Protein AF-0000000084446750 (afdb_homodimer)

InterPro domains:
  IPR000847 LysR, HTH, N-terminal domain [PF00126] (18-75)
  IPR000847 LysR, HTH, N-terminal domain [PR00039] (32-43)
  IPR000847 LysR, HTH, N-terminal domain [PR00039] (43-53)
  IPR000847 LysR, HTH, N-terminal domain [PR00039] (53-64)
  IPR000847 LysR, HTH, N-terminal domain [PS50931] (15-72)
  IPR005119 LysR, substrate-binding [PF03466] (101-311)
  IPR036388 Winged helix-like DNA-binding domain superfamily [G3DSA:1.10.10.10] (15-104)
  IPR036390 Winged helix DNA-binding domain superfamily [SSF46785] (16-99)
  IPR037410 HTH-type transcriptional regulator BudR, PBP2 domain [cd08451] (106-308)

Secondary structure (DSSP, 8-state):
---------SS-S---HHHHHHHHHHHHHS-HHHHHHHHTS-HHHHHHHHHHHHHHHTS--EEEETTEEEE-HHHHHHHHHHHHHHHHHHHHHHHHHHHHHT--SEEEEEE-HHHHTSTHHHHHHHHHHHH-TTSEEEEEE--HHHHHHHHHTTS-SEEEE---S---TTEEEEEEE--BEEEEEETTSTTSTTTTT-SSPBPGGGGTTSEE--B-GGG-HHHHHHHHHHHHHTT---EE-SPBSSHHHHHHHHHTTS-BEEEEGGGGGG--TTEEEEEBPP-TTSB--EEEEEESSPPPHHHHHHHHHHHHHHHHHS-SS-------/---------SS-S---HHHHHHHHHHHHHS-HHHHHHHHTS-HHHHHHHHHHHHHHHTS--EEEETTEEEE-HHHHHHHHHHHHHHHHHHHHHHHHHHHHH---SEEEEEE-HHHHTSTHHHHHHHHHHHH-TTSEEEEEE--HHHHHHHHHTTS-SEEEE---S---TTEEEEEEE--BEEEEEETTSTTSTTTTT-SSPBPGGGGTTSEE--B-GGG-HHHHHHHHHHHHHTT---EE-SPBSSHHHHHHHHHTTS-BEEEEGGGGGS--TTEEEEEBPP-TTSB--EEEEEESSPPPHHHHHHHHHHHHHHHHHS-SS-------

pLDDT: mean 83.45, std 16.72, range [21.42, 97.31]

Nearest PDB structures (foldseek):
  3fxq-assembly1_A  TM=6.029E-01  e=1.136E-19  Comamonas testosteroni
  9f14-assembly1_A  TM=5.711E-01  e=1.546E-19  Klebsiella aerogenes
  7dwo-assembly1_A  TM=5.462E-01  e=1.510E-18  Aliivibrio fischeri ES114
  2esn-assembly1_A  TM=5.586E-01  e=1.474E-17  Pseudomonas aeruginosa
  2esn-assembly1_C  TM=5.668E-01  e=5.375E-17  Pseudomonas aeruginosa

Foldseek 3Di:
DPDPPPPPDPPAQDDDLVLLQLLLLQAVVQALCVSCVVVVHHSVVSVVSPVVVCVSVVHRQWDDDPPGTHGDPVNVVVNVVSVVVVVVVVVLVVLVVVVVVPPPQEAEEEEEPQVVLQPLVVVLVVVLCVVRVRHHYHYYYFFQVVVLVCQVSVVHAKYWHQDPPDPDPQKDKAFLDKFFKWKKAFCPDQCFCVHDPHQDAAEPLVCQPWEEEEADCVRHVQQVVLNQVSQVVSPHGHHYDDYDPGPLVSNVCRLVVVTMYMGTPSCVVVVDHRIGIGHHDDDPSRMGTIIMMGGDDDHDPSVVSSVVSSVVSSVVVDDPPPPPPPVD/DPDPPPPPDPPAQDDDLVLLQLLLLQAVVQALCVSCVVVVHHSVVSVVSPVVVCVSVVHRQWDDDPPGTHGDPVNVVVNVVSVVVVVVVVVLVVLVVVVVVPPPQEAEEEEEPQVVLQPLVVVLVVVLCVVRVRHHYHYYYFFQVVVLVCQVSVVHAKYWHFDPPDPDPQKDKAFLDKFFKWKKAFCPDQCFCVHDPHQDAAEPVVCQPWEEEEADCVRHVLQVVLNQVSQVVSPHGHHYDDYDPGPLVSNVCRLVVVTMYMGTPSCVVVVDHRIGIGHHDDDPSRMGTIIMMGGDDDHDPSVVSSVVSSVVSSVVVDDPPDPPPPVD

Structure (mmCIF, N/CA/C/O backbone):
data_AF-0000000084446750-model_v1
#
loop_
_entity.id
_entity.type
_entity.pdbx_description
1 polymer 'LysR family transcriptional regulator'
#
loop_
_atom_site.group_PDB
_atom_site.id
_atom_site.type_symbol
_atom_site.label_atom_id
_atom_site.label_alt_id
_atom_site.label_comp_id
_atom_site.label_asym_id
_atom_site.label_entity_id
_atom_site.label_seq_id
_atom_site.pdbx_PDB_ins_code
_atom_site.Cartn_x
_atom_site.Cartn_y
_atom_site.Cartn_z
_atom_site.occupancy
_atom_site.B_iso_or_equiv
_atom_site.auth_seq_id
_atom_site.auth_comp_id
_atom_site.auth_asym_id
_atom_site.auth_atom_id
_atom_site.pdbx_PDB_model_num
ATOM 1 N N . MET A 1 1 ? -1.54 40.5 23.016 1 23.62 1 MET A N 1
ATOM 2 C CA . MET A 1 1 ? -1.302 39.531 21.969 1 23.62 1 MET A CA 1
ATOM 3 C C . MET A 1 1 ? -0.834 38.188 22.547 1 23.62 1 MET A C 1
ATOM 5 O O . MET A 1 1 ? 0.316 38.062 22.984 1 23.62 1 MET A O 1
ATOM 9 N N . GLU A 1 2 ? -1.688 37.5 23.312 1 30.83 2 GLU A N 1
ATOM 10 C CA . GLU A 1 2 ? -1.385 36.406 24.203 1 30.83 2 GLU A CA 1
ATOM 11 C C . GLU A 1 2 ? -0.698 35.25 23.438 1 30.83 2 GLU A C 1
ATOM 13 O O . GLU A 1 2 ? -1.103 34.906 22.328 1 30.83 2 GLU A O 1
ATOM 18 N N . GLN A 1 3 ? 0.578 35.156 23.562 1 34.41 3 GLN A N 1
ATOM 19 C CA . GLN A 1 3 ? 1.421 34.062 23.047 1 34.41 3 GLN A CA 1
ATOM 20 C C . GLN A 1 3 ? 0.713 32.719 23.141 1 34.41 3 GLN A C 1
ATOM 22 O O . GLN A 1 3 ? 0.139 32.375 24.188 1 34.41 3 GLN A O 1
ATOM 27 N N . PRO A 1 4 ? 0.228 32.219 22 1 38.25 4 PRO A N 1
ATOM 28 C CA . PRO A 1 4 ? -0.418 30.922 22.172 1 38.25 4 PRO A CA 1
ATOM 29 C C . PRO A 1 4 ? 0.34 30.016 23.125 1 38.25 4 PRO A C 1
ATOM 31 O O . PRO A 1 4 ? 1.557 29.844 23 1 38.25 4 PRO A O 1
ATOM 34 N N . GLN A 1 5 ? 0.041 30.031 24.344 1 34.84 5 GLN A N 1
ATOM 35 C CA . GLN A 1 5 ? 0.552 29.094 25.344 1 34.84 5 GLN A CA 1
ATOM 36 C C . GLN A 1 5 ? 0.699 27.688 24.766 1 34.84 5 GLN A C 1
ATOM 38 O O . GLN A 1 5 ? -0.06 27.297 23.875 1 34.84 5 GLN A O 1
ATOM 43 N N . ASP A 1 6 ? 1.915 27.172 24.859 1 38.38 6 ASP A N 1
ATOM 44 C CA . ASP A 1 6 ? 2.307 25.797 24.594 1 38.38 6 ASP A CA 1
ATOM 45 C C . ASP A 1 6 ? 1.215 24.812 25.031 1 38.38 6 ASP A C 1
ATOM 47 O O . ASP A 1 6 ? 1.029 24.578 26.234 1 38.38 6 ASP A O 1
ATOM 51 N N . ILE A 1 7 ? 0.072 24.922 24.594 1 37.69 7 ILE A N 1
ATOM 52 C CA . ILE A 1 7 ? -0.932 23.953 25 1 37.69 7 ILE A CA 1
ATOM 53 C C . ILE A 1 7 ? -0.379 22.531 24.812 1 37.69 7 ILE A C 1
ATOM 55 O O . ILE A 1 7 ? -0.28 22.047 23.672 1 37.69 7 ILE A O 1
ATOM 59 N N . SER A 1 8 ? 0.617 22.156 25.625 1 38.97 8 SER A N 1
ATOM 60 C CA . SER A 1 8 ? 1.161 20.812 25.75 1 38.97 8 SER A CA 1
ATOM 61 C C . SER A 1 8 ? 0.049 19.766 25.828 1 38.97 8 SER A C 1
ATOM 63 O O . SER A 1 8 ? -0.15 19.156 26.875 1 38.97 8 SER A O 1
ATOM 65 N N . SER A 1 9 ? -1.145 19.953 25.375 1 39.84 9 SER A N 1
ATOM 66 C CA . SER A 1 9 ? -1.973 18.766 25.547 1 39.84 9 SER A CA 1
ATOM 67 C C . SER A 1 9 ? -1.353 17.562 24.844 1 39.84 9 SER A C 1
ATOM 69 O O . SER A 1 9 ? -0.354 17.688 24.141 1 39.84 9 SER A O 1
ATOM 71 N N . GLY A 1 10 ? -1.984 16.375 24.875 1 43 10 GLY A N 1
ATOM 72 C CA . GLY A 1 10 ? -1.644 15.031 24.422 1 43 10 GLY A CA 1
ATOM 73 C C . GLY A 1 10 ? -0.973 15 23.062 1 43 10 GLY A C 1
ATOM 74 O O . GLY A 1 10 ? -0.647 13.93 22.562 1 43 10 GLY A O 1
ATOM 75 N N . TYR A 1 11 ? -1.229 16.016 22.391 1 47.44 11 TYR A N 1
ATOM 76 C CA . TYR A 1 11 ? -0.556 15.914 21.094 1 47.44 11 TYR A CA 1
ATOM 77 C C . TYR A 1 11 ? 0.824 16.562 21.156 1 47.44 11 TYR A C 1
ATOM 79 O O . TYR A 1 11 ? 1.043 17.516 21.891 1 47.44 11 TYR A O 1
ATOM 87 N N . GLY A 1 12 ? 1.928 15.875 21.047 1 55.09 12 GLY A N 1
ATOM 88 C CA . GLY A 1 12 ? 3.35 16.156 20.922 1 55.09 12 GLY A CA 1
ATOM 89 C C . GLY A 1 12 ? 3.641 17.562 20.453 1 55.09 12 GLY A C 1
ATOM 90 O O . GLY A 1 12 ? 2.791 18.453 20.562 1 55.09 12 GLY A O 1
ATOM 91 N N . THR A 1 13 ? 4.828 17.906 19.984 1 59.47 13 THR A N 1
ATOM 92 C CA . THR A 1 13 ? 5.34 19.188 19.5 1 59.47 13 THR A CA 1
ATOM 93 C C . THR A 1 13 ? 4.414 19.766 18.438 1 59.47 13 THR A C 1
ATOM 95 O O . THR A 1 13 ? 4.066 19.094 17.469 1 59.47 13 THR A O 1
ATOM 98 N N . VAL A 1 14 ? 3.791 20.953 18.781 1 72.56 14 VAL A N 1
ATOM 99 C CA . VAL A 1 14 ? 2.785 21.625 17.953 1 72.56 14 VAL A CA 1
ATOM 100 C C . VAL A 1 14 ? 3.469 22.5 16.906 1 72.56 14 VAL A C 1
ATOM 102 O O . VAL A 1 14 ? 4.137 23.469 17.234 1 72.56 14 VAL A O 1
ATOM 105 N N . ILE A 1 15 ? 3.588 22.031 15.727 1 84.31 15 ILE A N 1
ATOM 106 C CA . ILE A 1 15 ? 4.141 22.828 14.633 1 84.31 15 ILE A CA 1
ATOM 107 C C . ILE A 1 15 ? 3.012 23.344 13.75 1 84.31 15 ILE A C 1
ATOM 109 O O . ILE A 1 15 ? 2.174 22.562 13.281 1 84.31 15 ILE A O 1
ATOM 113 N N . GLU A 1 16 ? 2.908 24.641 13.594 1 88.19 16 GLU A N 1
ATOM 114 C CA . GLU A 1 16 ? 1.909 25.266 12.727 1 88.19 16 GLU A CA 1
ATOM 115 C C . GLU A 1 16 ? 2.225 25.016 11.258 1 88.19 16 GLU A C 1
ATOM 117 O O . GLU A 1 16 ? 3.389 25.047 10.852 1 88.19 16 GLU A O 1
ATOM 122 N N . THR A 1 17 ? 1.186 24.953 10.445 1 88.69 17 THR A N 1
ATOM 123 C CA . THR A 1 17 ? 1.337 24.656 9.023 1 88.69 17 THR A CA 1
ATOM 124 C C . THR A 1 17 ? 2.094 25.781 8.32 1 88.69 17 THR A C 1
ATOM 126 O O . THR A 1 17 ? 2.84 25.547 7.371 1 88.69 17 THR A O 1
ATOM 129 N N . ARG A 1 18 ? 1.966 27.062 8.797 1 88.5 18 ARG A N 1
ATOM 130 C CA . ARG A 1 18 ? 2.666 28.188 8.195 1 88.5 18 ARG A CA 1
ATOM 131 C C . ARG A 1 18 ? 4.18 28 8.273 1 88.5 18 ARG A C 1
ATOM 133 O O . ARG A 1 18 ? 4.906 28.406 7.359 1 88.5 18 ARG A O 1
ATOM 140 N N . LEU A 1 19 ? 4.559 27.438 9.383 1 91.94 19 LEU A N 1
ATOM 141 C CA . LEU A 1 19 ? 5.988 27.203 9.539 1 91.94 19 LEU A CA 1
ATOM 142 C C . LEU A 1 19 ? 6.484 26.188 8.508 1 91.94 19 LEU A C 1
ATOM 144 O O . LEU A 1 19 ? 7.598 26.312 8 1 91.94 19 LEU A O 1
ATOM 148 N N . LEU A 1 20 ? 5.641 25.172 8.203 1 92.38 20 LEU A N 1
ATOM 149 C CA . LEU A 1 20 ? 5.988 24.219 7.168 1 92.38 20 LEU A CA 1
ATOM 150 C C . LEU A 1 20 ? 6.117 24.891 5.809 1 92.38 20 LEU A C 1
ATOM 152 O O . LEU A 1 20 ? 7.055 24.625 5.059 1 92.38 20 LEU A O 1
ATOM 156 N N . ARG A 1 21 ? 5.262 25.781 5.535 1 91.81 21 ARG A N 1
ATOM 157 C CA . ARG A 1 21 ? 5.277 26.5 4.262 1 91.81 21 ARG A CA 1
ATOM 158 C C . ARG A 1 21 ? 6.508 27.391 4.148 1 91.81 21 ARG A C 1
ATOM 160 O O . ARG A 1 21 ? 7.141 27.453 3.094 1 91.81 21 ARG A O 1
ATOM 167 N N . TYR A 1 22 ? 6.773 28.062 5.234 1 93.25 22 TYR A N 1
ATOM 168 C CA . TYR A 1 22 ? 7.953 28.922 5.27 1 93.25 22 TYR A CA 1
ATOM 169 C C . TYR A 1 22 ? 9.219 28.109 5.039 1 93.25 22 TYR A C 1
ATOM 171 O O . TYR A 1 22 ? 10.07 28.484 4.227 1 93.25 22 TYR A O 1
ATOM 179 N N . PHE A 1 23 ? 9.289 27 5.715 1 94.69 23 PHE A N 1
ATOM 180 C CA . PHE A 1 23 ? 10.445 26.109 5.613 1 94.69 23 PHE A CA 1
ATOM 181 C C . PHE A 1 23 ? 10.609 25.609 4.188 1 94.69 23 PHE A C 1
ATOM 183 O O . PHE A 1 23 ? 11.703 25.656 3.623 1 94.69 23 PHE A O 1
ATOM 190 N N . VAL A 1 24 ? 9.5 25.156 3.59 1 92.88 24 VAL A N 1
ATOM 191 C CA . VAL A 1 24 ? 9.531 24.609 2.238 1 92.88 24 VAL A CA 1
ATOM 192 C C . VAL A 1 24 ? 9.977 25.688 1.251 1 92.88 24 VAL A C 1
ATOM 194 O O . VAL A 1 24 ? 10.781 25.422 0.354 1 92.88 24 VAL A O 1
ATOM 197 N N . ALA A 1 25 ? 9.531 26.906 1.375 1 92.25 25 ALA A N 1
ATOM 198 C CA . ALA A 1 25 ? 9.898 28 0.493 1 92.25 25 ALA A CA 1
ATOM 199 C C . ALA A 1 25 ? 11.398 28.297 0.572 1 92.25 25 ALA A C 1
ATOM 201 O O . ALA A 1 25 ? 12.062 28.438 -0.456 1 92.25 25 ALA A O 1
ATOM 202 N N . VAL A 1 26 ? 11.898 28.312 1.761 1 93.44 26 VAL A N 1
ATOM 203 C CA . VAL A 1 26 ? 13.32 28.594 1.941 1 93.44 26 VAL A CA 1
ATOM 204 C C . VAL A 1 26 ? 14.148 27.453 1.354 1 93.44 26 VAL A C 1
ATOM 206 O O . VAL A 1 26 ? 15.18 27.688 0.718 1 93.44 26 VAL A O 1
ATOM 209 N N . ALA A 1 27 ? 13.742 26.266 1.63 1 92.38 27 ALA A N 1
ATOM 210 C CA . ALA A 1 27 ? 14.445 25.109 1.113 1 92.38 27 ALA A CA 1
ATOM 211 C C . ALA A 1 27 ? 14.484 25.109 -0.412 1 92.38 27 ALA A C 1
ATOM 213 O O . ALA A 1 27 ? 15.492 24.75 -1.02 1 92.38 27 ALA A O 1
ATOM 214 N N . GLU A 1 28 ? 13.367 25.484 -1.047 1 89.06 28 GLU A N 1
ATOM 215 C CA . GLU A 1 28 ? 13.227 25.469 -2.5 1 89.06 28 GLU A CA 1
ATOM 216 C C . GLU A 1 28 ? 14.062 26.578 -3.143 1 89.06 28 GLU A C 1
ATOM 218 O O . GLU A 1 28 ? 14.719 26.359 -4.164 1 89.06 28 GLU A O 1
ATOM 223 N N . PHE A 1 29 ? 14.117 27.734 -2.527 1 89.94 29 PHE A N 1
ATOM 224 C CA . PHE A 1 29 ? 14.789 28.891 -3.129 1 89.94 29 PHE A CA 1
ATOM 225 C C . PHE A 1 29 ? 16.25 28.953 -2.684 1 89.94 29 PHE A C 1
ATOM 227 O O . PHE A 1 29 ? 17.062 29.594 -3.34 1 89.94 29 PHE A O 1
ATOM 234 N N . GLY A 1 30 ? 16.531 28.359 -1.564 1 90.88 30 GLY A N 1
ATOM 235 C CA . GLY A 1 30 ? 17.891 28.328 -1.045 1 90.88 30 GLY A CA 1
ATOM 236 C C . GLY A 1 30 ? 18.344 29.672 -0.508 1 90.88 30 GLY A C 1
ATOM 237 O O . GLY A 1 30 ? 19.531 29.859 -0.225 1 90.88 30 GLY A O 1
ATOM 238 N N . HIS A 1 31 ? 17.453 30.656 -0.563 1 91 31 HIS A N 1
ATOM 239 C CA . HIS A 1 31 ? 17.719 32 -0.091 1 91 31 HIS A CA 1
ATOM 240 C C . HIS A 1 31 ? 16.531 32.562 0.693 1 91 31 HIS A C 1
ATOM 242 O O . HIS A 1 31 ? 15.398 32.5 0.235 1 91 31 HIS A O 1
ATOM 248 N N . LEU A 1 32 ? 16.922 33.188 1.887 1 92.5 32 LEU A N 1
ATOM 249 C CA . LEU A 1 32 ? 15.875 33.719 2.75 1 92.5 32 LEU A CA 1
ATOM 250 C C . LEU A 1 32 ? 15.164 34.875 2.088 1 92.5 32 LEU A C 1
ATOM 252 O O . LEU A 1 32 ? 13.938 34.969 2.143 1 92.5 32 LEU A O 1
ATOM 256 N N . THR A 1 33 ? 15.93 35.719 1.424 1 90.88 33 THR A N 1
ATOM 257 C CA . THR A 1 33 ? 15.367 36.938 0.823 1 90.88 33 THR A CA 1
ATOM 258 C C . THR A 1 33 ? 14.43 36.562 -0.325 1 90.88 33 THR A C 1
ATOM 260 O O . THR A 1 33 ? 13.328 37.125 -0.429 1 90.88 33 THR A O 1
ATOM 263 N N . ARG A 1 34 ? 14.852 35.75 -1.173 1 91.62 34 ARG A N 1
ATOM 264 C CA . ARG A 1 34 ? 14.031 35.312 -2.307 1 91.62 34 ARG A CA 1
ATOM 265 C C . ARG A 1 34 ? 12.773 34.594 -1.84 1 91.62 34 ARG A C 1
ATOM 267 O O . ARG A 1 34 ? 11.695 34.781 -2.406 1 91.62 34 ARG A O 1
ATOM 274 N N . ALA A 1 35 ? 12.992 33.75 -0.882 1 92.75 35 ALA A N 1
ATOM 275 C CA . ALA A 1 35 ? 11.844 33.031 -0.324 1 92.75 35 ALA A CA 1
ATOM 276 C C . ALA A 1 35 ? 10.828 34 0.268 1 92.75 35 ALA A C 1
ATOM 278 O O . ALA A 1 35 ? 9.617 33.875 0.065 1 92.75 35 ALA A O 1
ATOM 279 N N . ALA A 1 36 ? 11.25 35 0.962 1 93 36 ALA A N 1
ATOM 280 C CA . ALA A 1 36 ? 10.383 36 1.565 1 93 36 ALA A CA 1
ATOM 281 C C . ALA A 1 36 ? 9.586 36.75 0.499 1 93 36 ALA A C 1
ATOM 283 O O . ALA A 1 36 ? 8.391 37 0.667 1 93 36 ALA A O 1
ATOM 284 N N . GLU A 1 37 ? 10.258 37.062 -0.56 1 90.62 37 GLU A N 1
ATOM 285 C CA . GLU A 1 37 ? 9.602 37.75 -1.673 1 90.62 37 GLU A CA 1
ATOM 286 C C . GLU A 1 37 ? 8.477 36.906 -2.25 1 90.62 37 GLU A C 1
ATOM 288 O O . GLU A 1 37 ? 7.379 37.406 -2.5 1 90.62 37 GLU A O 1
ATOM 293 N N . ARG A 1 38 ? 8.773 35.719 -2.371 1 87.62 38 ARG A N 1
ATOM 294 C CA . ARG A 1 38 ? 7.785 34.781 -2.924 1 87.62 38 ARG A CA 1
ATOM 295 C C . ARG A 1 38 ? 6.586 34.656 -1.994 1 87.62 38 ARG A C 1
ATOM 297 O O . ARG A 1 38 ? 5.453 34.469 -2.453 1 87.62 38 ARG A O 1
ATOM 304 N N . LEU A 1 39 ? 6.871 34.656 -0.724 1 89.62 39 LEU A N 1
ATOM 305 C CA . LEU A 1 39 ? 5.836 34.469 0.284 1 89.62 39 LEU A CA 1
ATOM 306 C C . LEU A 1 39 ? 5.113 35.781 0.592 1 89.62 39 LEU A C 1
ATOM 308 O O . LEU A 1 39 ? 4.098 35.781 1.289 1 89.62 39 LEU A O 1
ATOM 312 N N . GLY A 1 40 ? 5.609 36.875 0.073 1 90.44 40 GLY A N 1
ATOM 313 C CA . GLY A 1 40 ? 4.988 38.188 0.296 1 90.44 40 GLY A CA 1
ATOM 314 C C . GLY A 1 40 ? 5.211 38.719 1.697 1 90.44 40 GLY A C 1
ATOM 315 O O . GLY A 1 40 ? 4.332 39.375 2.268 1 90.44 40 GLY A O 1
ATOM 316 N N . ILE A 1 41 ? 6.258 38.281 2.318 1 91.38 41 ILE A N 1
ATOM 317 C CA . ILE A 1 41 ? 6.586 38.781 3.648 1 91.38 41 ILE A CA 1
ATOM 318 C C . ILE A 1 41 ? 8 39.344 3.652 1 91.38 41 ILE A C 1
ATOM 320 O O . ILE A 1 41 ? 8.719 39.281 2.65 1 91.38 41 ILE A O 1
ATOM 324 N N . ARG A 1 42 ? 8.359 40.062 4.762 1 90.88 42 ARG A N 1
ATOM 325 C CA . ARG A 1 42 ? 9.711 40.594 4.914 1 90.88 42 ARG A CA 1
ATOM 326 C C . ARG A 1 42 ? 10.68 39.5 5.363 1 90.88 42 ARG A C 1
ATOM 328 O O . ARG A 1 42 ? 10.273 38.5 5.949 1 90.88 42 ARG A O 1
ATOM 335 N N . GLN A 1 43 ? 11.883 39.656 5 1 90.5 43 GLN A N 1
ATOM 336 C CA . GLN A 1 43 ? 12.922 38.656 5.266 1 90.5 43 GLN A CA 1
ATOM 337 C C . GLN A 1 43 ? 13.125 38.469 6.766 1 90.5 43 GLN A C 1
ATOM 339 O O . GLN A 1 43 ? 13.242 37.344 7.242 1 90.5 43 GLN A O 1
ATOM 344 N N . PRO A 1 44 ? 13.188 39.5 7.633 1 90.56 44 PRO A N 1
ATOM 345 C CA . PRO A 1 44 ? 13.469 39.281 9.055 1 90.56 44 PRO A CA 1
ATOM 346 C C . PRO A 1 44 ? 12.414 38.406 9.727 1 90.56 44 PRO A C 1
ATOM 348 O O . PRO A 1 44 ? 12.758 37.438 10.43 1 90.56 44 PRO A O 1
ATOM 351 N N . PRO A 1 45 ? 11.18 38.688 9.484 1 92.5 45 PRO A N 1
ATOM 352 C CA . PRO A 1 45 ? 10.172 37.812 10.07 1 92.5 45 PRO A CA 1
ATOM 353 C C . PRO A 1 45 ? 10.312 36.344 9.594 1 92.5 45 PRO A C 1
ATOM 355 O O . PRO A 1 45 ? 10.094 35.406 10.367 1 92.5 45 PRO A O 1
ATOM 358 N N . LEU A 1 46 ? 10.609 36.156 8.328 1 93.31 46 LEU A N 1
ATOM 359 C CA . LEU A 1 46 ? 10.805 34.812 7.816 1 93.31 46 LEU A CA 1
ATOM 360 C C . LEU A 1 46 ? 11.953 34.094 8.539 1 93.31 46 LEU A C 1
ATOM 362 O O . LEU A 1 46 ? 11.828 32.938 8.938 1 93.31 46 LEU A O 1
ATOM 366 N N . SER A 1 47 ? 13.031 34.844 8.719 1 93.19 47 SER A N 1
ATOM 367 C CA . SER A 1 47 ? 14.188 34.281 9.414 1 93.19 47 SER A CA 1
ATOM 368 C C . SER A 1 47 ? 13.828 33.875 10.844 1 93.19 47 SER A C 1
ATOM 370 O O . SER A 1 47 ? 14.234 32.812 11.305 1 93.19 47 SER A O 1
ATOM 372 N N . GLN A 1 48 ? 13.086 34.688 11.469 1 93.88 48 GLN A N 1
ATOM 373 C CA . GLN A 1 48 ? 12.656 34.406 12.836 1 93.88 48 GLN A CA 1
ATOM 374 C C . GLN A 1 48 ? 11.773 33.188 12.891 1 93.88 48 GLN A C 1
ATOM 376 O O . GLN A 1 48 ? 11.867 32.375 13.828 1 93.88 48 GLN A O 1
ATOM 381 N N . GLN A 1 49 ? 10.914 33.031 11.914 1 93.56 49 GLN A N 1
ATOM 382 C CA . GLN A 1 49 ? 10.008 31.906 11.875 1 93.56 49 GLN A CA 1
ATOM 383 C C . GLN A 1 49 ? 10.773 30.594 11.641 1 93.56 49 GLN A C 1
ATOM 385 O O . GLN A 1 49 ? 10.414 29.562 12.195 1 93.56 49 GLN A O 1
ATOM 390 N N . ILE A 1 50 ? 11.781 30.625 10.859 1 94 50 ILE A N 1
ATOM 391 C CA . ILE A 1 50 ? 12.609 29.453 10.617 1 94 50 ILE A CA 1
ATOM 392 C C . ILE A 1 50 ? 13.328 29.062 11.906 1 94 50 ILE A C 1
ATOM 394 O O . ILE A 1 50 ? 13.391 27.875 12.258 1 94 50 ILE A O 1
ATOM 398 N N . ARG A 1 51 ? 13.82 30.016 12.57 1 93.38 51 ARG A N 1
ATOM 399 C CA . ARG A 1 51 ? 14.469 29.766 13.852 1 93.38 51 ARG A CA 1
ATOM 400 C C . ARG A 1 51 ? 13.492 29.172 14.859 1 93.38 51 ARG A C 1
ATOM 402 O O . ARG A 1 51 ? 13.844 28.266 15.617 1 93.38 51 ARG A O 1
ATOM 409 N N . LEU A 1 52 ? 12.359 29.75 14.875 1 92.88 52 LEU A N 1
ATOM 410 C CA . LEU A 1 52 ? 11.312 29.219 15.75 1 92.88 52 LEU A CA 1
ATOM 411 C C . LEU A 1 52 ? 11.039 27.75 15.445 1 92.88 52 LEU A C 1
ATOM 413 O O . LEU A 1 52 ? 10.922 26.938 16.359 1 92.88 52 LEU A O 1
ATOM 417 N N . LEU A 1 53 ? 10.922 27.422 14.188 1 93.12 53 LEU A N 1
ATOM 418 C CA . LEU A 1 53 ? 10.688 26.047 13.766 1 93.12 53 LEU A CA 1
ATOM 419 C C . LEU A 1 53 ? 11.812 25.141 14.234 1 93.12 53 LEU A C 1
ATOM 421 O O . LEU A 1 53 ? 11.562 24.062 14.781 1 93.12 53 LEU A O 1
ATOM 425 N N . GLU A 1 54 ? 13.031 25.578 14.055 1 93.5 54 GLU A N 1
ATOM 426 C CA . GLU A 1 54 ? 14.188 24.781 14.477 1 93.5 54 GLU A CA 1
ATOM 427 C C . GLU A 1 54 ? 14.188 24.578 15.992 1 93.5 54 GLU A C 1
ATOM 429 O O . GLU A 1 54 ? 14.492 23.484 16.469 1 93.5 54 GLU A O 1
ATOM 434 N N . ARG A 1 55 ? 13.828 25.547 16.688 1 90.75 55 ARG A N 1
ATOM 435 C CA . ARG A 1 55 ? 13.75 25.469 18.156 1 90.75 55 ARG A CA 1
ATOM 436 C C . ARG A 1 55 ? 12.68 24.469 18.578 1 90.75 55 ARG A C 1
ATOM 438 O O . ARG A 1 55 ? 12.898 23.656 19.484 1 90.75 55 ARG A O 1
ATOM 445 N N . GLN A 1 56 ? 11.578 24.594 17.984 1 89.31 56 GLN A N 1
ATOM 446 C CA . GLN A 1 56 ? 10.477 23.688 18.328 1 89.31 56 GLN A CA 1
ATOM 447 C C . GLN A 1 56 ? 10.844 22.234 18.047 1 89.31 56 GLN A C 1
ATOM 449 O O . GLN A 1 56 ? 10.469 21.344 18.797 1 89.31 56 GLN A O 1
ATOM 454 N N . LEU A 1 57 ? 11.57 22.109 16.953 1 88.44 57 LEU A N 1
ATOM 455 C CA . LEU A 1 57 ? 11.969 20.766 16.547 1 88.44 57 LEU A CA 1
ATOM 456 C C . LEU A 1 57 ? 13.172 20.281 17.359 1 88.44 57 LEU A C 1
ATOM 458 O O . LEU A 1 57 ? 13.414 19.078 17.469 1 88.44 57 LEU A O 1
ATOM 462 N N . GLY A 1 58 ? 13.859 21.156 17.875 1 87.25 58 GLY A N 1
ATOM 463 C CA . GLY A 1 58 ? 15.078 20.828 18.594 1 87.25 58 GLY A CA 1
ATOM 464 C C . GLY A 1 58 ? 16.219 20.438 17.688 1 87.25 58 GLY A C 1
ATOM 465 O O . GLY A 1 58 ? 17.125 19.703 18.094 1 87.25 58 GLY A O 1
ATOM 466 N N . VAL A 1 59 ? 16.141 20.766 16.406 1 89.31 59 VAL A N 1
ATOM 467 C CA . VAL A 1 59 ? 17.188 20.438 15.438 1 89.31 59 VAL A CA 1
ATOM 468 C C . VAL A 1 59 ? 17.438 21.625 14.516 1 89.31 59 VAL A C 1
ATOM 470 O O . VAL A 1 59 ? 16.578 22.5 14.367 1 89.31 59 VAL A O 1
ATOM 473 N N . THR A 1 60 ? 18.625 21.672 14.008 1 91.88 60 THR A N 1
ATOM 474 C CA . THR A 1 60 ? 18.969 22.672 12.992 1 91.88 60 THR A CA 1
ATOM 475 C C . THR A 1 60 ? 18.609 22.156 11.594 1 91.88 60 THR A C 1
ATOM 477 O O . THR A 1 60 ? 19.016 21.047 11.211 1 91.88 60 THR A O 1
ATOM 480 N N . LEU A 1 61 ? 17.859 22.984 10.914 1 92.94 61 LEU A N 1
ATOM 481 C CA . LEU A 1 61 ? 17.359 22.531 9.617 1 92.94 61 LEU A CA 1
ATOM 482 C C . LEU A 1 61 ? 18.188 23.125 8.484 1 92.94 61 LEU A C 1
ATOM 484 O O . LEU A 1 61 ? 18.266 22.547 7.398 1 92.94 61 LEU A O 1
ATOM 488 N N . PHE A 1 62 ? 18.766 24.312 8.719 1 93.94 62 PHE A N 1
ATOM 489 C CA . PHE A 1 62 ? 19.531 25 7.688 1 93.94 62 PHE A CA 1
ATOM 490 C C . PHE A 1 62 ? 20.938 25.312 8.18 1 93.94 62 PHE A C 1
ATOM 492 O O . PHE A 1 62 ? 21.141 25.594 9.367 1 93.94 62 PHE A O 1
ATOM 499 N N . GLN A 1 63 ? 21.875 25.141 7.215 1 91.81 63 GLN A N 1
ATOM 500 C CA . GLN A 1 63 ? 23.219 25.672 7.422 1 91.81 63 GLN A CA 1
ATOM 501 C C . GLN A 1 63 ? 23.438 26.922 6.59 1 91.81 63 GLN A C 1
ATOM 503 O O . GLN A 1 63 ? 23.078 26.969 5.414 1 91.81 63 GLN A O 1
ATOM 508 N N . ARG A 1 64 ? 23.891 27.922 7.309 1 85.75 64 ARG A N 1
ATOM 509 C CA . ARG A 1 64 ? 24.188 29.172 6.605 1 85.75 64 ARG A CA 1
ATOM 510 C C . ARG A 1 64 ? 25.453 29.031 5.754 1 85.75 64 ARG A C 1
ATOM 512 O O . ARG A 1 64 ? 26.453 28.469 6.203 1 85.75 64 ARG A O 1
ATOM 519 N N . GLN A 1 65 ? 25.297 29.281 4.512 1 84.31 65 GLN A N 1
ATOM 520 C CA . GLN A 1 65 ? 26.406 29.312 3.572 1 84.31 65 GLN A CA 1
ATOM 521 C C . GLN A 1 65 ? 26.672 30.734 3.082 1 84.31 65 GLN A C 1
ATOM 523 O O . GLN A 1 65 ? 25.828 31.625 3.236 1 84.31 65 GLN A O 1
ATOM 528 N N . PRO A 1 66 ? 27.938 30.953 2.609 1 77.81 66 PRO A N 1
ATOM 529 C CA . PRO A 1 66 ? 28.219 32.312 2.084 1 77.81 66 PRO A CA 1
ATOM 530 C C . PRO A 1 66 ? 27.172 32.75 1.068 1 77.81 66 PRO A C 1
ATOM 532 O O . PRO A 1 66 ? 26.828 33.938 1.031 1 77.81 66 PRO A O 1
ATOM 535 N N . ARG A 1 67 ? 26.766 31.781 0.231 1 77.44 67 ARG A N 1
ATOM 536 C CA . ARG A 1 67 ? 25.781 32.125 -0.783 1 77.44 67 ARG A CA 1
ATOM 537 C C . ARG A 1 67 ? 24.422 31.484 -0.486 1 77.44 67 ARG A C 1
ATOM 539 O O . ARG A 1 67 ? 23.969 30.625 -1.24 1 77.44 67 ARG A O 1
ATOM 546 N N . GLY A 1 68 ? 23.922 31.75 0.695 1 85.56 68 GLY A N 1
ATOM 547 C CA . GLY A 1 68 ? 22.547 31.328 0.883 1 85.56 68 GLY A CA 1
ATOM 548 C C . GLY A 1 68 ? 22.375 30.297 1.984 1 85.56 68 GLY A C 1
ATOM 549 O O . GLY A 1 68 ? 23.141 30.297 2.959 1 85.56 68 GLY A O 1
ATOM 550 N N . MET A 1 69 ? 21.266 29.562 1.979 1 89.62 69 MET A N 1
ATOM 551 C CA . MET A 1 69 ? 20.906 28.562 2.973 1 89.62 69 MET A CA 1
ATOM 552 C C . MET A 1 69 ? 20.906 27.156 2.365 1 89.62 69 MET A C 1
ATOM 554 O O . MET A 1 69 ? 20.375 26.953 1.27 1 89.62 69 MET A O 1
ATOM 558 N N . ALA A 1 70 ? 21.672 26.266 3.029 1 91.44 70 ALA A N 1
ATOM 559 C CA . ALA A 1 70 ? 21.656 24.859 2.611 1 91.44 70 ALA A CA 1
ATOM 560 C C . ALA A 1 70 ? 20.984 23.984 3.668 1 91.44 70 ALA A C 1
ATOM 562 O O . ALA A 1 70 ? 21.141 24.219 4.867 1 91.44 70 ALA A O 1
ATOM 563 N N . LEU A 1 71 ? 20.266 22.984 3.164 1 90.5 71 LEU A N 1
ATOM 564 C CA . LEU A 1 71 ? 19.609 22.062 4.078 1 90.5 71 LEU A CA 1
ATOM 565 C C . LEU A 1 71 ? 20.625 21.203 4.805 1 90.5 71 LEU A C 1
ATOM 567 O O . LEU A 1 71 ? 21.609 20.766 4.203 1 90.5 71 LEU A O 1
ATOM 571 N N . THR A 1 72 ? 20.469 21.047 6.16 1 88.44 72 THR A N 1
ATOM 572 C CA . THR A 1 72 ? 21.156 19.984 6.883 1 88.44 72 THR A CA 1
ATOM 573 C C . THR A 1 72 ? 20.547 18.625 6.566 1 88.44 72 THR A C 1
ATOM 575 O O . THR A 1 72 ? 19.562 18.531 5.816 1 88.44 72 THR A O 1
ATOM 578 N N . GLU A 1 73 ? 21.141 17.594 7.121 1 79.12 73 GLU A N 1
ATOM 579 C CA . GLU A 1 73 ? 20.531 16.266 6.996 1 79.12 73 GLU A CA 1
ATOM 580 C C . GLU A 1 73 ? 19.125 16.25 7.586 1 79.12 73 GLU A C 1
ATOM 582 O O . GLU A 1 73 ? 18.203 15.719 6.969 1 79.12 73 GLU A O 1
ATOM 587 N N . SER A 1 74 ? 19.031 16.797 8.766 1 84.56 74 SER A N 1
ATOM 588 C CA . SER A 1 74 ? 17.719 16.922 9.391 1 84.56 74 SER A CA 1
ATOM 589 C C . SER A 1 74 ? 16.781 17.766 8.547 1 84.56 74 SER A C 1
ATOM 591 O O . SER A 1 74 ? 15.578 17.469 8.453 1 84.56 74 SER A O 1
ATOM 593 N N . GLY A 1 75 ? 17.359 18.766 7.961 1 89 75 GLY A N 1
ATOM 594 C CA . GLY A 1 75 ? 16.562 19.625 7.102 1 89 75 GLY A CA 1
ATOM 595 C C . GLY A 1 75 ? 16 18.906 5.895 1 89 75 GLY A C 1
ATOM 596 O O . GLY A 1 75 ? 14.828 19.078 5.555 1 89 75 GLY A O 1
ATOM 597 N N . ALA A 1 76 ? 16.812 18.141 5.316 1 83.69 76 ALA A N 1
ATOM 598 C CA . ALA A 1 76 ? 16.375 17.391 4.145 1 83.69 76 ALA A CA 1
ATOM 599 C C . ALA A 1 76 ? 15.266 16.406 4.508 1 83.69 76 ALA A C 1
ATOM 601 O O . ALA A 1 76 ? 14.273 16.281 3.785 1 83.69 76 ALA A O 1
ATOM 602 N N . ALA A 1 77 ? 15.469 15.734 5.562 1 79.88 77 ALA A N 1
ATOM 603 C CA . ALA A 1 77 ? 14.453 14.805 6.043 1 79.88 77 ALA A CA 1
ATOM 604 C C . ALA A 1 77 ? 13.141 15.523 6.34 1 79.88 77 ALA A C 1
ATOM 606 O O . ALA A 1 77 ? 12.062 15.047 5.973 1 79.88 77 ALA A O 1
ATOM 607 N N . PHE A 1 78 ? 13.242 16.609 6.953 1 87.88 78 PHE A N 1
ATOM 608 C CA . PHE A 1 78 ? 12.047 17.344 7.336 1 87.88 78 PHE A CA 1
ATOM 609 C C . PHE A 1 78 ? 11.352 17.922 6.105 1 87.88 78 PHE A C 1
ATOM 611 O O . PHE A 1 78 ? 10.125 18.047 6.09 1 87.88 78 PHE A O 1
ATOM 618 N N . LEU A 1 79 ? 12.094 18.281 5.098 1 88.38 79 LEU A N 1
ATOM 619 C CA . LEU A 1 79 ? 11.508 18.812 3.871 1 88.38 79 LEU A CA 1
ATOM 620 C C . LEU A 1 79 ? 10.547 17.797 3.246 1 88.38 79 LEU A C 1
ATOM 622 O O . LEU A 1 79 ? 9.438 18.141 2.852 1 88.38 79 LEU A O 1
ATOM 626 N N . ALA A 1 80 ? 10.992 16.625 3.178 1 80.81 80 ALA A N 1
ATOM 627 C CA . ALA A 1 80 ? 10.141 15.578 2.639 1 80.81 80 ALA A CA 1
ATOM 628 C C . ALA A 1 80 ? 8.859 15.43 3.457 1 80.81 80 ALA A C 1
ATOM 630 O O . ALA A 1 80 ? 7.766 15.328 2.898 1 80.81 80 ALA A O 1
ATOM 631 N N . GLU A 1 81 ? 9.008 15.391 4.715 1 83.06 81 GLU A N 1
ATOM 632 C CA . GLU A 1 81 ? 7.855 15.297 5.613 1 83.06 81 GLU A CA 1
ATOM 633 C C . GLU A 1 81 ? 6.914 16.484 5.426 1 83.06 81 GLU A C 1
ATOM 635 O O . GLU A 1 81 ? 5.699 16.312 5.332 1 83.06 81 GLU A O 1
ATOM 640 N N . ALA A 1 82 ? 7.496 17.625 5.414 1 89.38 82 ALA A N 1
ATOM 641 C CA . ALA A 1 82 ? 6.715 18.859 5.309 1 89.38 82 ALA A CA 1
ATOM 642 C C . ALA A 1 82 ? 5.895 18.875 4.02 1 89.38 82 ALA A C 1
ATOM 644 O O . ALA A 1 82 ? 4.707 19.203 4.035 1 89.38 82 ALA A O 1
ATOM 645 N N . ARG A 1 83 ? 6.477 18.484 2.951 1 83.94 83 ARG A N 1
ATOM 646 C CA . ARG A 1 83 ? 5.781 18.438 1.671 1 83.94 83 ARG A CA 1
ATOM 647 C C . ARG A 1 83 ? 4.613 17.453 1.719 1 83.94 83 ARG A C 1
ATOM 649 O O . ARG A 1 83 ? 3.521 17.75 1.229 1 83.94 83 ARG A O 1
ATOM 656 N N . GLY A 1 84 ? 4.91 16.312 2.273 1 79.25 84 GLY A N 1
ATOM 657 C CA . GLY A 1 84 ? 3.855 15.328 2.408 1 79.25 84 GLY A CA 1
ATOM 658 C C . GLY A 1 84 ? 2.678 15.812 3.229 1 79.25 84 GLY A C 1
ATOM 659 O O . GLY A 1 84 ? 1.522 15.586 2.859 1 79.25 84 GLY A O 1
ATOM 660 N N . ILE A 1 85 ? 2.924 16.422 4.266 1 83.69 85 ILE A N 1
ATOM 661 C CA . ILE A 1 85 ? 1.887 16.938 5.156 1 83.69 85 ILE A CA 1
ATOM 662 C C . ILE A 1 85 ? 1.081 18.016 4.441 1 83.69 85 ILE A C 1
ATOM 664 O O . ILE A 1 85 ? -0.151 18.031 4.512 1 83.69 85 ILE A O 1
ATOM 668 N N . LEU A 1 86 ? 1.73 18.922 3.76 1 86 86 LEU A N 1
ATOM 669 C CA . LEU A 1 86 ? 1.053 20 3.057 1 86 86 LEU A CA 1
ATOM 670 C C . LEU A 1 86 ? 0.186 19.453 1.925 1 86 86 LEU A C 1
ATOM 672 O O . LEU A 1 86 ? -0.927 19.938 1.703 1 86 86 LEU A O 1
ATOM 676 N N . GLN A 1 87 ? 0.699 18.484 1.247 1 79.94 87 GLN A N 1
ATOM 677 C CA . GLN A 1 87 ? -0.089 17.844 0.198 1 79.94 87 GLN A CA 1
ATOM 678 C C . GLN A 1 87 ? -1.346 17.203 0.772 1 79.94 87 GLN A C 1
ATOM 680 O O . GLN A 1 87 ? -2.434 17.328 0.208 1 79.94 87 GLN A O 1
ATOM 685 N N . ARG A 1 88 ? -1.164 16.531 1.795 1 78.94 88 ARG A N 1
ATOM 686 C CA . ARG A 1 88 ? -2.301 15.883 2.445 1 78.94 88 ARG A CA 1
ATOM 687 C C . ARG A 1 88 ? -3.334 16.906 2.891 1 78.94 88 ARG A C 1
ATOM 689 O O . ARG A 1 88 ? -4.539 16.656 2.826 1 78.94 88 ARG A O 1
ATOM 696 N N . MET A 1 89 ? -2.893 17.984 3.369 1 82.31 89 MET A N 1
ATOM 697 C CA . MET A 1 89 ? -3.785 19.078 3.764 1 82.31 89 MET A CA 1
ATOM 698 C C . MET A 1 89 ? -4.598 19.578 2.574 1 82.31 89 MET A C 1
ATOM 700 O O . MET A 1 89 ? -5.812 19.734 2.674 1 82.31 89 MET A O 1
ATOM 704 N N . ASP A 1 90 ? -3.93 19.797 1.449 1 80.19 90 ASP A N 1
ATOM 705 C CA . ASP A 1 90 ? -4.613 20.25 0.243 1 80.19 90 ASP A CA 1
ATOM 706 C C . ASP A 1 90 ? -5.672 19.25 -0.202 1 80.19 90 ASP A C 1
ATOM 708 O O . ASP A 1 90 ? -6.789 19.625 -0.562 1 80.19 90 ASP A O 1
ATOM 712 N N . GLU A 1 91 ? -5.328 18.047 -0.147 1 75.75 91 GLU A N 1
ATOM 713 C CA . GLU A 1 91 ? -6.25 16.984 -0.533 1 75.75 91 GLU A CA 1
ATOM 714 C C . GLU A 1 91 ? -7.453 16.938 0.402 1 75.75 91 GLU A C 1
ATOM 716 O O . GLU A 1 91 ? -8.578 16.688 -0.039 1 75.75 91 GLU A O 1
ATOM 721 N N . ALA A 1 92 ? -7.207 17.125 1.696 1 77.94 92 ALA A N 1
ATOM 722 C CA . ALA A 1 92 ? -8.281 17.125 2.689 1 77.94 92 ALA A CA 1
ATOM 723 C C . ALA A 1 92 ? -9.273 18.25 2.42 1 77.94 92 ALA A C 1
ATOM 725 O O . ALA A 1 92 ? -10.492 18.031 2.479 1 77.94 92 ALA A O 1
ATOM 726 N N . VAL A 1 93 ? -8.766 19.422 2.105 1 78.38 93 VAL A N 1
ATOM 727 C CA . VAL A 1 93 ? -9.609 20.578 1.832 1 78.38 93 VAL A CA 1
ATOM 728 C C . VAL A 1 93 ? -10.453 20.328 0.583 1 78.38 93 VAL A C 1
ATOM 730 O O . VAL A 1 93 ? -11.672 20.531 0.592 1 78.38 93 VAL A O 1
ATOM 733 N N . ALA A 1 94 ? -9.82 19.828 -0.471 1 74.62 94 ALA A N 1
ATOM 734 C CA . ALA A 1 94 ? -10.508 19.531 -1.724 1 74.62 94 ALA A CA 1
ATOM 735 C C . ALA A 1 94 ? -11.594 18.484 -1.518 1 74.62 94 ALA A C 1
ATOM 737 O O . ALA A 1 94 ? -12.695 18.609 -2.057 1 74.62 94 ALA A O 1
ATOM 738 N N . HIS A 1 95 ? -11.289 17.562 -0.797 1 72.5 95 HIS A N 1
ATOM 739 C CA . HIS A 1 95 ? -12.219 16.469 -0.537 1 72.5 95 HIS A CA 1
ATOM 740 C C . HIS A 1 95 ? -13.453 16.969 0.207 1 72.5 95 HIS A C 1
ATOM 742 O O . HIS A 1 95 ? -14.586 16.672 -0.196 1 72.5 95 HIS A O 1
ATOM 748 N N . VAL A 1 96 ? -13.297 17.688 1.213 1 73.56 96 VAL A N 1
ATOM 749 C CA . VAL A 1 96 ? -14.391 18.172 2.053 1 73.56 96 VAL A CA 1
ATOM 750 C C . VAL A 1 96 ? -15.281 19.125 1.253 1 73.56 96 VAL A C 1
ATOM 752 O O . VAL A 1 96 ? -16.5 19.078 1.366 1 73.56 96 VAL A O 1
ATOM 755 N N . ARG A 1 97 ? -14.648 19.906 0.417 1 72.31 97 ARG A N 1
ATOM 756 C CA . ARG A 1 97 ? -15.406 20.828 -0.437 1 72.31 97 ARG A CA 1
ATOM 757 C C . ARG A 1 97 ? -16.219 20.047 -1.474 1 72.31 97 ARG A C 1
ATOM 759 O O . ARG A 1 97 ? -17.344 20.438 -1.806 1 72.31 97 ARG A O 1
ATOM 766 N N . GLY A 1 98 ? -15.648 18.984 -2.014 1 66.88 98 GLY A N 1
ATOM 767 C CA . GLY A 1 98 ? -16.344 18.125 -2.969 1 66.88 98 GLY A CA 1
ATOM 768 C C . GLY A 1 98 ? -17.578 17.469 -2.393 1 66.88 98 GLY A C 1
ATOM 769 O O . GLY A 1 98 ? -18.594 17.344 -3.078 1 66.88 98 GLY A O 1
ATOM 770 N N . ILE A 1 99 ? -17.453 17.016 -1.179 1 65.31 99 ILE A N 1
ATOM 771 C CA . ILE A 1 99 ? -18.594 16.422 -0.493 1 65.31 99 ILE A CA 1
ATOM 772 C C . ILE A 1 99 ? -19.734 17.438 -0.428 1 65.31 99 ILE A C 1
ATOM 774 O O . ILE A 1 99 ? -20.891 17.094 -0.718 1 65.31 99 ILE A O 1
ATOM 778 N N . ALA A 1 100 ? -19.422 18.547 -0.121 1 62.69 100 ALA A N 1
ATOM 779 C CA . ALA A 1 100 ? -20.438 19.594 0.001 1 62.69 100 ALA A CA 1
ATOM 780 C C . ALA A 1 100 ? -21.094 19.891 -1.346 1 62.69 100 ALA A C 1
ATOM 782 O O . ALA A 1 100 ? -22.266 20.266 -1.405 1 62.69 100 ALA A O 1
ATOM 783 N N . ALA A 1 101 ? -20.391 19.594 -2.486 1 63.41 101 ALA A N 1
ATOM 784 C CA . ALA A 1 101 ? -20.875 19.922 -3.824 1 63.41 101 ALA A CA 1
ATOM 785 C C . ALA A 1 101 ? -21.719 18.797 -4.398 1 63.41 101 ALA A C 1
ATOM 787 O O . ALA A 1 101 ? -22.406 18.969 -5.41 1 63.41 101 ALA A O 1
ATOM 788 N N . GLY A 1 102 ? -22.062 17.656 -3.834 1 57.16 102 GLY A N 1
ATOM 789 C CA . GLY A 1 102 ? -22.906 16.547 -4.254 1 57.16 102 GLY A CA 1
ATOM 790 C C . GLY A 1 102 ? -22.375 15.812 -5.473 1 57.16 102 GLY A C 1
ATOM 791 O O . GLY A 1 102 ? -22.953 15.914 -6.562 1 57.16 102 GLY A O 1
ATOM 792 N N . GLU A 1 103 ? -21.219 15.359 -5.727 1 52.62 103 GLU A N 1
ATOM 793 C CA . GLU A 1 103 ? -20.734 14.672 -6.918 1 52.62 103 GLU A CA 1
ATOM 794 C C . GLU A 1 103 ? -21.578 13.43 -7.211 1 52.62 103 GLU A C 1
ATOM 796 O O . GLU A 1 103 ? -21.703 12.547 -6.363 1 52.62 103 GLU A O 1
ATOM 801 N N . ARG A 1 104 ? -22.625 13.5 -8.125 1 55.28 104 ARG A N 1
ATOM 802 C CA . ARG A 1 104 ? -23.516 12.461 -8.617 1 55.28 104 ARG A CA 1
ATOM 803 C C . ARG A 1 104 ? -22.797 11.523 -9.578 1 55.28 104 ARG A C 1
ATOM 805 O O . ARG A 1 104 ? -21.922 11.953 -10.328 1 55.28 104 ARG A O 1
ATOM 812 N N . GLY A 1 105 ? -22.828 10.047 -9.391 1 73.56 105 GLY A N 1
ATOM 813 C CA . GLY A 1 105 ? -22.484 8.984 -10.32 1 73.56 105 GLY A CA 1
ATOM 814 C C . GLY A 1 105 ? -21.125 8.391 -10.07 1 73.56 105 GLY A C 1
ATOM 815 O O . GLY A 1 105 ? -20.438 7.969 -11.008 1 73.56 105 GLY A O 1
ATOM 816 N N . ARG A 1 106 ? -20.672 8.508 -8.859 1 83.44 106 ARG A N 1
ATOM 817 C CA . ARG A 1 106 ? -19.375 7.957 -8.484 1 83.44 106 ARG A CA 1
ATOM 818 C C . ARG A 1 106 ? -19.469 7.105 -7.223 1 83.44 106 ARG A C 1
ATOM 820 O O . ARG A 1 106 ? -20.203 7.457 -6.289 1 83.44 106 ARG A O 1
ATOM 827 N N . ILE A 1 107 ? -18.812 5.902 -7.238 1 91.06 107 ILE A N 1
ATOM 828 C CA . ILE A 1 107 ? -18.719 5.098 -6.023 1 91.06 107 ILE A CA 1
ATOM 829 C C . ILE A 1 107 ? -17.266 4.734 -5.754 1 91.06 107 ILE A C 1
ATOM 831 O O . ILE A 1 107 ? -16.531 4.352 -6.668 1 91.06 107 ILE A O 1
ATOM 835 N N . ALA A 1 108 ? -16.844 4.945 -4.516 1 93.88 108 ALA A N 1
ATOM 836 C CA . ALA A 1 108 ? -15.492 4.629 -4.078 1 93.88 108 ALA A CA 1
ATOM 837 C C . ALA A 1 108 ? -15.477 3.4 -3.174 1 93.88 108 ALA A C 1
ATOM 839 O O . ALA A 1 108 ? -16.109 3.393 -2.117 1 93.88 108 ALA A O 1
ATOM 840 N N . ILE A 1 109 ? -14.734 2.326 -3.648 1 96.44 109 ILE A N 1
ATOM 841 C CA . ILE A 1 109 ? -14.688 1.063 -2.922 1 96.44 109 ILE A CA 1
ATOM 842 C C . ILE A 1 109 ? -13.25 0.78 -2.477 1 96.44 109 ILE A C 1
ATOM 844 O O . ILE A 1 109 ? -12.32 0.869 -3.279 1 96.44 109 ILE A O 1
ATOM 848 N N . GLY A 1 110 ? -13.102 0.5 -1.187 1 96.62 110 GLY A N 1
ATOM 849 C CA . GLY A 1 110 ? -11.812 0.097 -0.649 1 96.62 110 GLY A CA 1
ATOM 850 C C . GLY A 1 110 ? -11.711 -1.394 -0.386 1 96.62 110 GLY A C 1
ATOM 851 O O . GLY A 1 110 ? -12.727 -2.057 -0.154 1 96.62 110 GLY A O 1
ATOM 852 N N . PHE A 1 111 ? -10.477 -1.911 -0.442 1 94.5 111 PHE A N 1
ATOM 853 C CA . PHE A 1 111 ? -10.234 -3.289 -0.033 1 94.5 111 PHE A CA 1
ATOM 854 C C . PHE A 1 111 ? -8.805 -3.465 0.47 1 94.5 111 PHE A C 1
ATOM 856 O O . PHE A 1 111 ? -7.906 -2.723 0.071 1 94.5 111 PHE A O 1
ATOM 863 N N . THR A 1 112 ? -8.641 -4.422 1.351 1 91.38 112 THR A N 1
ATOM 864 C CA . THR A 1 112 ? -7.301 -4.816 1.767 1 91.38 112 THR A CA 1
ATOM 865 C C . THR A 1 112 ? -6.617 -5.637 0.678 1 91.38 112 THR A C 1
ATOM 867 O O . THR A 1 112 ? -7.281 -6.215 -0.183 1 91.38 112 THR A O 1
ATOM 870 N N . GLY A 1 113 ? -5.277 -5.672 0.757 1 88.38 113 GLY A N 1
ATOM 871 C CA . GLY A 1 113 ? -4.531 -6.453 -0.217 1 88.38 113 GLY A CA 1
ATOM 872 C C . GLY A 1 113 ? -4.953 -7.91 -0.265 1 88.38 113 GLY A C 1
ATOM 873 O O . GLY A 1 113 ? -5.129 -8.477 -1.346 1 88.38 113 GLY A O 1
ATOM 874 N N . SER A 1 114 ? -5.156 -8.508 0.821 1 88.5 114 SER A N 1
ATOM 875 C CA . SER A 1 114 ? -5.543 -9.914 0.879 1 88.5 114 SER A CA 1
ATOM 876 C C . SER A 1 114 ? -6.957 -10.117 0.348 1 88.5 114 SER A C 1
ATOM 878 O O . SER A 1 114 ? -7.242 -11.141 -0.287 1 88.5 114 SER A O 1
ATOM 880 N N . ALA A 1 115 ? -7.863 -9.156 0.607 1 90.94 115 ALA A N 1
ATOM 881 C CA . ALA A 1 115 ? -9.242 -9.281 0.139 1 90.94 115 ALA A CA 1
ATOM 882 C C . ALA A 1 115 ? -9.312 -9.25 -1.386 1 90.94 115 ALA A C 1
ATOM 884 O O . ALA A 1 115 ? -10.156 -9.914 -1.992 1 90.94 115 ALA A O 1
ATOM 885 N N . ALA A 1 116 ? -8.414 -8.484 -1.948 1 90.44 116 ALA A N 1
ATOM 886 C CA . ALA A 1 116 ? -8.383 -8.344 -3.402 1 90.44 116 ALA A CA 1
ATOM 887 C C . ALA A 1 116 ? -8.125 -9.688 -4.074 1 90.44 116 ALA A C 1
ATOM 889 O O . ALA A 1 116 ? -8.508 -9.891 -5.23 1 90.44 116 ALA A O 1
ATOM 890 N N . PHE A 1 117 ? -7.562 -10.602 -3.367 1 89.38 117 PHE A N 1
ATOM 891 C CA . PHE A 1 117 ? -7.176 -11.859 -3.998 1 89.38 117 PHE A CA 1
ATOM 892 C C . PHE A 1 117 ? -8.203 -12.953 -3.707 1 89.38 117 PHE A C 1
ATOM 894 O O . PHE A 1 117 ? -8.102 -14.062 -4.234 1 89.38 117 PHE A O 1
ATOM 901 N N . HIS A 1 118 ? -9.109 -12.641 -2.855 1 91.88 118 HIS A N 1
ATOM 902 C CA . HIS A 1 118 ? -10.273 -13.516 -2.826 1 91.88 118 HIS A CA 1
ATOM 903 C C . HIS A 1 118 ? -11.156 -13.297 -4.051 1 91.88 118 HIS A C 1
ATOM 905 O O . HIS A 1 118 ? -11.547 -12.172 -4.352 1 91.88 118 HIS A O 1
ATOM 911 N N . PRO A 1 119 ? -11.531 -14.383 -4.75 1 90.81 119 PRO A N 1
ATOM 912 C CA . PRO A 1 119 ? -12.266 -14.219 -6.008 1 90.81 119 PRO A CA 1
ATOM 913 C C . PRO A 1 119 ? -13.594 -13.492 -5.828 1 90.81 119 PRO A C 1
ATOM 915 O O . PRO A 1 119 ? -14.086 -12.859 -6.766 1 90.81 119 PRO A O 1
ATOM 918 N N . PHE A 1 120 ? -14.109 -13.531 -4.656 1 92.94 120 PHE A N 1
ATOM 919 C CA . PHE A 1 120 ? -15.391 -12.891 -4.355 1 92.94 120 PHE A CA 1
ATOM 920 C C . PHE A 1 120 ? -15.328 -11.398 -4.656 1 92.94 120 PHE A C 1
ATOM 922 O O . PHE A 1 120 ? -16.234 -10.852 -5.293 1 92.94 120 PHE A O 1
ATOM 929 N N . VAL A 1 121 ? -14.281 -10.719 -4.32 1 94.25 121 VAL A N 1
ATOM 930 C CA . VAL A 1 121 ? -14.203 -9.258 -4.367 1 94.25 121 VAL A CA 1
ATOM 931 C C . VAL A 1 121 ? -14.125 -8.789 -5.82 1 94.25 121 VAL A C 1
ATOM 933 O O . VAL A 1 121 ? -14.977 -8.023 -6.273 1 94.25 121 VAL A O 1
ATOM 936 N N . PRO A 1 122 ? -13.164 -9.289 -6.605 1 92.88 122 PRO A N 1
ATOM 937 C CA . PRO A 1 122 ? -13.133 -8.836 -7.996 1 92.88 122 PRO A CA 1
ATOM 938 C C . PRO A 1 122 ? -14.367 -9.266 -8.781 1 92.88 122 PRO A C 1
ATOM 940 O O . PRO A 1 122 ? -14.781 -8.578 -9.727 1 92.88 122 PRO A O 1
ATOM 943 N N . SER A 1 123 ? -14.992 -10.344 -8.438 1 92.94 123 SER A N 1
ATOM 944 C CA . SER A 1 123 ? -16.219 -10.773 -9.109 1 92.94 123 SER A CA 1
ATOM 945 C C . SER A 1 123 ? -17.359 -9.797 -8.867 1 92.94 123 SER A C 1
ATOM 947 O O . SER A 1 123 ? -18.125 -9.492 -9.773 1 92.94 123 SER A O 1
ATOM 949 N N . VAL A 1 124 ? -17.453 -9.359 -7.648 1 94.69 124 VAL A N 1
ATOM 950 C CA . VAL A 1 124 ? -18.484 -8.375 -7.301 1 94.69 124 VAL A CA 1
ATOM 951 C C . VAL A 1 124 ? -18.219 -7.07 -8.055 1 94.69 124 VAL A C 1
ATOM 953 O O . VAL A 1 124 ? -19.141 -6.434 -8.555 1 94.69 124 VAL A O 1
ATOM 956 N N . LEU A 1 125 ? -16.969 -6.691 -8.117 1 94.06 125 LEU A N 1
ATOM 957 C CA . LEU A 1 125 ? -16.609 -5.477 -8.836 1 94.06 125 LEU A CA 1
ATOM 958 C C . LEU A 1 125 ? -16.953 -5.594 -10.312 1 94.06 125 LEU A C 1
ATOM 960 O O . LEU A 1 125 ? -17.469 -4.645 -10.914 1 94.06 125 LEU A O 1
ATOM 964 N N . ARG A 1 126 ? -16.703 -6.723 -10.883 1 92.75 126 ARG A N 1
ATOM 965 C CA . ARG A 1 126 ? -17.047 -6.977 -12.281 1 92.75 126 ARG A CA 1
ATOM 966 C C . ARG A 1 126 ? -18.562 -6.879 -12.492 1 92.75 126 ARG A C 1
ATOM 968 O O . ARG A 1 126 ? -19.016 -6.207 -13.422 1 92.75 126 ARG A O 1
ATOM 975 N N . SER A 1 127 ? -19.297 -7.594 -11.648 1 94.06 127 SER A N 1
ATOM 976 C CA . SER A 1 127 ? -20.766 -7.59 -11.75 1 94.06 127 SER A CA 1
ATOM 977 C C . SER A 1 127 ? -21.312 -6.176 -11.648 1 94.06 127 SER A C 1
ATOM 979 O O . SER A 1 127 ? -22.203 -5.793 -12.422 1 94.06 127 SER A O 1
ATOM 981 N N . PHE A 1 128 ? -20.812 -5.395 -10.758 1 93.62 128 PHE A N 1
ATOM 982 C CA . PHE A 1 128 ? -21.281 -4.027 -10.562 1 93.62 128 PHE A CA 1
ATOM 983 C C . PHE A 1 128 ? -20.984 -3.174 -11.789 1 93.62 128 PHE A C 1
ATOM 985 O O . PHE A 1 128 ? -21.844 -2.402 -12.234 1 93.62 128 PHE A O 1
ATOM 992 N N . ARG A 1 129 ? -19.797 -3.328 -12.305 1 89.88 129 ARG A N 1
ATOM 993 C CA . ARG A 1 129 ? -19.422 -2.564 -13.492 1 89.88 129 ARG A CA 1
ATOM 994 C C . ARG A 1 129 ? -20.359 -2.891 -14.664 1 89.88 129 ARG A C 1
ATOM 996 O O . ARG A 1 129 ? -20.703 -2.01 -15.453 1 89.88 129 ARG A O 1
ATOM 1003 N N . GLN A 1 130 ? -20.688 -4.086 -14.781 1 89.12 130 GLN A N 1
ATOM 1004 C CA . GLN A 1 130 ? -21.562 -4.535 -15.859 1 89.12 130 GLN A CA 1
ATOM 1005 C C . GLN A 1 130 ? -23 -4.027 -15.648 1 89.12 130 GLN A C 1
ATOM 1007 O O . GLN A 1 130 ? -23.656 -3.609 -16.609 1 89.12 130 GLN A O 1
ATOM 1012 N N . SER A 1 131 ? -23.453 -4.051 -14.43 1 90.44 131 SER A N 1
ATOM 1013 C CA . SER A 1 131 ? -24.844 -3.695 -14.133 1 90.44 131 SER A CA 1
ATOM 1014 C C . SER A 1 131 ? -25.016 -2.182 -14.039 1 90.44 131 SER A C 1
ATOM 1016 O O . SER A 1 131 ? -26.125 -1.675 -14.102 1 90.44 131 SER A O 1
ATOM 1018 N N . SER A 1 132 ? -23.922 -1.473 -13.836 1 89.94 132 SER A N 1
ATOM 1019 C CA . SER A 1 132 ? -23.969 -0.022 -13.688 1 89.94 132 SER A CA 1
ATOM 1020 C C . SER A 1 132 ? -22.875 0.653 -14.516 1 89.94 132 SER A C 1
ATOM 1022 O O . SER A 1 132 ? -22.031 1.36 -13.984 1 89.94 132 SER A O 1
ATOM 1024 N N . PRO A 1 133 ? -22.984 0.577 -15.859 1 83.31 133 PRO A N 1
ATOM 1025 C CA . PRO A 1 133 ? -21.922 1.064 -16.734 1 83.31 133 PRO A CA 1
ATOM 1026 C C . PRO A 1 133 ? -21.75 2.582 -16.688 1 83.31 133 PRO A C 1
ATOM 1028 O O . PRO A 1 133 ? -20.703 3.105 -17.047 1 83.31 133 PRO A O 1
ATOM 1031 N N . GLY A 1 134 ? -22.688 3.311 -16.188 1 79.94 134 GLY A N 1
ATOM 1032 C CA . GLY A 1 134 ? -22.609 4.762 -16.109 1 79.94 134 GLY A CA 1
ATOM 1033 C C . GLY A 1 134 ? -21.984 5.262 -14.828 1 79.94 134 GLY A C 1
ATOM 1034 O O . GLY A 1 134 ? -21.75 6.465 -14.68 1 79.94 134 GLY A O 1
ATOM 1035 N N . VAL A 1 135 ? -21.719 4.375 -13.891 1 85.12 135 VAL A N 1
ATOM 1036 C CA . VAL A 1 135 ? -21.172 4.766 -12.594 1 85.12 135 VAL A CA 1
ATOM 1037 C C . VAL A 1 135 ? -19.641 4.656 -12.633 1 85.12 135 VAL A C 1
ATOM 1039 O O . VAL A 1 135 ? -19.109 3.654 -13.094 1 85.12 135 VAL A O 1
ATOM 1042 N N . THR A 1 136 ? -19 5.727 -12.219 1 85.44 136 THR A N 1
ATOM 1043 C CA . THR A 1 136 ? -17.547 5.684 -12.094 1 85.44 136 THR A CA 1
ATOM 1044 C C . THR A 1 136 ? -17.125 4.949 -10.82 1 85.44 136 THR A C 1
ATOM 1046 O O . THR A 1 136 ? -17.516 5.344 -9.719 1 85.44 136 THR A O 1
ATOM 1049 N N . LEU A 1 137 ? -16.359 3.895 -10.992 1 90.62 137 LEU A N 1
ATOM 1050 C CA . LEU A 1 137 ? -15.867 3.092 -9.875 1 90.62 137 LEU A CA 1
ATOM 1051 C C . LEU A 1 137 ? -14.422 3.453 -9.539 1 90.62 137 LEU A C 1
ATOM 1053 O O . LEU A 1 137 ? -13.531 3.312 -10.375 1 90.62 137 LEU A O 1
ATOM 1057 N N . VAL A 1 138 ? -14.25 3.941 -8.328 1 91.12 138 VAL A N 1
ATOM 1058 C CA . VAL A 1 138 ? -12.914 4.266 -7.824 1 91.12 138 VAL A CA 1
ATOM 1059 C C . VAL A 1 138 ? -12.5 3.24 -6.77 1 91.12 138 VAL A C 1
ATOM 1061 O O . VAL A 1 138 ? -13.266 2.938 -5.852 1 91.12 138 VAL A O 1
ATOM 1064 N N . LEU A 1 139 ? -11.242 2.725 -6.969 1 94 139 LEU A N 1
ATOM 1065 C CA . LEU A 1 139 ? -10.773 1.675 -6.074 1 94 139 LEU A CA 1
ATOM 1066 C C . LEU A 1 139 ? -9.586 2.164 -5.242 1 94 139 LEU A C 1
ATOM 1068 O O . LEU A 1 139 ? -8.727 2.893 -5.742 1 94 139 LEU A O 1
ATOM 1072 N N . GLU A 1 140 ? -9.586 1.705 -3.977 1 92.81 140 GLU A N 1
ATOM 1073 C CA . GLU A 1 140 ? -8.477 1.989 -3.074 1 92.81 140 GLU A CA 1
ATOM 1074 C C . GLU A 1 140 ? -8.023 0.729 -2.342 1 92.81 140 GLU A C 1
ATOM 1076 O O . GLU A 1 140 ? -8.852 -0.084 -1.925 1 92.81 140 GLU A O 1
ATOM 1081 N N . GLU A 1 141 ? -6.684 0.564 -2.297 1 91.5 141 GLU A N 1
ATOM 1082 C CA . GLU A 1 141 ? -6.098 -0.536 -1.537 1 91.5 141 GLU A CA 1
ATOM 1083 C C . GLU A 1 141 ? -5.289 -0.019 -0.351 1 91.5 141 GLU A C 1
ATOM 1085 O O . GLU A 1 141 ? -4.379 0.793 -0.521 1 91.5 141 GLU A O 1
ATOM 1090 N N . SER A 1 142 ? -5.676 -0.475 0.826 1 88.81 142 SER A N 1
ATOM 1091 C CA . SER A 1 142 ? -4.984 -0.057 2.041 1 88.81 142 SER A CA 1
ATOM 1092 C C . SER A 1 142 ? -5.246 -1.03 3.188 1 88.81 142 SER A C 1
ATOM 1094 O O . SER A 1 142 ? -5.84 -2.092 2.984 1 88.81 142 SER A O 1
ATOM 1096 N N . SER A 1 143 ? -4.707 -0.703 4.336 1 86.75 143 SER A N 1
ATOM 1097 C CA . SER A 1 143 ? -4.98 -1.511 5.523 1 86.75 143 SER A CA 1
ATOM 1098 C C . SER A 1 143 ? -6.414 -1.318 6.008 1 86.75 143 SER A C 1
ATOM 1100 O O . SER A 1 143 ? -7.051 -0.312 5.688 1 86.75 143 SER A O 1
ATOM 1102 N N . SER A 1 144 ? -6.844 -2.258 6.816 1 88.75 144 SER A N 1
ATOM 1103 C CA . SER A 1 144 ? -8.188 -2.148 7.379 1 88.75 144 SER A CA 1
ATOM 1104 C C . SER A 1 144 ? -8.359 -0.847 8.148 1 88.75 144 SER A C 1
ATOM 1106 O O . SER A 1 144 ? -9.375 -0.168 8.016 1 88.75 144 SER A O 1
ATOM 1108 N N . SER A 1 145 ? -7.383 -0.523 8.922 1 84.06 145 SER A N 1
ATOM 1109 C CA . SER A 1 145 ? -7.457 0.685 9.742 1 84.06 145 SER A CA 1
ATOM 1110 C C . SER A 1 145 ? -7.547 1.934 8.867 1 84.06 145 SER A C 1
ATOM 1112 O O . SER A 1 145 ? -8.344 2.832 9.148 1 84.06 145 SER A O 1
ATOM 1114 N N . GLU A 1 146 ? -6.773 1.947 7.852 1 84.5 146 GLU A N 1
ATOM 1115 C CA . GLU A 1 146 ? -6.793 3.092 6.945 1 84.5 146 GLU A CA 1
ATOM 1116 C C . GLU A 1 146 ? -8.109 3.158 6.172 1 84.5 146 GLU A C 1
ATOM 1118 O O . GLU A 1 146 ? -8.609 4.246 5.887 1 84.5 146 GLU A O 1
ATOM 1123 N N . LEU A 1 147 ? -8.586 2.072 5.82 1 91.06 147 LEU A N 1
ATOM 1124 C CA . LEU A 1 147 ? -9.844 2.021 5.094 1 91.06 147 LEU A CA 1
ATOM 1125 C C . LEU A 1 147 ? -11 2.486 5.973 1 91.06 147 LEU A C 1
ATOM 1127 O O . LEU A 1 147 ? -11.906 3.18 5.504 1 91.06 147 LEU A O 1
ATOM 1131 N N . ILE A 1 148 ? -10.969 2.104 7.184 1 87.81 148 ILE A N 1
ATOM 1132 C CA . ILE A 1 148 ? -11.977 2.549 8.141 1 87.81 148 ILE A CA 1
ATOM 1133 C C . ILE A 1 148 ? -11.922 4.066 8.281 1 87.81 148 ILE A C 1
ATOM 1135 O O . ILE A 1 148 ? -12.961 4.738 8.266 1 87.81 148 ILE A O 1
ATOM 1139 N N . GLN A 1 149 ? -10.742 4.559 8.391 1 82.25 149 GLN A N 1
ATOM 1140 C CA . GLN A 1 149 ? -10.57 6.008 8.469 1 82.25 149 GLN A CA 1
ATOM 1141 C C . GLN A 1 149 ? -11.109 6.691 7.211 1 82.25 149 GLN A C 1
ATOM 1143 O O . GLN A 1 149 ? -11.734 7.75 7.297 1 82.25 149 GLN A O 1
ATOM 1148 N N . ALA A 1 150 ? -10.891 6.086 6.102 1 87.75 150 ALA A N 1
ATOM 1149 C CA . ALA A 1 150 ? -11.352 6.645 4.836 1 87.75 150 ALA A CA 1
ATOM 1150 C C . ALA A 1 150 ? -12.883 6.637 4.762 1 87.75 150 ALA A C 1
ATOM 1152 O O . ALA A 1 150 ? -13.484 7.543 4.188 1 87.75 150 ALA A O 1
ATOM 1153 N N . LEU A 1 151 ? -13.469 5.66 5.285 1 90.19 151 LEU A N 1
ATOM 1154 C CA . LEU A 1 151 ? -14.93 5.602 5.367 1 90.19 151 LEU A CA 1
ATOM 1155 C C . LEU A 1 151 ? -15.469 6.711 6.262 1 90.19 151 LEU A C 1
ATOM 1157 O O . LEU A 1 151 ? -16.422 7.398 5.895 1 90.19 151 LEU A O 1
ATOM 1161 N N . GLU A 1 152 ? -14.805 6.84 7.355 1 82.25 152 GLU A N 1
ATOM 1162 C CA . GLU A 1 152 ? -15.219 7.867 8.305 1 82.25 152 GLU A CA 1
ATOM 1163 C C . GLU A 1 152 ? -15.094 9.266 7.695 1 82.25 152 GLU A C 1
ATOM 1165 O O . GLU A 1 152 ? -15.93 10.133 7.949 1 82.25 152 GLU A O 1
ATOM 1170 N N . ALA A 1 153 ? -14.133 9.367 6.887 1 76.94 153 ALA A N 1
ATOM 1171 C CA . ALA A 1 153 ? -13.867 10.656 6.242 1 76.94 153 ALA A CA 1
ATOM 1172 C C . ALA A 1 153 ? -14.688 10.805 4.965 1 76.94 153 ALA A C 1
ATOM 1174 O O . ALA A 1 153 ? -14.539 11.789 4.238 1 76.94 153 ALA A O 1
ATOM 1175 N N . GLU A 1 154 ? -15.43 9.883 4.59 1 82.81 154 GLU A N 1
ATOM 1176 C CA . GLU A 1 154 ? -16.344 9.875 3.445 1 82.81 154 GLU A CA 1
ATOM 1177 C C . GLU A 1 154 ? -15.57 9.898 2.129 1 82.81 154 GLU A C 1
ATOM 1179 O O . GLU A 1 154 ? -16.062 10.406 1.121 1 82.81 154 GLU A O 1
ATOM 1184 N N . ARG A 1 155 ? -14.375 9.391 2.252 1 86.12 155 ARG A N 1
ATOM 1185 C CA . ARG A 1 155 ? -13.586 9.227 1.036 1 86.12 155 ARG A CA 1
ATOM 1186 C C . ARG A 1 155 ? -13.945 7.926 0.322 1 86.12 155 ARG A C 1
ATOM 1188 O O . ARG A 1 155 ? -13.703 7.781 -0.877 1 86.12 155 ARG A O 1
ATOM 1195 N N . LEU A 1 156 ? -14.438 7.031 1.12 1 92.88 156 LEU A N 1
ATOM 1196 C CA . LEU A 1 156 ? -14.914 5.758 0.599 1 92.88 156 LEU A CA 1
ATOM 1197 C C . LEU A 1 156 ? -16.391 5.562 0.915 1 92.88 156 LEU A C 1
ATOM 1199 O O . LEU A 1 156 ? -16.891 6.07 1.923 1 92.88 156 LEU A O 1
ATOM 1203 N N . ASP A 1 157 ? -17.031 4.875 -0.004 1 93.31 157 ASP A N 1
ATOM 1204 C CA . ASP A 1 157 ? -18.438 4.543 0.207 1 93.31 157 ASP A CA 1
ATOM 1205 C C . ASP A 1 157 ? -18.578 3.178 0.878 1 93.31 157 ASP A C 1
ATOM 1207 O O . ASP A 1 157 ? -19.5 2.961 1.665 1 93.31 157 ASP A O 1
ATOM 1211 N N . ALA A 1 158 ? -17.75 2.256 0.546 1 96.12 158 ALA A N 1
ATOM 1212 C CA . ALA A 1 158 ? -17.703 0.922 1.14 1 96.12 158 ALA A CA 1
ATOM 1213 C C . ALA A 1 158 ? -16.281 0.344 1.08 1 96.12 158 ALA A C 1
ATOM 1215 O O . ALA A 1 158 ? -15.461 0.784 0.275 1 96.12 158 ALA A O 1
ATOM 1216 N N . ALA A 1 159 ? -16.031 -0.604 2.014 1 96.44 159 ALA A N 1
ATOM 1217 C CA . ALA A 1 159 ? -14.703 -1.212 2.016 1 96.44 159 ALA A CA 1
ATOM 1218 C C . ALA A 1 159 ? -14.773 -2.668 2.469 1 96.44 159 ALA A C 1
ATOM 1220 O O . ALA A 1 159 ? -15.484 -2.998 3.414 1 96.44 159 ALA A O 1
ATOM 1221 N N . PHE A 1 160 ? -14.055 -3.531 1.72 1 94.75 160 PHE A N 1
ATOM 1222 C CA . PHE A 1 160 ? -13.805 -4.891 2.18 1 94.75 160 PHE A CA 1
ATOM 1223 C C . PHE A 1 160 ? -12.641 -4.922 3.16 1 94.75 160 PHE A C 1
ATOM 1225 O O . PHE A 1 160 ? -11.484 -4.719 2.77 1 94.75 160 PHE A O 1
ATOM 1232 N N . ILE A 1 161 ? -12.922 -5.258 4.426 1 91.94 161 ILE A N 1
ATOM 1233 C CA . ILE A 1 161 ? -11.891 -5.176 5.457 1 91.94 161 ILE A CA 1
ATOM 1234 C C . ILE A 1 161 ? -11.797 -6.512 6.191 1 91.94 161 ILE A C 1
ATOM 1236 O O . ILE A 1 161 ? -12.664 -7.371 6.051 1 91.94 161 ILE A O 1
ATOM 1240 N N . ARG A 1 162 ? -10.547 -6.684 6.797 1 86.12 162 ARG A N 1
ATOM 1241 C CA . ARG A 1 162 ? -10.32 -7.828 7.676 1 86.12 162 ARG A CA 1
ATOM 1242 C C . ARG A 1 162 ? -10.211 -7.387 9.133 1 86.12 162 ARG A C 1
ATOM 1244 O O . ARG A 1 162 ? -9.117 -7.086 9.609 1 86.12 162 ARG A O 1
ATOM 1251 N N . ALA A 1 163 ? -11.305 -6.848 9.641 1 70.12 163 ALA A N 1
ATOM 1252 C CA . ALA A 1 163 ? -11.25 -6.32 11 1 70.12 163 ALA A CA 1
ATOM 1253 C C . ALA A 1 163 ? -12.055 -7.188 11.961 1 70.12 163 ALA A C 1
ATOM 1255 O O . ALA A 1 163 ? -13.023 -7.832 11.562 1 70.12 163 ALA A O 1
ATOM 1256 N N . PRO A 1 164 ? -11.375 -7.359 13.109 1 58.38 164 PRO A N 1
ATOM 1257 C CA . PRO A 1 164 ? -12.227 -8.047 14.078 1 58.38 164 PRO A CA 1
ATOM 1258 C C . PRO A 1 164 ? -13.555 -7.324 14.312 1 58.38 164 PRO A C 1
ATOM 1260 O O . PRO A 1 164 ? -13.703 -6.16 13.938 1 58.38 164 PRO A O 1
ATOM 1263 N N . SER A 1 165 ? -14.469 -8.008 14.844 1 56.16 165 SER A N 1
ATOM 1264 C CA . SER A 1 165 ? -15.844 -7.656 15.188 1 56.16 165 SER A CA 1
ATOM 1265 C C . SER A 1 165 ? -15.93 -6.25 15.766 1 56.16 165 SER A C 1
ATOM 1267 O O . SER A 1 165 ? -15.703 -6.055 16.969 1 56.16 165 SER A O 1
ATOM 1269 N N . LEU A 1 166 ? -15.352 -5.305 15.023 1 57.03 166 LEU A N 1
ATOM 1270 C CA . LEU A 1 166 ? -15.289 -4.051 15.766 1 57.03 166 LEU A CA 1
ATOM 1271 C C . LEU A 1 166 ? -16.594 -3.27 15.625 1 57.03 166 LEU A C 1
ATOM 1273 O O . LEU A 1 166 ? -17.188 -3.25 14.547 1 57.03 166 LEU A O 1
ATOM 1277 N N . SER A 1 167 ? -17.281 -3.182 16.703 1 64.5 167 SER A N 1
ATOM 1278 C CA . SER A 1 167 ? -18.25 -2.096 16.781 1 64.5 167 SER A CA 1
ATOM 1279 C C . SER A 1 167 ? -17.609 -0.759 16.406 1 64.5 167 SER A C 1
ATOM 1281 O O . SER A 1 167 ? -16.734 -0.265 17.109 1 64.5 167 SER A O 1
ATOM 1283 N N . LEU A 1 168 ? -17.719 -0.425 15.156 1 70.62 168 LEU A N 1
ATOM 1284 C CA . LEU A 1 168 ? -17.203 0.847 14.664 1 70.62 168 LEU A CA 1
ATOM 1285 C C . LEU A 1 168 ? -18.297 1.905 14.625 1 70.62 168 LEU A C 1
ATOM 1287 O O . LEU A 1 168 ? -19.234 1.808 13.828 1 70.62 168 LEU A O 1
ATOM 1291 N N . PRO A 1 169 ? -18.203 2.785 15.594 1 75.81 169 PRO A N 1
ATOM 1292 C CA . PRO A 1 169 ? -19.281 3.787 15.586 1 75.81 169 PRO A CA 1
ATOM 1293 C C . PRO A 1 169 ? -19.484 4.418 14.211 1 75.81 169 PRO A C 1
ATOM 1295 O O . PRO A 1 169 ? -18.516 4.766 13.539 1 75.81 169 PRO A O 1
ATOM 1298 N N . GLY A 1 170 ? -20.734 4.488 13.805 1 86.12 170 GLY A N 1
ATOM 1299 C CA . GLY A 1 170 ? -21.078 5.152 12.555 1 86.12 170 GLY A CA 1
ATOM 1300 C C . GLY A 1 170 ? -20.875 4.277 11.336 1 86.12 170 GLY A C 1
ATOM 1301 O O . GLY A 1 170 ? -21.172 4.695 10.211 1 86.12 170 GLY A O 1
ATOM 1302 N N . LEU A 1 171 ? -20.391 3.141 11.57 1 89.94 171 LEU A N 1
ATOM 1303 C CA . LEU A 1 171 ? -20.172 2.221 10.461 1 89.94 171 LEU A CA 1
ATOM 1304 C C . LEU A 1 171 ? -20.875 0.892 10.711 1 89.94 171 LEU A C 1
ATOM 1306 O O . LEU A 1 171 ? -21.031 0.472 11.859 1 89.94 171 LEU A O 1
ATOM 1310 N N . VAL A 1 172 ? -21.375 0.343 9.656 1 90.31 172 VAL A N 1
ATOM 1311 C CA . VAL A 1 172 ? -21.828 -1.041 9.633 1 90.31 172 VAL A CA 1
ATOM 1312 C C . VAL A 1 172 ? -20.734 -1.942 9.078 1 90.31 172 VAL A C 1
ATOM 1314 O O . VAL A 1 172 ? -20.047 -1.574 8.125 1 90.31 172 VAL A O 1
ATOM 1317 N N . ALA A 1 173 ? -20.516 -3.018 9.695 1 90.19 173 ALA A N 1
ATOM 1318 C CA . ALA A 1 173 ? -19.609 -4.047 9.188 1 90.19 173 ALA A CA 1
ATOM 1319 C C . ALA A 1 173 ? -20.312 -5.398 9.102 1 90.19 173 ALA A C 1
ATOM 1321 O O . ALA A 1 173 ? -20.594 -6.027 10.125 1 90.19 173 ALA A O 1
ATOM 1322 N N . GLU A 1 174 ? -20.578 -5.836 7.887 1 88.75 174 GLU A N 1
ATOM 1323 C CA . GLU A 1 174 ? -21.266 -7.109 7.668 1 88.75 174 GLU A CA 1
ATOM 1324 C C . GLU A 1 174 ? -20.297 -8.172 7.145 1 88.75 174 GLU A C 1
ATOM 1326 O O . GLU A 1 174 ? -19.531 -7.918 6.219 1 88.75 174 GLU A O 1
ATOM 1331 N N . ALA A 1 175 ? -20.391 -9.297 7.801 1 88.44 175 ALA A N 1
ATOM 1332 C CA . ALA A 1 175 ? -19.578 -10.398 7.289 1 88.44 175 ALA A CA 1
ATOM 1333 C C . ALA A 1 175 ? -20.109 -10.875 5.938 1 88.44 175 ALA A C 1
ATOM 1335 O O . ALA A 1 175 ? -21.281 -11.211 5.805 1 88.44 175 ALA A O 1
ATOM 1336 N N . VAL A 1 176 ? -19.25 -10.867 4.969 1 90.06 176 VAL A N 1
ATOM 1337 C CA . VAL A 1 176 ? -19.703 -11.297 3.648 1 90.06 176 VAL A CA 1
ATOM 1338 C C . VAL A 1 176 ? -19.141 -12.68 3.33 1 90.06 176 VAL A C 1
ATOM 1340 O O . VAL A 1 176 ? -19.703 -13.414 2.525 1 90.06 176 VAL A O 1
ATOM 1343 N N . LEU A 1 177 ? -17.969 -12.938 3.969 1 88.12 177 LEU A N 1
ATOM 1344 C CA . LEU A 1 177 ? -17.359 -14.25 3.773 1 88.12 177 LEU A CA 1
ATOM 1345 C C . LEU A 1 177 ? -16.406 -14.578 4.918 1 88.12 177 LEU A C 1
ATOM 1347 O O . LEU A 1 177 ? -15.984 -13.688 5.66 1 88.12 177 LEU A O 1
ATOM 1351 N N . GLU A 1 178 ? -16.203 -15.859 5.098 1 89.31 178 GLU A N 1
ATOM 1352 C CA . GLU A 1 178 ? -15.211 -16.359 6.047 1 89.31 178 GLU A CA 1
ATOM 1353 C C . GLU A 1 178 ? -14.344 -17.453 5.422 1 89.31 178 GLU A C 1
ATOM 1355 O O . GLU A 1 178 ? -14.844 -18.312 4.711 1 89.31 178 GLU A O 1
ATOM 1360 N N . GLU A 1 179 ? -13.078 -17.281 5.566 1 89.81 179 GLU A N 1
ATOM 1361 C CA . GLU A 1 179 ? -12.18 -18.328 5.082 1 89.81 179 GLU A CA 1
ATOM 1362 C C . GLU A 1 179 ? -11.203 -18.75 6.168 1 89.81 179 GLU A C 1
ATOM 1364 O O . GLU A 1 179 ? -11.039 -18.062 7.176 1 89.81 179 GLU A O 1
ATOM 1369 N N . ARG A 1 180 ? -10.727 -19.969 5.988 1 92.88 180 ARG A N 1
ATOM 1370 C CA . ARG A 1 180 ? -9.711 -20.5 6.891 1 92.88 180 ARG A CA 1
ATOM 1371 C C . ARG A 1 180 ? -8.336 -19.938 6.555 1 92.88 180 ARG A C 1
ATOM 1373 O O . ARG A 1 180 ? -8.188 -19.172 5.598 1 92.88 180 ARG A O 1
ATOM 1380 N N . MET A 1 181 ? -7.441 -20.25 7.527 1 94.69 181 MET A N 1
ATOM 1381 C CA . MET A 1 181 ? -6.055 -19.875 7.293 1 94.69 181 MET A CA 1
ATOM 1382 C C . MET A 1 181 ? -5.191 -21.094 7.008 1 94.69 181 MET A C 1
ATOM 1384 O O . MET A 1 181 ? -5.555 -22.219 7.375 1 94.69 181 MET A O 1
ATOM 1388 N N . LEU A 1 182 ? -4.074 -20.859 6.262 1 94.81 182 LEU A N 1
ATOM 1389 C CA . LEU A 1 182 ? -3.125 -21.906 5.898 1 94.81 182 LEU A CA 1
ATOM 1390 C C . LEU A 1 182 ? -1.7 -21.5 6.246 1 94.81 182 LEU A C 1
ATOM 1392 O O . LEU A 1 182 ? -1.424 -20.312 6.438 1 94.81 182 LEU A O 1
ATOM 1396 N N . ALA A 1 183 ? -0.899 -22.562 6.387 1 96.62 183 ALA A N 1
ATOM 1397 C CA . ALA A 1 183 ? 0.532 -22.297 6.504 1 96.62 183 ALA A CA 1
ATOM 1398 C C . ALA A 1 183 ? 1.171 -22.109 5.133 1 96.62 183 ALA A C 1
ATOM 1400 O O . ALA A 1 183 ? 0.886 -22.859 4.195 1 96.62 183 ALA A O 1
ATOM 1401 N N . ALA A 1 184 ? 1.856 -21.047 4.98 1 96.5 184 ALA A N 1
ATOM 1402 C CA . ALA A 1 184 ? 2.711 -20.828 3.814 1 96.5 184 ALA A CA 1
ATOM 1403 C C . ALA A 1 184 ? 4.168 -21.141 4.141 1 96.5 184 ALA A C 1
ATOM 1405 O O . ALA A 1 184 ? 4.758 -20.516 5.027 1 96.5 184 ALA A O 1
ATOM 1406 N N . LEU A 1 185 ? 4.734 -22.125 3.432 1 96.62 185 LEU A N 1
ATOM 1407 C CA . LEU A 1 185 ? 6.082 -22.609 3.68 1 96.62 185 LEU A CA 1
ATOM 1408 C C . LEU A 1 185 ? 6.938 -22.531 2.418 1 96.62 185 LEU A C 1
ATOM 1410 O O . LEU A 1 185 ? 6.414 -22.594 1.304 1 96.62 185 LEU A O 1
ATOM 1414 N N . PRO A 1 186 ? 8.305 -22.359 2.676 1 95.69 186 PRO A N 1
ATOM 1415 C CA . PRO A 1 186 ? 9.133 -22.609 1.492 1 95.69 186 PRO A CA 1
ATOM 1416 C C . PRO A 1 186 ? 8.914 -23.984 0.888 1 95.69 186 PRO A C 1
ATOM 1418 O O . PRO A 1 186 ? 8.703 -24.953 1.62 1 95.69 186 PRO A O 1
ATOM 1421 N N . THR A 1 187 ? 9.016 -24.016 -0.465 1 93.06 187 THR A N 1
ATOM 1422 C CA . THR A 1 187 ? 8.742 -25.281 -1.154 1 93.06 187 THR A CA 1
ATOM 1423 C C . THR A 1 187 ? 9.672 -26.391 -0.65 1 93.06 187 THR A C 1
ATOM 1425 O O . THR A 1 187 ? 9.266 -27.547 -0.567 1 93.06 187 THR A O 1
ATOM 1428 N N . ALA A 1 188 ? 10.844 -26.031 -0.188 1 91 188 ALA A N 1
ATOM 1429 C CA . ALA A 1 188 ? 11.828 -27.031 0.244 1 91 188 ALA A CA 1
ATOM 1430 C C . ALA A 1 188 ? 11.688 -27.328 1.734 1 91 188 ALA A C 1
ATOM 1432 O O . ALA A 1 188 ? 12.43 -28.141 2.281 1 91 188 ALA A O 1
ATOM 1433 N N . HIS A 1 189 ? 10.773 -26.672 2.348 1 93.19 189 HIS A N 1
ATOM 1434 C CA . HIS A 1 189 ? 10.602 -26.875 3.783 1 93.19 189 HIS A CA 1
ATOM 1435 C C . HIS A 1 189 ? 10.211 -28.312 4.098 1 93.19 189 HIS A C 1
ATOM 1437 O O . HIS A 1 189 ? 9.398 -28.906 3.387 1 93.19 189 HIS A O 1
ATOM 1443 N N . PRO A 1 190 ? 10.656 -28.906 5.152 1 91 190 PRO A N 1
ATOM 1444 C CA . PRO A 1 190 ? 10.352 -30.297 5.504 1 91 190 PRO A CA 1
ATOM 1445 C C . PRO A 1 190 ? 8.859 -30.547 5.691 1 91 190 PRO A C 1
ATOM 1447 O O . PRO A 1 190 ? 8.383 -31.656 5.48 1 91 190 PRO A O 1
ATOM 1450 N N . LEU A 1 191 ? 8.156 -29.578 6.105 1 91.06 191 LEU A N 1
ATOM 1451 C CA . LEU A 1 191 ? 6.73 -29.734 6.387 1 91.06 191 LEU A CA 1
ATOM 1452 C C . LEU A 1 191 ? 5.898 -29.422 5.145 1 91.06 191 LEU A C 1
ATOM 1454 O O . LEU A 1 191 ? 4.668 -29.484 5.188 1 91.06 191 LEU A O 1
ATOM 1458 N N . ALA A 1 192 ? 6.562 -29.016 4.039 1 90.44 192 ALA A N 1
ATOM 1459 C CA . ALA A 1 192 ? 5.832 -28.812 2.795 1 90.44 192 ALA A CA 1
ATOM 1460 C C . ALA A 1 192 ? 5.195 -30.094 2.297 1 90.44 192 ALA A C 1
ATOM 1462 O O . ALA A 1 192 ? 5.613 -31.188 2.689 1 90.44 192 ALA A O 1
ATOM 1463 N N . PRO A 1 193 ? 3.973 -30.031 1.544 1 79.19 193 PRO A N 1
ATOM 1464 C CA . PRO A 1 193 ? 3.264 -31.25 1.157 1 79.19 193 PRO A CA 1
ATOM 1465 C C . PRO A 1 193 ? 4.176 -32.281 0.48 1 79.19 193 PRO A C 1
ATOM 1467 O O . PRO A 1 193 ? 3.965 -33.469 0.616 1 79.19 193 PRO A O 1
ATOM 1470 N N . HIS A 1 194 ? 4.922 -31.969 -0.551 1 63.91 194 HIS A N 1
ATOM 1471 C CA . HIS A 1 194 ? 5.723 -33.031 -1.159 1 63.91 194 HIS A CA 1
ATOM 1472 C C . HIS A 1 194 ? 6.684 -33.625 -0.147 1 63.91 194 HIS A C 1
ATOM 1474 O O . HIS A 1 194 ? 7.328 -34.656 -0.434 1 63.91 194 HIS A O 1
ATOM 1480 N N . GLY A 1 195 ? 6.816 -33 1.016 1 50.06 195 GLY A N 1
ATOM 1481 C CA . GLY A 1 195 ? 7.684 -33.594 2.02 1 50.06 195 GLY A CA 1
ATOM 1482 C C . GLY A 1 195 ? 7.027 -34.719 2.787 1 50.06 195 GLY A C 1
ATOM 1483 O O . GLY A 1 195 ? 6.02 -35.281 2.342 1 50.06 195 GLY A O 1
ATOM 1484 N N . ARG A 1 196 ? 7.688 -35.125 3.977 1 45.5 196 ARG A N 1
ATOM 1485 C CA . ARG A 1 196 ? 7.336 -36.281 4.816 1 45.5 196 ARG A CA 1
ATOM 1486 C C . ARG A 1 196 ? 5.906 -36.156 5.332 1 45.5 196 ARG A C 1
ATOM 1488 O O . ARG A 1 196 ? 5.352 -37.125 5.875 1 45.5 196 ARG A O 1
ATOM 1495 N N . GLY A 1 197 ? 5.438 -34.969 5.609 1 48.66 197 GLY A N 1
ATOM 1496 C CA . GLY A 1 197 ? 4.34 -34.844 6.559 1 48.66 197 GLY A CA 1
ATOM 1497 C C . GLY A 1 197 ? 2.98 -35.094 5.93 1 48.66 197 GLY A C 1
ATOM 1498 O O . GLY A 1 197 ? 1.969 -35.156 6.629 1 48.66 197 GLY A O 1
ATOM 1499 N N . GLY A 1 198 ? 2.795 -35.594 4.621 1 57.44 198 GLY A N 1
ATOM 1500 C CA . GLY A 1 198 ? 1.53 -36 4.035 1 57.44 198 GLY A CA 1
ATOM 1501 C C . GLY A 1 198 ? 0.576 -34.844 3.797 1 57.44 198 GLY A C 1
ATOM 1502 O O . GLY A 1 198 ? 0.964 -33.688 3.902 1 57.44 198 GLY A O 1
ATOM 1503 N N . ARG A 1 199 ? -0.716 -35.062 3.184 1 69.06 199 ARG A N 1
ATOM 1504 C CA . ARG A 1 199 ? -1.797 -34.188 2.771 1 69.06 199 ARG A CA 1
ATOM 1505 C C . ARG A 1 199 ? -2.727 -33.875 3.939 1 69.06 199 ARG A C 1
ATOM 1507 O O . ARG A 1 199 ? -3.705 -33.156 3.783 1 69.06 199 ARG A O 1
ATOM 1514 N N . GLN A 1 200 ? -2.318 -34.375 5.156 1 83.88 200 GLN A N 1
ATOM 1515 C CA . GLN A 1 200 ? -3.176 -34.125 6.312 1 83.88 200 GLN A CA 1
ATOM 1516 C C . GLN A 1 200 ? -2.936 -32.75 6.891 1 83.88 200 GLN A C 1
ATOM 1518 O O . GLN A 1 200 ? -1.819 -32.219 6.832 1 83.88 200 GLN A O 1
ATOM 1523 N N . PRO A 1 201 ? -3.949 -32.156 7.453 1 92.44 201 PRO A N 1
ATOM 1524 C CA . PRO A 1 201 ? -3.777 -30.859 8.078 1 92.44 201 PRO A CA 1
ATOM 1525 C C . PRO A 1 201 ? -2.721 -30.859 9.18 1 92.44 201 PRO A C 1
ATOM 1527 O O . PRO A 1 201 ? -2.619 -31.828 9.938 1 92.44 201 PRO A O 1
ATOM 1530 N N . LEU A 1 202 ? -1.907 -29.906 9.188 1 93.31 202 LEU A N 1
ATOM 1531 C CA . LEU A 1 202 ? -0.822 -29.734 10.148 1 93.31 202 LEU A CA 1
ATOM 1532 C C . LEU A 1 202 ? -1.329 -29.094 11.438 1 93.31 202 LEU A C 1
ATOM 1534 O O . LEU A 1 202 ? -2.055 -28.109 11.398 1 93.31 202 LEU A O 1
ATOM 1538 N N . PRO A 1 203 ? -1.099 -29.828 12.578 1 95.5 203 PRO A N 1
ATOM 1539 C CA . PRO A 1 203 ? -1.347 -29.062 13.805 1 95.5 203 PRO A CA 1
ATOM 1540 C C . PRO A 1 203 ? -0.488 -27.812 13.898 1 95.5 203 PRO A C 1
ATOM 1542 O O . PRO A 1 203 ? 0.694 -27.828 13.547 1 95.5 203 PRO A O 1
ATOM 1545 N N . LEU A 1 204 ? -1.107 -26.703 14.367 1 96.81 204 LEU A N 1
ATOM 1546 C CA . LEU A 1 204 ? -0.386 -25.438 14.453 1 96.81 204 LEU A CA 1
ATOM 1547 C C . LEU A 1 204 ? 0.865 -25.578 15.312 1 96.81 204 LEU A C 1
ATOM 1549 O O . LEU A 1 204 ? 1.886 -24.938 15.039 1 96.81 204 LEU A O 1
ATOM 1553 N N . ALA A 1 205 ? 0.81 -26.469 16.281 1 96.81 205 ALA A N 1
ATOM 1554 C CA . ALA A 1 205 ? 1.904 -26.703 17.219 1 96.81 205 ALA A CA 1
ATOM 1555 C C . ALA A 1 205 ? 3.141 -27.234 16.5 1 96.81 205 ALA A C 1
ATOM 1557 O O . ALA A 1 205 ? 4.258 -27.109 17 1 96.81 205 ALA A O 1
ATOM 1558 N N . ALA A 1 206 ? 2.977 -27.812 15.367 1 95.5 206 ALA A N 1
ATOM 1559 C CA . ALA A 1 206 ? 4.094 -28.328 14.586 1 95.5 206 ALA A CA 1
ATOM 1560 C C . ALA A 1 206 ? 4.996 -27.203 14.102 1 95.5 206 ALA A C 1
ATOM 1562 O O . ALA A 1 206 ? 6.141 -27.438 13.703 1 95.5 206 ALA A O 1
ATOM 1563 N N . LEU A 1 207 ? 4.48 -25.953 14.195 1 97 207 LEU A N 1
ATOM 1564 C CA . LEU A 1 207 ? 5.219 -24.797 13.688 1 97 207 LEU A CA 1
ATOM 1565 C C . LEU A 1 207 ? 5.914 -24.047 14.82 1 97 207 LEU A C 1
ATOM 1567 O O . LEU A 1 207 ? 6.484 -22.984 14.602 1 97 207 LEU A O 1
ATOM 1571 N N . ARG A 1 208 ? 5.926 -24.609 16.016 1 96.88 208 ARG A N 1
ATOM 1572 C CA . ARG A 1 208 ? 6.332 -23.906 17.219 1 96.88 208 ARG A CA 1
ATOM 1573 C C . ARG A 1 208 ? 7.809 -23.516 17.156 1 96.88 208 ARG A C 1
ATOM 1575 O O . ARG A 1 208 ? 8.234 -22.562 17.828 1 96.88 208 ARG A O 1
ATOM 1582 N N . HIS A 1 209 ? 8.633 -24.203 16.344 1 95.81 209 HIS A N 1
ATOM 1583 C CA . HIS A 1 209 ? 10.062 -23.938 16.312 1 95.81 209 HIS A CA 1
ATOM 1584 C C . HIS A 1 209 ? 10.461 -23.172 15.055 1 95.81 209 HIS A C 1
ATOM 1586 O O . HIS A 1 209 ? 11.641 -22.906 14.828 1 95.81 209 HIS A O 1
ATOM 1592 N N . GLU A 1 210 ? 9.508 -22.797 14.266 1 96.69 210 GLU A N 1
ATOM 1593 C CA . GLU A 1 210 ? 9.766 -22.109 13.008 1 96.69 210 GLU A CA 1
ATOM 1594 C C . GLU A 1 210 ? 9.828 -20.594 13.219 1 96.69 210 GLU A C 1
ATOM 1596 O O . GLU A 1 210 ? 9.305 -20.078 14.203 1 96.69 210 GLU A O 1
ATOM 1601 N N . THR A 1 211 ? 10.516 -19.922 12.297 1 95.81 211 THR A N 1
ATOM 1602 C CA . THR A 1 211 ? 10.508 -18.453 12.242 1 95.81 211 THR A CA 1
ATOM 1603 C C . THR A 1 211 ? 9.305 -17.953 11.453 1 95.81 211 THR A C 1
ATOM 1605 O O . THR A 1 211 ? 9.133 -18.297 10.281 1 95.81 211 THR A O 1
ATOM 1608 N N . PHE A 1 212 ? 8.5 -17.141 12.156 1 96.75 212 PHE A N 1
ATOM 1609 C CA . PHE A 1 212 ? 7.297 -16.609 11.516 1 96.75 212 PHE A CA 1
ATOM 1610 C C . PHE A 1 212 ? 7.59 -15.273 10.828 1 96.75 212 PHE A C 1
ATOM 1612 O O . PHE A 1 212 ? 8.266 -14.414 11.391 1 96.75 212 PHE A O 1
ATOM 1619 N N . ILE A 1 213 ? 7.141 -15.188 9.594 1 95 213 ILE A N 1
ATOM 1620 C CA . ILE A 1 213 ? 7.074 -13.906 8.906 1 95 213 ILE A CA 1
ATOM 1621 C C . ILE A 1 213 ? 5.641 -13.375 8.93 1 95 213 ILE A C 1
ATOM 1623 O O . ILE A 1 213 ? 4.75 -13.953 8.305 1 95 213 ILE A O 1
ATOM 1627 N N . LEU A 1 214 ? 5.434 -12.305 9.695 1 92.5 214 LEU A N 1
ATOM 1628 C CA . LEU A 1 214 ? 4.113 -11.688 9.766 1 92.5 214 LEU A CA 1
ATOM 1629 C C . LEU A 1 214 ? 4.148 -10.258 9.242 1 92.5 214 LEU A C 1
ATOM 1631 O O . LEU A 1 214 ? 5.219 -9.648 9.156 1 92.5 214 LEU A O 1
ATOM 1635 N N . TYR A 1 215 ? 3.047 -9.875 8.703 1 86.62 215 TYR A N 1
ATOM 1636 C CA . TYR A 1 215 ? 2.971 -8.484 8.258 1 86.62 215 TYR A CA 1
ATOM 1637 C C . TYR A 1 215 ? 2.758 -7.543 9.43 1 86.62 215 TYR A C 1
ATOM 1639 O O . TYR A 1 215 ? 2.416 -7.98 10.531 1 86.62 215 TYR A O 1
ATOM 1647 N N . ARG A 1 216 ? 2.992 -6.25 9.164 1 78.38 216 ARG A N 1
ATOM 1648 C CA . ARG A 1 216 ? 2.934 -5.266 10.242 1 78.38 216 ARG A CA 1
ATOM 1649 C C . ARG A 1 216 ? 1.531 -5.188 10.836 1 78.38 216 ARG A C 1
ATOM 1651 O O . ARG A 1 216 ? 0.541 -5.156 10.102 1 78.38 216 ARG A O 1
ATOM 1658 N N . ARG A 1 217 ? 1.484 -5.137 12.117 1 69.25 217 ARG A N 1
ATOM 1659 C CA . ARG A 1 217 ? 0.237 -5.215 12.875 1 69.25 217 ARG A CA 1
ATOM 1660 C C . ARG A 1 217 ? -0.695 -4.062 12.516 1 69.25 217 ARG A C 1
ATOM 1662 O O . ARG A 1 217 ? -1.906 -4.254 12.391 1 69.25 217 ARG A O 1
ATOM 1669 N N . HIS A 1 218 ? -0.177 -2.908 12.32 1 61.47 218 HIS A N 1
ATOM 1670 C CA . HIS A 1 218 ? -1.008 -1.737 12.062 1 61.47 218 HIS A CA 1
ATOM 1671 C C . HIS A 1 218 ? -1.754 -1.868 10.742 1 61.47 218 HIS A C 1
ATOM 1673 O O . HIS A 1 218 ? -2.793 -1.234 10.539 1 61.47 218 HIS A O 1
ATOM 1679 N N . SER A 1 219 ? -1.257 -2.711 9.875 1 57.84 219 SER A N 1
ATOM 1680 C CA . SER A 1 219 ? -1.867 -2.896 8.562 1 57.84 219 SER A CA 1
ATOM 1681 C C . SER A 1 219 ? -3 -3.916 8.617 1 57.84 219 SER A C 1
ATOM 1683 O O . SER A 1 219 ? -3.887 -3.912 7.766 1 57.84 219 SER A O 1
ATOM 1685 N N . GLY A 1 220 ? -2.963 -4.738 9.633 1 61.97 220 GLY A N 1
ATOM 1686 C CA . GLY A 1 220 ? -3.934 -5.82 9.703 1 61.97 220 GLY A CA 1
ATOM 1687 C C . GLY A 1 220 ? -4.074 -6.402 11.102 1 61.97 220 GLY A C 1
ATOM 1688 O O . GLY A 1 220 ? -3.877 -7.605 11.297 1 61.97 220 GLY A O 1
ATOM 1689 N N . ALA A 1 221 ? -4.512 -5.555 11.969 1 65.12 221 ALA A N 1
ATOM 1690 C CA . ALA A 1 221 ? -4.539 -5.922 13.383 1 65.12 221 ALA A CA 1
ATOM 1691 C C . ALA A 1 221 ? -5.398 -7.16 13.617 1 65.12 221 ALA A C 1
ATOM 1693 O O . ALA A 1 221 ? -5.039 -8.039 14.406 1 65.12 221 ALA A O 1
ATOM 1694 N N . GLY A 1 222 ? -6.352 -7.324 12.75 1 77 222 GLY A N 1
ATOM 1695 C CA . GLY A 1 222 ? -7.27 -8.422 13 1 77 222 GLY A CA 1
ATOM 1696 C C . GLY A 1 222 ? -6.648 -9.789 12.758 1 77 222 GLY A C 1
ATOM 1697 O O . GLY A 1 222 ? -6.586 -10.609 13.672 1 77 222 GLY A O 1
ATOM 1698 N N . LEU A 1 223 ? -6.02 -9.984 11.656 1 86.69 223 LEU A N 1
ATOM 1699 C CA . LEU A 1 223 ? -5.457 -11.289 11.336 1 86.69 223 LEU A CA 1
ATOM 1700 C C . LEU A 1 223 ? -4.176 -11.539 12.133 1 86.69 223 LEU A C 1
ATOM 1702 O O . LEU A 1 223 ? -3.928 -12.664 12.578 1 86.69 223 LEU A O 1
ATOM 1706 N N . TYR A 1 224 ? -3.412 -10.523 12.281 1 88.12 224 TYR A N 1
ATOM 1707 C CA . TYR A 1 224 ? -2.189 -10.609 13.07 1 88.12 224 TYR A CA 1
ATOM 1708 C C . TYR A 1 224 ? -2.482 -11.125 14.477 1 88.12 224 TYR A C 1
ATOM 1710 O O . TYR A 1 224 ? -1.872 -12.094 14.93 1 88.12 224 TYR A O 1
ATOM 1718 N N . ASP A 1 225 ? -3.445 -10.523 15.141 1 87.25 225 ASP A N 1
ATOM 1719 C CA . ASP A 1 225 ? -3.814 -10.906 16.5 1 87.25 225 ASP A CA 1
ATOM 1720 C C . ASP A 1 225 ? -4.414 -12.312 16.531 1 87.25 225 ASP A C 1
ATOM 1722 O O . ASP A 1 225 ? -4.207 -13.062 17.484 1 87.25 225 ASP A O 1
ATOM 1726 N N . GLY A 1 226 ? -5.152 -12.617 15.523 1 89.62 226 GLY A N 1
ATOM 1727 C CA . GLY A 1 226 ? -5.703 -13.953 15.414 1 89.62 226 GLY A CA 1
ATOM 1728 C C . GLY A 1 226 ? -4.645 -15.031 15.344 1 89.62 226 GLY A C 1
ATOM 1729 O O . GLY A 1 226 ? -4.777 -16.078 15.977 1 89.62 226 GLY A O 1
ATOM 1730 N N . ILE A 1 227 ? -3.623 -14.758 14.656 1 93.56 227 ILE A N 1
ATOM 1731 C CA . ILE A 1 227 ? -2.529 -15.711 14.508 1 93.56 227 ILE A CA 1
ATOM 1732 C C . ILE A 1 227 ? -1.813 -15.883 15.852 1 93.56 227 ILE A C 1
ATOM 1734 O O . ILE A 1 227 ? -1.544 -17 16.281 1 93.56 227 ILE A O 1
ATOM 1738 N N . LEU A 1 228 ? -1.574 -14.781 16.516 1 93.56 228 LEU A N 1
ATOM 1739 C CA . LEU A 1 228 ? -0.905 -14.836 17.812 1 93.56 228 LEU A CA 1
ATOM 1740 C C . LEU A 1 228 ? -1.754 -15.586 18.828 1 93.56 228 LEU A C 1
ATOM 1742 O O . LEU A 1 228 ? -1.235 -16.406 19.578 1 93.56 228 LEU A O 1
ATOM 1746 N N . SER A 1 229 ? -2.994 -15.312 18.797 1 93.19 229 SER A N 1
ATOM 1747 C CA . SER A 1 229 ? -3.912 -15.984 19.703 1 93.19 229 SER A CA 1
ATOM 1748 C C . SER A 1 229 ? -3.959 -17.484 19.438 1 93.19 229 SER A C 1
ATOM 1750 O O . SER A 1 229 ? -3.967 -18.281 20.375 1 93.19 229 SER A O 1
ATOM 1752 N N . ALA A 1 230 ? -3.959 -17.797 18.25 1 95.69 230 ALA A N 1
ATOM 1753 C CA . ALA A 1 230 ? -3.977 -19.219 17.875 1 95.69 230 ALA A CA 1
ATOM 1754 C C . ALA A 1 230 ? -2.703 -19.922 18.328 1 95.69 230 ALA A C 1
ATOM 1756 O O . ALA A 1 230 ? -2.754 -21.047 18.828 1 95.69 230 ALA A O 1
ATOM 1757 N N . CYS A 1 231 ? -1.597 -19.266 18.109 1 97.06 231 CYS A N 1
ATOM 1758 C CA . CYS A 1 231 ? -0.326 -19.844 18.547 1 97.06 231 CYS A CA 1
ATOM 1759 C C . CYS A 1 231 ? -0.308 -20.047 20.047 1 97.06 231 CYS A C 1
ATOM 1761 O O . CYS A 1 231 ? 0.11 -21.109 20.531 1 97.06 231 CYS A O 1
ATOM 1763 N N . ARG A 1 232 ? -0.79 -19.094 20.766 1 95.94 232 ARG A N 1
ATOM 1764 C CA . ARG A 1 232 ? -0.871 -19.219 22.219 1 95.94 232 ARG A CA 1
ATOM 1765 C C . ARG A 1 232 ? -1.773 -20.391 22.609 1 95.94 232 ARG A C 1
ATOM 1767 O O . ARG A 1 232 ? -1.433 -21.172 23.516 1 95.94 232 ARG A O 1
ATOM 1774 N N . ALA A 1 233 ? -2.855 -20.469 22 1 96.12 233 ALA A N 1
ATOM 1775 C CA . ALA A 1 233 ? -3.797 -21.547 22.266 1 96.12 233 ALA A CA 1
ATOM 1776 C C . ALA A 1 233 ? -3.168 -22.906 21.953 1 96.12 233 ALA A C 1
ATOM 1778 O O . ALA A 1 233 ? -3.502 -23.906 22.594 1 96.12 233 ALA A O 1
ATOM 1779 N N . ALA A 1 234 ? -2.283 -22.922 21.031 1 96.62 234 ALA A N 1
ATOM 1780 C CA . ALA A 1 234 ? -1.592 -24.156 20.641 1 96.62 234 ALA A CA 1
ATOM 1781 C C . ALA A 1 234 ? -0.41 -24.438 21.562 1 96.62 234 ALA A C 1
ATOM 1783 O O . ALA A 1 234 ? 0.293 -25.438 21.391 1 96.62 234 ALA A O 1
ATOM 1784 N N . GLY A 1 235 ? -0.137 -23.516 22.453 1 96.19 235 GLY A N 1
ATOM 1785 C CA . GLY A 1 235 ? 0.819 -23.797 23.516 1 96.19 235 GLY A CA 1
ATOM 1786 C C . GLY A 1 235 ? 2.168 -23.141 23.297 1 96.19 235 GLY A C 1
ATOM 1787 O O . GLY A 1 235 ? 3.168 -23.547 23.891 1 96.19 235 GLY A O 1
ATOM 1788 N N . PHE A 1 236 ? 2.25 -22.141 22.328 1 96.44 236 PHE A N 1
ATOM 1789 C CA . PHE A 1 236 ? 3.547 -21.516 22.109 1 96.44 236 PHE A CA 1
ATOM 1790 C C . PHE A 1 236 ? 3.377 -20.062 21.688 1 96.44 236 PHE A C 1
ATOM 1792 O O . PHE A 1 236 ? 2.277 -19.641 21.312 1 96.44 236 PHE A O 1
ATOM 1799 N N . SER A 1 237 ? 4.438 -19.266 21.844 1 96.06 237 SER A N 1
ATOM 1800 C CA . SER A 1 237 ? 4.57 -17.938 21.234 1 96.06 237 SER A CA 1
ATOM 1801 C C . SER A 1 237 ? 5.496 -17.984 20.031 1 96.06 237 SER A C 1
ATOM 1803 O O . SER A 1 237 ? 6.633 -18.438 20.125 1 96.06 237 SER A O 1
ATOM 1805 N N . PRO A 1 238 ? 4.98 -17.562 18.906 1 95 238 PRO A N 1
ATOM 1806 C CA . PRO A 1 238 ? 5.809 -17.688 17.703 1 95 238 PRO A CA 1
ATOM 1807 C C . PRO A 1 238 ? 7.027 -16.766 17.734 1 95 238 PRO A C 1
ATOM 1809 O O . PRO A 1 238 ? 6.945 -15.641 18.25 1 95 238 PRO A O 1
ATOM 1812 N N . PHE A 1 239 ? 8.117 -17.281 17.266 1 93.88 239 PHE A N 1
ATOM 1813 C CA . PHE A 1 239 ? 9.273 -16.422 17 1 93.88 239 PHE A CA 1
ATOM 1814 C C . PHE A 1 239 ? 9.055 -15.602 15.734 1 93.88 239 PHE A C 1
ATOM 1816 O O . PHE A 1 239 ? 9.023 -16.156 14.633 1 93.88 239 PHE A O 1
ATOM 1823 N N . ILE A 1 240 ? 8.969 -14.305 15.945 1 91.19 240 ILE A N 1
ATOM 1824 C CA . ILE A 1 240 ? 8.727 -13.422 14.812 1 91.19 240 ILE A CA 1
ATOM 1825 C C . ILE A 1 240 ? 10.062 -12.906 14.273 1 91.19 240 ILE A C 1
ATOM 1827 O O . ILE A 1 240 ? 10.766 -12.164 14.953 1 91.19 240 ILE A O 1
ATOM 1831 N N . GLY A 1 241 ? 10.398 -13.375 13.086 1 89.12 241 GLY A N 1
ATOM 1832 C CA . GLY A 1 241 ? 11.594 -12.883 12.422 1 89.12 241 GLY A CA 1
ATOM 1833 C C . GLY A 1 241 ? 11.375 -11.562 11.703 1 89.12 241 GLY A C 1
ATOM 1834 O O . GLY A 1 241 ? 10.875 -10.602 12.297 1 89.12 241 GL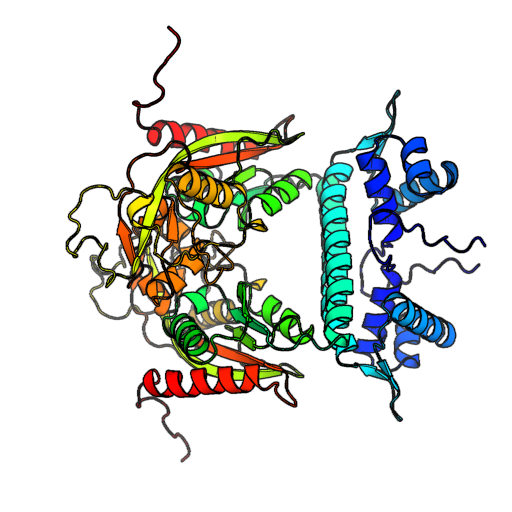Y A O 1
ATOM 1835 N N . GLN A 1 242 ? 11.609 -11.602 10.438 1 84.12 242 GLN A N 1
ATOM 1836 C CA . GLN A 1 242 ? 11.414 -10.414 9.609 1 84.12 242 GLN A CA 1
ATOM 1837 C C . GLN A 1 242 ? 9.93 -10.109 9.422 1 84.12 242 GLN A C 1
ATOM 1839 O O . GLN A 1 242 ? 9.148 -10.992 9.062 1 84.12 242 GLN A O 1
ATOM 1844 N N . GLU A 1 243 ? 9.609 -8.867 9.656 1 88.5 243 GLU A N 1
ATOM 1845 C CA . GLU A 1 243 ? 8.25 -8.422 9.367 1 88.5 243 GLU A CA 1
ATOM 1846 C C . GLU A 1 243 ? 8.141 -7.871 7.949 1 88.5 243 GLU A C 1
ATOM 1848 O O . GLU A 1 243 ? 9.039 -7.184 7.473 1 88.5 243 GLU A O 1
ATOM 1853 N N . ALA A 1 244 ? 7.094 -8.297 7.332 1 90.81 244 ALA A N 1
ATOM 1854 C CA . ALA A 1 244 ? 6.82 -7.793 5.988 1 90.81 244 ALA A CA 1
ATOM 1855 C C . ALA A 1 244 ? 5.887 -6.586 6.031 1 90.81 244 ALA A C 1
ATOM 1857 O O . ALA A 1 244 ? 5.012 -6.504 6.895 1 90.81 244 ALA A O 1
ATOM 1858 N N . PRO A 1 245 ? 6.133 -5.688 5.043 1 87.88 245 PRO A N 1
ATOM 1859 C CA . PRO A 1 245 ? 5.285 -4.496 5.047 1 87.88 245 PRO A CA 1
ATOM 1860 C C . PRO A 1 245 ? 3.824 -4.805 4.738 1 87.88 245 PRO A C 1
ATOM 1862 O O . PRO A 1 245 ? 2.922 -4.145 5.262 1 87.88 245 PRO A O 1
ATOM 1865 N N . ARG A 1 246 ? 3.57 -5.723 3.887 1 86.69 246 ARG A N 1
ATOM 1866 C CA . ARG A 1 246 ? 2.229 -6.113 3.471 1 86.69 246 ARG A CA 1
ATOM 1867 C C . ARG A 1 246 ? 2.078 -7.629 3.459 1 86.69 246 ARG A C 1
ATOM 1869 O O . ARG A 1 246 ? 3.072 -8.359 3.477 1 86.69 246 ARG A O 1
ATOM 1876 N N . MET A 1 247 ? 0.845 -8.016 3.447 1 85.06 247 MET A N 1
ATOM 1877 C CA . MET A 1 247 ? 0.573 -9.453 3.508 1 85.06 247 MET A CA 1
ATOM 1878 C C . MET A 1 247 ? 1.134 -10.164 2.279 1 85.06 247 MET A C 1
ATOM 1880 O O . MET A 1 247 ? 1.743 -11.227 2.398 1 85.06 247 MET A O 1
ATOM 1884 N N . LEU A 1 248 ? 1 -9.578 1.176 1 87 248 LEU A N 1
ATOM 1885 C CA . LEU A 1 248 ? 1.452 -10.242 -0.044 1 87 248 LEU A CA 1
ATOM 1886 C C . LEU A 1 248 ? 2.973 -10.359 -0.066 1 87 248 LEU A C 1
ATOM 1888 O O . LEU A 1 248 ? 3.514 -11.375 -0.508 1 87 248 LEU A O 1
ATOM 1892 N N . SER A 1 249 ? 3.65 -9.344 0.394 1 90.06 249 SER A N 1
ATOM 1893 C CA . SER A 1 249 ? 5.109 -9.383 0.398 1 90.06 249 SER A CA 1
ATOM 1894 C C . SER A 1 249 ? 5.633 -10.406 1.398 1 90.06 249 SER A C 1
ATOM 1896 O O . SER A 1 249 ? 6.789 -10.82 1.321 1 90.06 249 SER A O 1
ATOM 1898 N N . THR A 1 250 ? 4.797 -10.812 2.359 1 92.56 250 THR A N 1
ATOM 1899 C CA . THR A 1 250 ? 5.176 -11.898 3.256 1 92.56 250 THR A CA 1
ATOM 1900 C C . THR A 1 250 ? 5.496 -13.164 2.465 1 92.56 250 THR A C 1
ATOM 1902 O O . THR A 1 250 ? 6.441 -13.883 2.793 1 92.56 250 THR A O 1
ATOM 1905 N N . LEU A 1 251 ? 4.738 -13.391 1.404 1 94.38 251 LEU A N 1
ATOM 1906 C CA . LEU A 1 251 ? 4.914 -14.609 0.612 1 94.38 251 LEU A CA 1
ATOM 1907 C C . LEU A 1 251 ? 6.246 -14.586 -0.129 1 94.38 251 LEU A C 1
ATOM 1909 O O . LEU A 1 251 ? 6.891 -15.625 -0.289 1 94.38 251 LEU A O 1
ATOM 1913 N N . SER A 1 252 ? 6.629 -13.43 -0.594 1 92.88 252 SER A N 1
ATOM 1914 C CA . SER A 1 252 ? 7.918 -13.32 -1.271 1 92.88 252 SER A CA 1
ATOM 1915 C C . SER A 1 252 ? 9.07 -13.633 -0.325 1 92.88 252 SER A C 1
ATOM 1917 O O . SER A 1 252 ? 10.055 -14.266 -0.726 1 92.88 252 SER A O 1
ATOM 1919 N N . LEU A 1 253 ? 8.953 -13.219 0.911 1 94.44 253 LEU A N 1
ATOM 1920 C CA . LEU A 1 253 ? 9.977 -13.508 1.909 1 94.44 253 LEU A CA 1
ATOM 1921 C C . LEU A 1 253 ? 9.977 -14.992 2.283 1 94.44 253 LEU A C 1
ATOM 1923 O O . LEU A 1 253 ? 11.031 -15.578 2.504 1 94.44 253 LEU A O 1
ATOM 1927 N N . VAL A 1 254 ? 8.805 -15.594 2.318 1 96.5 254 VAL A N 1
ATOM 1928 C CA . VAL A 1 254 ? 8.695 -17.031 2.535 1 96.5 254 VAL A CA 1
ATOM 1929 C C . VAL A 1 254 ? 9.391 -17.781 1.4 1 96.5 254 VAL A C 1
ATOM 1931 O O . VAL A 1 254 ? 10.195 -18.688 1.644 1 96.5 254 VAL A O 1
ATOM 1934 N N . ALA A 1 255 ? 9.125 -17.391 0.19 1 95 255 ALA A N 1
ATOM 1935 C CA . ALA A 1 255 ? 9.711 -18.031 -0.986 1 95 255 ALA A CA 1
ATOM 1936 C C . ALA A 1 255 ? 11.234 -17.969 -0.94 1 95 255 ALA A C 1
ATOM 1938 O O . ALA A 1 255 ? 11.906 -18.891 -1.412 1 95 255 ALA A O 1
ATOM 1939 N N . ALA A 1 256 ? 11.75 -16.938 -0.33 1 92.62 256 ALA A N 1
ATOM 1940 C CA . ALA A 1 256 ? 13.195 -16.734 -0.254 1 92.62 256 ALA A CA 1
ATOM 1941 C C . ALA A 1 256 ? 13.797 -17.516 0.907 1 92.62 256 ALA A C 1
ATOM 1943 O O . ALA A 1 256 ? 15.016 -17.5 1.112 1 92.62 256 ALA A O 1
ATOM 1944 N N . GLY A 1 257 ? 12.969 -18.109 1.722 1 93.44 257 GLY A N 1
ATOM 1945 C CA . GLY A 1 257 ? 13.445 -19 2.77 1 93.44 257 GLY A CA 1
ATOM 1946 C C . GLY A 1 257 ? 13.711 -18.281 4.082 1 93.44 257 GLY A C 1
ATOM 1947 O O . GLY A 1 257 ? 14.445 -18.781 4.934 1 93.44 257 GLY A O 1
ATOM 1948 N N . LEU A 1 258 ? 13.086 -17.109 4.273 1 93.88 258 LEU A N 1
ATOM 1949 C CA . LEU A 1 258 ? 13.352 -16.344 5.48 1 93.88 258 LEU A CA 1
ATOM 1950 C C . LEU A 1 258 ? 12.492 -16.812 6.641 1 93.88 258 LEU A C 1
ATOM 1952 O O . LEU A 1 258 ? 12.719 -16.438 7.789 1 93.88 258 LEU A O 1
ATOM 1956 N N . GLY A 1 259 ? 11.531 -17.656 6.367 1 96.06 259 GLY A N 1
ATOM 1957 C CA . GLY A 1 259 ? 10.625 -18.156 7.383 1 96.06 259 GLY A CA 1
ATOM 1958 C C . GLY A 1 259 ? 9.344 -18.734 6.809 1 96.06 259 GLY A C 1
ATOM 1959 O O . GLY A 1 259 ? 9.289 -19.094 5.629 1 96.06 259 GLY A O 1
ATOM 1960 N N . ILE A 1 260 ? 8.391 -18.906 7.711 1 97.31 260 ILE A N 1
ATOM 1961 C CA . ILE A 1 260 ? 7.062 -19.391 7.332 1 97.31 260 ILE A CA 1
ATOM 1962 C C . ILE A 1 260 ? 6.012 -18.328 7.688 1 97.31 260 ILE A C 1
ATOM 1964 O O . ILE A 1 260 ? 6.301 -17.375 8.391 1 97.31 260 ILE A O 1
ATOM 1968 N N . SER A 1 261 ? 4.84 -18.484 7.094 1 96.94 261 SER A N 1
ATOM 1969 C CA . SER A 1 261 ? 3.756 -17.578 7.434 1 96.94 261 SER A CA 1
ATOM 1970 C C . SER A 1 261 ? 2.418 -18.297 7.5 1 96.94 261 SER A C 1
ATOM 1972 O O . SER A 1 261 ? 2.348 -19.5 7.234 1 96.94 261 SER A O 1
ATOM 1974 N N . VAL A 1 262 ? 1.427 -17.656 8.07 1 96.12 262 VAL A N 1
ATOM 1975 C CA . VAL A 1 262 ? 0.031 -18.078 8.086 1 96.12 262 VAL A CA 1
ATOM 1976 C C . VAL A 1 262 ? -0.826 -17.062 7.34 1 96.12 262 VAL A C 1
ATOM 1978 O O . VAL A 1 262 ? -0.812 -15.875 7.672 1 96.12 262 VAL A O 1
ATOM 1981 N N . VAL A 1 263 ? -1.487 -17.516 6.293 1 95.12 263 VAL A N 1
ATOM 1982 C CA . VAL A 1 263 ? -2.203 -16.594 5.414 1 95.12 263 VAL A CA 1
ATOM 1983 C C . VAL A 1 263 ? -3.596 -17.141 5.117 1 95.12 263 VAL A C 1
ATOM 1985 O O . VAL A 1 263 ? -3.852 -18.328 5.293 1 95.12 263 VAL A O 1
ATOM 1988 N N . PRO A 1 264 ? -4.535 -16.266 4.672 1 94.12 264 PRO A N 1
ATOM 1989 C CA . PRO A 1 264 ? -5.855 -16.75 4.254 1 94.12 264 PRO A CA 1
ATOM 1990 C C . PRO A 1 264 ? -5.785 -17.734 3.094 1 94.12 264 PRO A C 1
ATOM 1992 O O . PRO A 1 264 ? -4.922 -17.609 2.221 1 94.12 264 PRO A O 1
ATOM 1995 N N . VAL A 1 265 ? -6.734 -18.641 3.025 1 93.31 265 VAL A N 1
ATOM 1996 C CA . VAL A 1 265 ? -6.781 -19.703 2.016 1 93.31 265 VAL A CA 1
ATOM 1997 C C . VAL A 1 265 ? -6.805 -19.078 0.622 1 93.31 265 VAL A C 1
ATOM 1999 O O . VAL A 1 265 ? -6.215 -19.625 -0.317 1 93.31 265 VAL A O 1
ATOM 2002 N N . SER A 1 266 ? -7.418 -17.984 0.492 1 91.75 266 SER A N 1
ATOM 2003 C CA . SER A 1 266 ? -7.555 -17.344 -0.812 1 91.75 266 SER A CA 1
ATOM 2004 C C . SER A 1 266 ? -6.195 -16.984 -1.392 1 91.75 266 SER A C 1
ATOM 2006 O O . SER A 1 266 ? -6.051 -16.828 -2.607 1 91.75 266 SER A O 1
ATOM 2008 N N . MET A 1 267 ? -5.227 -16.844 -0.582 1 92.25 267 MET A N 1
ATOM 2009 C CA . MET A 1 267 ? -3.898 -16.469 -1.054 1 92.25 267 MET A CA 1
ATOM 2010 C C . MET A 1 267 ? -3.201 -17.625 -1.739 1 92.25 267 MET A C 1
ATOM 2012 O O . MET A 1 267 ? -2.215 -17.438 -2.451 1 92.25 267 MET A O 1
ATOM 2016 N N . ARG A 1 268 ? -3.705 -18.781 -1.532 1 91.62 268 ARG A N 1
ATOM 2017 C CA . ARG A 1 268 ? -3.164 -19.969 -2.209 1 91.62 268 ARG A CA 1
ATOM 2018 C C . ARG A 1 268 ? -3.26 -19.812 -3.723 1 91.62 268 ARG A C 1
ATOM 2020 O O . ARG A 1 268 ? -2.418 -20.328 -4.457 1 91.62 268 ARG A O 1
ATOM 2027 N N . ARG A 1 269 ? -4.211 -19.094 -4.172 1 90.5 269 ARG A N 1
ATOM 2028 C CA . ARG A 1 269 ? -4.453 -18.938 -5.602 1 90.5 269 ARG A CA 1
ATOM 2029 C C . ARG A 1 269 ? -3.291 -18.203 -6.273 1 90.5 269 ARG A C 1
ATOM 2031 O O . ARG A 1 269 ? -3.162 -18.234 -7.496 1 90.5 269 ARG A O 1
ATOM 2038 N N . LEU A 1 270 ? -2.557 -17.484 -5.477 1 90.06 270 LEU A N 1
ATOM 2039 C CA . LEU A 1 270 ? -1.398 -16.781 -6.027 1 90.06 270 LEU A CA 1
ATOM 2040 C C . LEU A 1 270 ? -0.377 -17.781 -6.57 1 90.06 270 LEU A C 1
ATOM 2042 O O . LEU A 1 270 ? 0.341 -17.469 -7.527 1 90.06 270 LEU A O 1
ATOM 2046 N N . ASN A 1 271 ? -0.342 -18.953 -5.926 1 90.06 271 ASN A N 1
ATOM 2047 C CA . ASN A 1 271 ? 0.555 -20.016 -6.34 1 90.06 271 ASN A CA 1
ATOM 2048 C C . ASN A 1 271 ? 1.957 -19.5 -6.641 1 90.06 271 ASN A C 1
ATOM 2050 O O . ASN A 1 271 ? 2.508 -19.766 -7.711 1 90.06 271 ASN A O 1
ATOM 2054 N N . LEU A 1 272 ? 2.439 -18.719 -5.684 1 91.62 272 LEU A N 1
ATOM 2055 C CA . LEU A 1 272 ? 3.758 -18.125 -5.859 1 91.62 272 LEU A CA 1
ATOM 2056 C C . LEU A 1 272 ? 4.84 -19.188 -5.914 1 91.62 272 LEU A C 1
ATOM 2058 O O . LEU A 1 272 ? 4.906 -20.062 -5.043 1 91.62 272 LEU A O 1
ATOM 2062 N N . GLU A 1 273 ? 5.66 -19.109 -6.98 1 91.94 273 GLU A N 1
ATOM 2063 C CA . GLU A 1 273 ? 6.797 -20.016 -7.055 1 91.94 273 GLU A CA 1
ATOM 2064 C C . GLU A 1 273 ? 7.672 -19.906 -5.809 1 91.94 273 GLU A C 1
ATOM 2066 O O . GLU A 1 273 ? 7.98 -18.812 -5.352 1 91.94 273 GLU A O 1
ATOM 2071 N N . GLY A 1 274 ? 7.992 -21.109 -5.23 1 93.31 274 GLY A N 1
ATOM 2072 C CA . GLY A 1 274 ? 8.836 -21.125 -4.047 1 93.31 274 GLY A CA 1
ATOM 2073 C C . GLY A 1 274 ? 8.047 -21.219 -2.754 1 93.31 274 GLY A C 1
ATOM 2074 O O . GLY A 1 274 ? 8.633 -21.312 -1.671 1 93.31 274 GLY A O 1
ATOM 2075 N N . VAL A 1 275 ? 6.746 -21.156 -2.885 1 95 275 VAL A N 1
ATOM 2076 C CA . VAL A 1 275 ? 5.902 -21.234 -1.698 1 95 275 VAL A CA 1
ATOM 2077 C C . VAL A 1 275 ? 4.996 -22.469 -1.79 1 95 275 VAL A C 1
ATOM 2079 O O . VAL A 1 275 ? 4.398 -22.734 -2.836 1 95 275 VAL A O 1
ATOM 2082 N N . ALA A 1 276 ? 4.973 -23.25 -0.794 1 94.88 276 ALA A N 1
ATOM 2083 C CA . ALA A 1 276 ? 4.031 -24.359 -0.629 1 94.88 276 ALA A CA 1
ATOM 2084 C C . ALA A 1 276 ? 3.021 -24.047 0.475 1 94.88 276 ALA A C 1
ATOM 2086 O O . ALA A 1 276 ? 3.355 -23.406 1.473 1 94.88 276 ALA A O 1
ATOM 2087 N N . TYR A 1 277 ? 1.834 -24.516 0.303 1 94.31 277 TYR A N 1
ATOM 2088 C CA . TYR A 1 277 ? 0.776 -24.25 1.274 1 94.31 277 TYR A CA 1
ATOM 2089 C C . TYR A 1 277 ? 0.342 -25.547 1.962 1 94.31 277 TYR A C 1
ATOM 2091 O O . TYR A 1 277 ? 0.242 -26.594 1.321 1 94.31 277 TYR A O 1
ATOM 2099 N N . ARG A 1 278 ? 0.124 -25.438 3.246 1 94.62 278 ARG A N 1
ATOM 2100 C CA . ARG A 1 278 ? -0.36 -26.578 4.035 1 94.62 278 ARG A CA 1
ATOM 2101 C C . ARG A 1 278 ? -1.602 -26.188 4.832 1 94.62 278 ARG A C 1
ATOM 2103 O O . ARG A 1 278 ? -1.641 -25.125 5.461 1 94.62 278 ARG A O 1
ATOM 2110 N N . ALA A 1 279 ? -2.574 -27.109 4.73 1 94.38 279 ALA A N 1
ATOM 2111 C CA . ALA A 1 279 ? -3.748 -26.922 5.578 1 94.38 279 ALA A CA 1
ATOM 2112 C C . ALA A 1 279 ? -3.385 -27.062 7.055 1 94.38 279 ALA A C 1
ATOM 2114 O O . ALA A 1 279 ? -2.518 -27.859 7.422 1 94.38 279 ALA A O 1
ATOM 2115 N N . LEU A 1 280 ? -4.02 -26.188 7.84 1 95.75 280 LEU A N 1
ATOM 2116 C CA . LEU A 1 280 ? -3.881 -26.281 9.289 1 95.75 280 LEU A CA 1
ATOM 2117 C C . LEU A 1 280 ? -5.121 -26.906 9.922 1 95.75 280 LEU A C 1
ATOM 2119 O O . LEU A 1 280 ? -6.23 -26.75 9.406 1 95.75 280 LEU A O 1
ATOM 2123 N N . GLU A 1 281 ? -4.863 -27.656 10.945 1 95.38 281 GLU A N 1
ATOM 2124 C CA . GLU A 1 281 ? -6.016 -28.141 11.703 1 95.38 281 GLU A CA 1
ATOM 2125 C C . GLU A 1 281 ? -6.922 -26.984 12.125 1 95.38 281 GLU A C 1
ATOM 2127 O O . GLU A 1 281 ? -6.438 -25.922 12.516 1 95.38 281 GLU A O 1
ATOM 2132 N N . PRO A 1 282 ? -8.211 -27.25 12.078 1 92.94 282 PRO A N 1
ATOM 2133 C CA . PRO A 1 282 ? -9.164 -26.172 12.367 1 92.94 282 PRO A CA 1
ATOM 2134 C C . PRO A 1 282 ? -9.008 -25.625 13.781 1 92.94 282 PRO A C 1
ATOM 2136 O O . PRO A 1 282 ? -8.836 -26.391 14.734 1 92.94 282 PRO A O 1
ATOM 2139 N N . MET A 1 283 ? -8.953 -24.312 13.875 1 93.56 283 MET A N 1
ATOM 2140 C CA . MET A 1 283 ? -8.984 -23.562 15.117 1 93.56 283 MET A CA 1
ATOM 2141 C C . MET A 1 283 ? -9.898 -22.344 14.992 1 93.56 283 MET A C 1
ATOM 2143 O O . MET A 1 283 ? -9.883 -21.656 13.977 1 93.56 283 MET A O 1
ATOM 2147 N N . PRO A 1 284 ? -10.664 -22.078 16.031 1 89.25 284 PRO A N 1
ATOM 2148 C CA . PRO A 1 284 ? -11.586 -20.938 15.977 1 89.25 284 PRO A CA 1
ATOM 2149 C C . PRO A 1 284 ? -10.875 -19.609 15.727 1 89.25 284 PRO A C 1
ATOM 2151 O O . PRO A 1 284 ? -11.438 -18.719 15.086 1 89.25 284 PRO A O 1
ATOM 2154 N N . GLU A 1 285 ? -9.625 -19.484 16.203 1 88 285 GLU A N 1
ATOM 2155 C CA . GLU A 1 285 ? -8.883 -18.234 16.125 1 88 285 GLU A CA 1
ATOM 2156 C C . GLU A 1 285 ? -8.25 -18.047 14.742 1 88 285 GLU A C 1
ATOM 2158 O O . GLU A 1 285 ? -7.844 -16.938 14.383 1 88 285 GLU A O 1
ATOM 2163 N N . LEU A 1 286 ? -8.172 -19.156 14.008 1 91.75 286 LEU A N 1
ATOM 2164 C CA . LEU A 1 286 ? -7.441 -19.125 12.742 1 91.75 286 LEU A CA 1
ATOM 2165 C C . LEU A 1 286 ? -8.398 -19.016 11.562 1 91.75 286 LEU A C 1
ATOM 2167 O O . LEU A 1 286 ? -8.438 -19.891 10.703 1 91.75 286 LEU A O 1
ATOM 2171 N N . VAL A 1 287 ? -9.18 -17.984 11.602 1 91.44 287 VAL A N 1
ATOM 2172 C CA . VAL A 1 287 ? -10.109 -17.672 10.531 1 91.44 287 VAL A CA 1
ATOM 2173 C C . VAL A 1 287 ? -9.844 -16.25 10.023 1 91.44 287 VAL A C 1
ATOM 2175 O O . VAL A 1 287 ? -9.258 -15.43 10.734 1 91.44 287 VAL A O 1
ATOM 2178 N N . ALA A 1 288 ? -10.203 -16.047 8.789 1 90.75 288 ALA A N 1
ATOM 2179 C CA . ALA A 1 288 ? -9.984 -14.758 8.148 1 90.75 288 ALA A CA 1
ATOM 2180 C C . ALA A 1 288 ? -11.273 -14.234 7.52 1 90.75 288 ALA A C 1
ATOM 2182 O O . ALA A 1 288 ? -11.445 -14.281 6.301 1 90.75 288 ALA A O 1
ATOM 2183 N N . PRO A 1 289 ? -12.125 -13.672 8.328 1 90.19 289 PRO A N 1
ATOM 2184 C CA . PRO A 1 289 ? -13.367 -13.133 7.773 1 90.19 289 PRO A CA 1
ATOM 2185 C C . PRO A 1 289 ? -13.141 -11.867 6.953 1 90.19 289 PRO A C 1
ATOM 2187 O O . PRO A 1 289 ? -12.25 -11.07 7.266 1 90.19 289 PRO A O 1
ATOM 2190 N N . ILE A 1 290 ? -13.898 -11.734 5.883 1 91.94 290 ILE A N 1
ATOM 2191 C CA . ILE A 1 290 ? -14 -10.477 5.148 1 91.94 290 ILE A CA 1
ATOM 2192 C C . ILE A 1 290 ? -15.32 -9.789 5.48 1 91.94 290 ILE A C 1
ATOM 2194 O O . ILE A 1 290 ? -16.391 -10.391 5.344 1 91.94 290 ILE A O 1
ATOM 2198 N N . HIS A 1 291 ? -15.234 -8.586 5.953 1 92.5 291 HIS A N 1
ATOM 2199 C CA . HIS A 1 291 ? -16.406 -7.77 6.227 1 92.5 291 HIS A CA 1
ATOM 2200 C C . HIS A 1 291 ? -16.562 -6.656 5.195 1 92.5 291 HIS A C 1
ATOM 2202 O O . HIS A 1 291 ? -15.562 -6.129 4.699 1 92.5 291 HIS A O 1
ATOM 2208 N N . LEU A 1 292 ? -17.75 -6.43 4.844 1 94.06 292 LEU A N 1
ATOM 2209 C CA . LEU A 1 292 ? -18.047 -5.195 4.125 1 94.06 292 LEU A CA 1
ATOM 2210 C C . LEU A 1 292 ? -18.453 -4.086 5.09 1 94.06 292 LEU A C 1
ATOM 2212 O O . LEU A 1 292 ? -19.438 -4.215 5.812 1 94.06 292 LEU A O 1
ATOM 2216 N N . ALA A 1 293 ? -17.656 -3.062 5.082 1 94.25 293 ALA A N 1
ATOM 2217 C CA . ALA A 1 293 ? -17.922 -1.924 5.957 1 94.25 293 ALA A CA 1
ATOM 2218 C C . ALA A 1 293 ? -18.438 -0.73 5.16 1 94.25 293 ALA A C 1
ATOM 2220 O O . ALA A 1 293 ? -17.969 -0.454 4.059 1 94.25 293 ALA A O 1
ATOM 2221 N N . TYR A 1 294 ? -19.391 -0.085 5.629 1 94.19 294 TYR A N 1
ATOM 2222 C CA . TYR A 1 294 ? -19.922 1.145 5.055 1 94.19 294 TYR A CA 1
ATOM 2223 C C . TYR A 1 294 ? -20.625 1.982 6.117 1 94.19 294 TYR A C 1
ATOM 2225 O O . TYR A 1 294 ? -20.875 1.505 7.227 1 94.19 294 TYR A O 1
ATOM 2233 N N . ARG A 1 295 ? -20.812 3.24 5.812 1 91.31 295 ARG A N 1
ATOM 2234 C CA . ARG A 1 295 ? -21.359 4.164 6.797 1 91.31 295 ARG A CA 1
ATOM 2235 C C . ARG A 1 295 ? -22.828 3.873 7.059 1 91.31 295 ARG A C 1
ATOM 2237 O O . ARG A 1 295 ? -23.562 3.514 6.141 1 91.31 295 ARG A O 1
ATOM 2244 N N . THR A 1 296 ? -23.219 4.129 8.344 1 88.81 296 THR A N 1
ATOM 2245 C CA . THR A 1 296 ? -24.625 4.031 8.719 1 88.81 296 THR A CA 1
ATOM 2246 C C . THR A 1 296 ? -25.422 5.195 8.141 1 88.81 296 THR A C 1
ATOM 2248 O O . THR A 1 296 ? -24.844 6.191 7.699 1 88.81 296 THR A O 1
ATOM 2251 N N . GLY A 1 297 ? -26.781 5.035 8.047 1 84.94 297 GLY A N 1
ATOM 2252 C CA . GLY A 1 297 ? -27.641 6.094 7.543 1 84.94 297 GLY A CA 1
ATOM 2253 C C . GLY A 1 297 ? -28.172 5.816 6.152 1 84.94 297 GLY A C 1
ATOM 2254 O O . GLY A 1 297 ? -28.141 4.676 5.688 1 84.94 297 GLY A O 1
ATOM 2255 N N . PRO A 1 298 ? -28.75 6.895 5.562 1 82.62 298 PRO A N 1
ATOM 2256 C CA . PRO A 1 298 ? -29.266 6.707 4.207 1 82.62 298 PRO A CA 1
ATOM 2257 C C . PRO A 1 298 ? -28.172 6.375 3.195 1 82.62 298 PRO A C 1
ATOM 2259 O O . PRO A 1 298 ? -27.125 7.02 3.182 1 82.62 298 PRO A O 1
ATOM 2262 N N . LEU A 1 299 ? -28.469 5.438 2.43 1 86.81 299 LEU A N 1
ATOM 2263 C CA . LEU A 1 299 ? -27.5 4.957 1.456 1 86.81 299 LEU A CA 1
ATOM 2264 C C . LEU A 1 299 ? -27.75 5.566 0.082 1 86.81 299 LEU A C 1
ATOM 2266 O O . LEU A 1 299 ? -28.891 5.547 -0.41 1 86.81 299 LEU A O 1
ATOM 2270 N N . PRO A 1 300 ? -26.703 6.145 -0.473 1 84.31 300 PRO A N 1
ATOM 2271 C CA . PRO A 1 300 ? -26.859 6.562 -1.869 1 84.31 300 PRO A CA 1
ATOM 2272 C C . PRO A 1 300 ? -27.266 5.406 -2.787 1 84.31 300 PRO A C 1
ATOM 2274 O O . PRO A 1 300 ? -26.969 4.25 -2.49 1 84.31 300 PRO A O 1
ATOM 2277 N N . GLU A 1 301 ? -27.922 5.719 -3.877 1 83.5 301 GLU A N 1
ATOM 2278 C CA . GLU A 1 301 ? -28.438 4.719 -4.812 1 83.5 301 GLU A CA 1
ATOM 2279 C C . GLU A 1 301 ? -27.312 3.826 -5.328 1 83.5 301 GLU A C 1
ATOM 2281 O O . GLU A 1 301 ? -27.469 2.609 -5.438 1 83.5 301 GLU A O 1
ATOM 2286 N N . THR A 1 302 ? -26.219 4.453 -5.68 1 87.94 302 THR A N 1
ATOM 2287 C CA . THR A 1 302 ? -25.078 3.697 -6.207 1 87.94 302 THR A CA 1
ATOM 2288 C C . THR A 1 302 ? -24.609 2.658 -5.195 1 87.94 302 THR A C 1
ATOM 2290 O O . THR A 1 302 ? -24.281 1.525 -5.566 1 87.94 302 THR A O 1
ATOM 2293 N N . LEU A 1 303 ? -24.562 3.012 -3.957 1 92.81 303 LEU A N 1
ATOM 2294 C CA . LEU A 1 303 ? -24.141 2.078 -2.914 1 92.81 303 LEU A CA 1
ATOM 2295 C C . LEU A 1 303 ? -25.172 0.97 -2.734 1 92.81 303 LEU A C 1
ATOM 2297 O O . LEU A 1 303 ? -24.812 -0.192 -2.535 1 92.81 303 LEU A O 1
ATOM 2301 N N . CYS A 1 304 ? -26.438 1.275 -2.82 1 91.25 304 CYS A N 1
ATOM 2302 C CA . CYS A 1 304 ? -27.484 0.272 -2.73 1 91.25 304 CYS A CA 1
ATOM 2303 C C . CYS A 1 304 ? -27.344 -0.771 -3.832 1 91.25 304 CYS A C 1
ATOM 2305 O O . CYS A 1 304 ? -27.453 -1.971 -3.574 1 91.25 304 CYS A O 1
ATOM 2307 N N . ARG A 1 305 ? -27.078 -0.288 -4.957 1 89.62 305 ARG A N 1
ATOM 2308 C CA . ARG A 1 305 ? -26.875 -1.202 -6.078 1 89.62 305 ARG A CA 1
ATOM 2309 C C . ARG A 1 305 ? -25.656 -2.09 -5.844 1 89.62 305 ARG A C 1
ATOM 2311 O O . ARG A 1 305 ? -25.672 -3.281 -6.164 1 89.62 305 ARG A O 1
ATOM 2318 N N . PHE A 1 306 ? -24.625 -1.468 -5.312 1 94.31 306 PHE A N 1
ATOM 2319 C CA . PHE A 1 306 ? -23.422 -2.229 -5.02 1 94.31 306 PHE A CA 1
ATOM 2320 C C . PHE A 1 306 ? -23.703 -3.309 -3.979 1 94.31 306 PHE A C 1
ATOM 2322 O O . PHE A 1 306 ? -23.266 -4.453 -4.133 1 94.31 306 PHE A O 1
ATOM 2329 N N . LEU A 1 307 ? -24.391 -2.953 -2.992 1 93.81 307 LEU A N 1
ATOM 2330 C CA . LEU A 1 307 ? -24.766 -3.896 -1.939 1 93.81 307 LEU A CA 1
ATOM 2331 C C . LEU A 1 307 ? -25.625 -5.027 -2.498 1 93.81 307 LEU A C 1
ATOM 2333 O O . LEU A 1 307 ? -25.5 -6.176 -2.059 1 93.81 307 LEU A O 1
ATOM 2337 N N . ALA A 1 308 ? -26.453 -4.742 -3.424 1 91.94 308 ALA A N 1
ATOM 2338 C CA . ALA A 1 308 ? -27.281 -5.758 -4.07 1 91.94 308 ALA A CA 1
ATOM 2339 C C . ALA A 1 308 ? -26.406 -6.777 -4.805 1 91.94 308 ALA A C 1
ATOM 2341 O O . ALA A 1 308 ? -26.703 -7.977 -4.785 1 91.94 308 ALA A O 1
ATOM 2342 N N . GLU A 1 309 ? -25.328 -6.285 -5.469 1 91.75 309 GLU A N 1
ATOM 2343 C CA . GLU A 1 309 ? -24.406 -7.188 -6.145 1 91.75 309 GLU A CA 1
ATOM 2344 C C . GLU A 1 309 ? -23.734 -8.133 -5.156 1 91.75 309 GLU A C 1
ATOM 2346 O O . GLU A 1 309 ? -23.5 -9.305 -5.465 1 91.75 309 GLU A O 1
ATOM 2351 N N . ILE A 1 310 ? -23.375 -7.602 -3.99 1 92.38 310 ILE A N 1
ATOM 2352 C CA . ILE A 1 310 ? -22.703 -8.398 -2.965 1 92.38 310 ILE A CA 1
ATOM 2353 C C . ILE A 1 310 ? -23.641 -9.5 -2.477 1 92.38 310 ILE A C 1
ATOM 2355 O O . ILE A 1 310 ? -23.234 -10.648 -2.324 1 92.38 310 ILE A O 1
ATOM 2359 N N . ARG A 1 311 ? -24.875 -9.148 -2.238 1 88.44 311 ARG A N 1
ATOM 2360 C CA . ARG A 1 311 ? -25.859 -10.102 -1.745 1 88.44 311 ARG A CA 1
ATOM 2361 C C . ARG A 1 311 ? -26.125 -11.195 -2.771 1 88.44 311 ARG A C 1
ATOM 2363 O O . ARG A 1 311 ? -26.297 -12.359 -2.414 1 88.44 311 ARG A O 1
ATOM 2370 N N . CYS A 1 312 ? -26.125 -10.867 -3.963 1 84.56 312 CYS A N 1
ATOM 2371 C CA . CYS A 1 312 ? -26.344 -11.828 -5.035 1 84.56 312 CYS A CA 1
ATOM 2372 C C . CYS A 1 312 ? -25.156 -12.781 -5.164 1 84.56 312 CYS A C 1
ATOM 2374 O O . CYS A 1 312 ? -25.328 -13.977 -5.379 1 84.56 312 CYS A O 1
ATOM 2376 N N . ALA A 1 313 ? -23.953 -12.164 -5.031 1 81.12 313 ALA A N 1
ATOM 2377 C CA . ALA A 1 313 ? -22.734 -12.953 -5.172 1 81.12 313 ALA A CA 1
ATOM 2378 C C . ALA A 1 313 ? -22.531 -13.867 -3.969 1 81.12 313 ALA A C 1
ATOM 2380 O O . ALA A 1 313 ? -21.969 -14.953 -4.098 1 81.12 313 ALA A O 1
ATOM 2381 N N . GLY A 1 314 ? -22.719 -13.344 -2.719 1 69.94 314 GLY A N 1
ATOM 2382 C CA . GLY A 1 314 ? -22.562 -14.094 -1.487 1 69.94 314 GLY A CA 1
ATOM 2383 C C . GLY A 1 314 ? -23.438 -15.328 -1.419 1 69.94 314 GLY A C 1
ATOM 2384 O O . GLY A 1 314 ? -23.078 -16.312 -0.775 1 69.94 314 GLY A O 1
ATOM 2385 N N . THR A 1 315 ? -24.641 -15.227 -1.89 1 57.34 315 THR A N 1
ATOM 2386 C CA . THR A 1 315 ? -25.531 -16.391 -1.931 1 57.34 315 THR A CA 1
ATOM 2387 C C . THR A 1 315 ? -24.891 -17.531 -2.719 1 57.34 315 THR A C 1
ATOM 2389 O O . THR A 1 315 ? -25.062 -18.703 -2.383 1 57.34 315 THR A O 1
ATOM 2392 N N . ASP A 1 316 ? -24.047 -17.234 -3.555 1 50 316 ASP A N 1
ATOM 2393 C CA . ASP A 1 316 ? -23.406 -18.281 -4.348 1 50 316 ASP A CA 1
ATOM 2394 C C . ASP A 1 316 ? -22.172 -18.828 -3.643 1 50 316 ASP A C 1
ATOM 2396 O O . ASP A 1 316 ? -21.766 -19.969 -3.867 1 50 316 ASP A O 1
ATOM 2400 N N . ALA A 1 317 ? -21.516 -18.094 -2.793 1 52.62 317 ALA A N 1
ATOM 2401 C CA . ALA A 1 317 ? -20.219 -18.438 -2.238 1 52.62 317 ALA A CA 1
ATOM 2402 C C . ALA A 1 317 ? -20.359 -19.125 -0.885 1 52.62 317 ALA A C 1
ATOM 2404 O O . ALA A 1 317 ? -19.391 -19.641 -0.34 1 52.62 317 ALA A O 1
ATOM 2405 N N . ILE A 1 318 ? -21.391 -18.859 0.07 1 44.47 318 ILE A N 1
ATOM 2406 C CA . ILE A 1 318 ? -21.453 -19.469 1.393 1 44.47 318 ILE A CA 1
ATOM 2407 C C . ILE A 1 318 ? -21.719 -20.969 1.253 1 44.47 318 ILE A C 1
ATOM 2409 O O . ILE A 1 318 ? -22.734 -21.359 0.678 1 44.47 318 ILE A O 1
ATOM 2413 N N . PRO A 1 319 ? -20.828 -21.781 1.486 1 41.38 319 PRO A N 1
ATOM 2414 C CA . PRO A 1 319 ? -21.297 -23.156 1.591 1 41.38 319 PRO A CA 1
ATOM 2415 C C . PRO A 1 319 ? -22.375 -23.344 2.656 1 41.38 319 PRO A C 1
ATOM 2417 O O . PRO A 1 319 ? -22.422 -22.578 3.623 1 41.38 319 PRO A O 1
ATOM 2420 N N . PRO A 1 320 ? -23.641 -24.078 2.5 1 35.88 320 PRO A N 1
ATOM 2421 C CA . PRO A 1 320 ? -24.719 -24.422 3.43 1 35.88 320 PRO A CA 1
ATOM 2422 C C . PRO A 1 320 ? -24.203 -24.828 4.809 1 35.88 320 PRO A C 1
ATOM 2424 O O . PRO A 1 320 ? -24.984 -24.938 5.754 1 35.88 320 PRO A O 1
ATOM 2427 N N . GLY A 1 321 ? -23.109 -25.438 5.078 1 34.84 321 GLY A N 1
ATOM 2428 C CA . GLY A 1 321 ? -22.953 -26.234 6.289 1 34.84 321 GLY A CA 1
ATOM 2429 C C . GLY A 1 321 ? -22.953 -25.391 7.5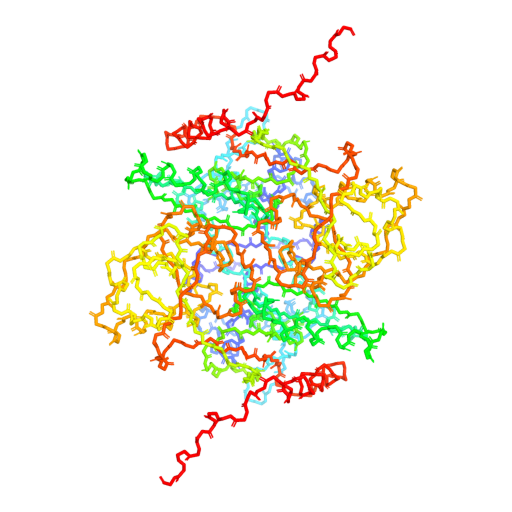55 1 34.84 321 GLY A C 1
ATOM 2430 O O . GLY A 1 321 ? -23.547 -25.766 8.555 1 34.84 321 GLY A O 1
ATOM 2431 N N . GLY A 1 322 ? -21.891 -24.594 7.984 1 33.88 322 GLY A N 1
ATOM 2432 C CA . GLY A 1 322 ? -21.5 -24.453 9.383 1 33.88 322 GLY A CA 1
ATOM 2433 C C . GLY A 1 322 ? -22.328 -23.422 10.125 1 33.88 322 GLY A C 1
ATOM 2434 O O . GLY A 1 322 ? -21.906 -22.922 11.172 1 33.88 322 GLY A O 1
ATOM 2435 N N . ILE A 1 323 ? -23.391 -22.859 9.625 1 33.94 323 ILE A N 1
ATOM 2436 C CA . ILE A 1 323 ? -24.078 -22.062 10.633 1 33.94 323 ILE A CA 1
ATOM 2437 C C . ILE A 1 323 ? -24.797 -22.984 11.617 1 33.94 323 ILE A C 1
ATOM 2439 O O . ILE A 1 323 ? -25.812 -23.594 11.273 1 33.94 323 ILE A O 1
ATOM 2443 N N . GLY A 1 324 ? -24.125 -23.984 12.32 1 29.11 324 GLY A N 1
ATOM 2444 C CA . GLY A 1 324 ? -24.859 -24.688 13.359 1 29.11 324 GLY A CA 1
ATOM 2445 C C . GLY A 1 324 ? -25.562 -23.766 14.32 1 29.11 324 GLY A C 1
ATOM 2446 O O . GLY A 1 324 ? -25.016 -22.75 14.742 1 29.11 324 GLY A O 1
ATOM 2447 N N . LYS A 1 325 ? -26.906 -23.828 14.406 1 29.98 325 LYS A N 1
ATOM 2448 C CA . LYS A 1 325 ? -27.859 -23.312 15.391 1 29.98 325 LYS A CA 1
ATOM 2449 C C . LYS A 1 325 ? -27.547 -23.844 16.781 1 29.98 325 LYS A C 1
ATOM 2451 O O . LYS A 1 325 ? -27.75 -25.031 17.062 1 29.98 325 LYS A O 1
ATOM 2456 N N . GLN A 1 326 ? -26.438 -23.625 17.5 1 21.98 326 GLN A N 1
ATOM 2457 C CA . GLN A 1 326 ? -26.547 -24.016 18.891 1 21.98 326 GLN A CA 1
ATOM 2458 C C . GLN A 1 326 ? -27.656 -23.25 19.594 1 21.98 326 GLN A C 1
ATOM 2460 O O . GLN A 1 326 ? -27.391 -22.25 20.281 1 21.98 326 GLN A O 1
ATOM 2465 N N . ALA A 1 327 ? -28.781 -22.922 19.125 1 21.73 327 ALA A N 1
ATOM 2466 C CA . ALA A 1 327 ? -29.812 -22.297 19.953 1 21.73 327 ALA A CA 1
ATOM 2467 C C . ALA A 1 327 ? -30.406 -23.312 20.938 1 21.73 327 ALA A C 1
ATOM 2469 O O . ALA A 1 327 ? -31.141 -22.938 21.859 1 21.73 327 ALA A O 1
ATOM 2470 N N . GLU A 1 328 ? -30.141 -24.625 21 1 21.42 328 GLU A N 1
ATOM 2471 C CA . GLU A 1 328 ? -30.969 -25.078 22.125 1 21.42 328 GLU A CA 1
ATOM 2472 C C . GLU A 1 328 ? -30.344 -24.641 23.453 1 21.42 328 GLU A C 1
ATOM 2474 O O . GLU A 1 328 ? -29.125 -24.688 23.625 1 21.42 328 GLU A O 1
ATOM 2479 N N . MET B 1 1 ? -0.654 44.25 14.922 1 23.58 1 MET B N 1
ATOM 2480 C CA . MET B 1 1 ? -0.832 42.812 14.914 1 23.58 1 MET B CA 1
ATOM 2481 C C . MET B 1 1 ? -1.229 42.312 13.523 1 23.58 1 MET B C 1
ATOM 2483 O O . MET B 1 1 ? -2.371 42.531 13.102 1 23.58 1 MET B O 1
ATOM 2487 N N . GLU B 1 2 ? -0.357 42.469 12.555 1 30.91 2 GLU B N 1
ATOM 2488 C CA . GLU B 1 2 ? -0.605 42.344 11.117 1 30.91 2 GLU B CA 1
ATOM 2489 C C . GLU B 1 2 ? -1.217 41 10.781 1 30.91 2 GLU B C 1
ATOM 2491 O O . GLU B 1 2 ? -0.77 39.969 11.281 1 30.91 2 GLU B O 1
ATOM 2496 N N . GLN B 1 3 ? -2.49 40.938 10.57 1 34 3 GLN B N 1
ATOM 2497 C CA . GLN B 1 3 ? -3.26 39.781 10.086 1 34 3 GLN B CA 1
ATOM 2498 C C . GLN B 1 3 ? -2.477 39 9.039 1 34 3 GLN B C 1
ATOM 2500 O O . GLN B 1 3 ? -1.906 39.594 8.117 1 34 3 GLN B O 1
ATOM 2505 N N . PRO B 1 4 ? -1.918 37.875 9.453 1 38 4 PRO B N 1
ATOM 2506 C CA . PRO B 1 4 ? -1.194 37.156 8.398 1 38 4 PRO B CA 1
ATOM 2507 C C . PRO B 1 4 ? -1.922 37.188 7.055 1 38 4 PRO B C 1
ATOM 2509 O O . PRO B 1 4 ? -3.125 36.938 6.992 1 38 4 PRO B O 1
ATOM 2512 N N . GLN B 1 5 ? -1.657 38.125 6.262 1 34.59 5 GLN B N 1
ATOM 2513 C CA . GLN B 1 5 ? -2.127 38.188 4.883 1 34.59 5 GLN B CA 1
ATOM 2514 C C . GLN B 1 5 ? -2.178 36.812 4.234 1 34.59 5 GLN B C 1
ATOM 2516 O O . GLN B 1 5 ? -1.375 35.938 4.562 1 34.59 5 GLN B O 1
ATOM 2521 N N . ASP B 1 6 ? -3.365 36.469 3.752 1 38.19 6 ASP B N 1
ATOM 2522 C CA . ASP B 1 6 ? -3.68 35.312 2.908 1 38.19 6 ASP B CA 1
ATOM 2523 C C . ASP B 1 6 ? -2.551 35.031 1.92 1 38.19 6 ASP B C 1
ATOM 2525 O O . ASP B 1 6 ? -2.385 35.75 0.936 1 38.19 6 ASP B O 1
ATOM 2529 N N . ILE B 1 7 ? -1.398 34.875 2.324 1 37.56 7 ILE B N 1
ATOM 2530 C CA . ILE B 1 7 ? -0.352 34.562 1.352 1 37.56 7 ILE B CA 1
ATOM 2531 C C . ILE B 1 7 ? -0.796 33.438 0.447 1 37.56 7 ILE B C 1
ATOM 2533 O O . ILE B 1 7 ? -0.847 32.281 0.878 1 37.56 7 ILE B O 1
ATOM 2537 N N . SER B 1 8 ? -1.765 33.688 -0.443 1 39.16 8 SER B N 1
ATOM 2538 C CA . SER B 1 8 ? -2.203 32.812 -1.528 1 39.16 8 SER B CA 1
ATOM 2539 C C . SER B 1 8 ? -1.014 32.219 -2.273 1 39.16 8 SER B C 1
ATOM 2541 O O . SER B 1 8 ? -0.747 32.594 -3.42 1 39.16 8 SER B O 1
ATOM 2543 N N . SER B 1 9 ? 0.129 32.031 -1.734 1 40.31 9 SER B N 1
ATOM 2544 C CA . SER B 1 9 ? 1.048 31.375 -2.658 1 40.31 9 SER B CA 1
ATOM 2545 C C . SER B 1 9 ? 0.482 30.047 -3.15 1 40.31 9 SER B C 1
ATOM 2547 O O . SER B 1 9 ? -0.568 29.594 -2.682 1 40.31 9 SER B O 1
ATOM 2549 N N . GLY B 1 10 ? 1.167 29.297 -4.059 1 43.47 10 GLY B N 1
ATOM 2550 C CA . GLY B 1 10 ? 0.872 28.078 -4.785 1 43.47 10 GLY B CA 1
ATOM 2551 C C . GLY B 1 10 ? 0.182 27.031 -3.93 1 43.47 10 GLY B C 1
ATOM 2552 O O . GLY B 1 10 ? -0.119 25.922 -4.406 1 43.47 10 GLY B O 1
ATOM 2553 N N . TYR B 1 11 ? 0.387 27.203 -2.703 1 47.62 11 TYR B N 1
ATOM 2554 C CA . TYR B 1 11 ? -0.307 26.172 -1.944 1 47.62 11 TYR B CA 1
ATOM 2555 C C . TYR B 1 11 ? -1.695 26.641 -1.526 1 47.62 11 TYR B C 1
ATOM 2557 O O . TYR B 1 11 ? -1.924 27.828 -1.345 1 47.62 11 TYR B O 1
ATOM 2565 N N . GLY B 1 12 ? -2.795 26.109 -2.014 1 54.97 12 GLY B N 1
ATOM 2566 C CA . GLY B 1 12 ? -4.227 26.203 -1.774 1 54.97 12 GLY B CA 1
ATOM 2567 C C . GLY B 1 12 ? -4.566 26.766 -0.41 1 54.97 12 GLY B C 1
ATOM 2568 O O . GLY B 1 12 ? -3.758 27.484 0.191 1 54.97 12 GLY B O 1
ATOM 2569 N N . THR B 1 13 ? -5.746 26.594 0.134 1 59.41 13 THR B N 1
ATOM 2570 C CA . THR B 1 13 ? -6.309 27.047 1.396 1 59.41 13 THR B CA 1
ATOM 2571 C C . THR B 1 13 ? -5.395 26.688 2.562 1 59.41 13 THR B C 1
ATOM 2573 O O . THR B 1 13 ? -4.988 25.531 2.701 1 59.41 13 THR B O 1
ATOM 2576 N N . VAL B 1 14 ? -4.832 27.734 3.246 1 72.25 14 VAL B N 1
ATOM 2577 C CA . VAL B 1 14 ? -3.846 27.625 4.316 1 72.25 14 VAL B CA 1
ATOM 2578 C C . VAL B 1 14 ? -4.555 27.375 5.645 1 72.25 14 VAL B C 1
ATOM 2580 O O . VAL B 1 14 ? -5.285 28.234 6.137 1 72.25 14 VAL B O 1
ATOM 2583 N N . ILE B 1 15 ? -4.625 26.156 6.078 1 84.38 15 ILE B N 1
ATOM 2584 C CA . ILE B 1 15 ? -5.195 25.844 7.383 1 84.38 15 ILE B CA 1
ATOM 2585 C C . ILE B 1 15 ? -4.07 25.578 8.383 1 84.38 15 ILE B C 1
ATOM 2587 O O . ILE B 1 15 ? -3.189 24.75 8.133 1 84.38 15 ILE B O 1
ATOM 2591 N N . GLU B 1 16 ? -4.023 26.328 9.461 1 88.19 16 GLU B N 1
ATOM 2592 C CA . GLU B 1 16 ? -3.037 26.141 10.523 1 88.19 16 GLU B CA 1
ATOM 2593 C C . GLU B 1 16 ? -3.312 24.859 11.305 1 88.19 16 GLU B C 1
ATOM 2595 O O . GLU B 1 16 ? -4.469 24.516 11.562 1 88.19 16 GLU B O 1
ATOM 2600 N N . THR B 1 17 ? -2.264 24.25 11.805 1 88.69 17 THR B N 1
ATOM 2601 C CA . THR B 1 17 ? -2.375 22.984 12.523 1 88.69 17 THR B CA 1
ATOM 2602 C C . THR B 1 17 ? -3.172 23.172 13.812 1 88.69 17 THR B C 1
ATOM 2604 O O . THR B 1 17 ? -3.891 22.266 14.234 1 88.69 17 THR B O 1
ATOM 2607 N N . ARG B 1 18 ? -3.104 24.375 14.461 1 88.62 18 ARG B N 1
ATOM 2608 C CA . ARG B 1 18 ? -3.844 24.625 15.695 1 88.62 18 ARG B CA 1
ATOM 2609 C C . ARG B 1 18 ? -5.348 24.5 15.469 1 88.62 18 ARG B C 1
ATOM 2611 O O . ARG B 1 18 ? -6.074 24.047 16.359 1 88.62 18 ARG B O 1
ATOM 2618 N N . LEU B 1 19 ? -5.715 24.938 14.297 1 92 19 LEU B N 1
ATOM 2619 C CA . LEU B 1 19 ? -7.137 24.828 13.977 1 92 19 LEU B CA 1
ATOM 2620 C C . LEU B 1 19 ? -7.566 23.375 13.891 1 92 19 LEU B C 1
ATOM 2622 O O . LEU B 1 19 ? -8.672 23.016 14.305 1 92 19 LEU B O 1
ATOM 2626 N N . LEU B 1 20 ? -6.676 22.516 13.359 1 92.44 20 LEU B N 1
ATOM 2627 C CA . LEU B 1 20 ? -6.961 21.078 13.312 1 92.44 20 LEU B CA 1
ATOM 2628 C C . LEU B 1 20 ? -7.094 20.5 14.719 1 92.44 20 LEU B C 1
ATOM 2630 O O . LEU B 1 20 ? -8.008 19.719 14.992 1 92.44 20 LEU B O 1
ATOM 2634 N N . ARG B 1 21 ? -6.262 20.922 15.586 1 91.94 21 ARG B N 1
ATOM 2635 C CA . ARG B 1 21 ? -6.289 20.438 16.969 1 91.94 21 ARG B CA 1
ATOM 2636 C C . ARG B 1 21 ? -7.559 20.891 17.672 1 91.94 21 ARG B C 1
ATOM 2638 O O . ARG B 1 21 ? -8.172 20.109 18.406 1 91.94 21 ARG B O 1
ATOM 2645 N N . TYR B 1 22 ? -7.867 22.141 17.469 1 93.38 22 TYR B N 1
ATOM 2646 C CA . TYR B 1 22 ? -9.086 22.672 18.062 1 93.38 22 TYR B CA 1
ATOM 2647 C C . TYR B 1 22 ? -10.312 21.906 17.562 1 93.38 22 TYR B C 1
ATOM 2649 O O . TYR B 1 22 ? -11.156 21.5 18.375 1 93.38 22 TYR B O 1
ATOM 2657 N N . PHE B 1 23 ? -10.359 21.672 16.297 1 94.75 23 PHE B N 1
ATOM 2658 C CA . PHE B 1 23 ? -11.469 20.969 15.672 1 94.75 23 PHE B CA 1
ATOM 2659 C C . PHE B 1 23 ? -11.578 19.547 16.234 1 94.75 23 PHE B C 1
ATOM 2661 O O . PHE B 1 23 ? -12.664 19.109 16.625 1 94.75 23 PHE B O 1
ATOM 2668 N N . VAL B 1 24 ? -10.438 18.859 16.312 1 93.06 24 VAL B N 1
ATOM 2669 C CA . VAL B 1 24 ? -10.422 17.484 16.797 1 93.06 24 VAL B CA 1
ATOM 2670 C C . VAL B 1 24 ? -10.891 17.438 18.25 1 93.06 24 VAL B C 1
ATOM 2672 O O . VAL B 1 24 ? -11.664 16.547 18.625 1 93.06 24 VAL B O 1
ATOM 2675 N N . ALA B 1 25 ? -10.5 18.359 19.078 1 92.38 25 ALA B N 1
ATOM 2676 C CA . ALA B 1 25 ? -10.906 18.406 20.484 1 92.38 25 ALA B CA 1
ATOM 2677 C C . ALA B 1 25 ? -12.414 18.578 20.609 1 92.38 25 ALA B C 1
ATOM 2679 O O . ALA B 1 25 ? -13.07 17.875 21.391 1 92.38 25 ALA B O 1
ATOM 2680 N N . VAL B 1 26 ? -12.938 19.469 19.844 1 93.5 26 VAL B N 1
ATOM 2681 C CA . VAL B 1 26 ? -14.375 19.719 19.891 1 93.5 26 VAL B CA 1
ATOM 2682 C C . VAL B 1 26 ? -15.141 18.484 19.422 1 93.5 26 VAL B C 1
ATOM 2684 O O . VAL B 1 26 ? -16.172 18.125 19.984 1 93.5 26 VAL B O 1
ATOM 2687 N N . ALA B 1 27 ? -14.695 17.938 18.344 1 92.5 27 ALA B N 1
ATOM 2688 C CA . ALA B 1 27 ? -15.336 16.75 17.797 1 92.5 27 ALA B CA 1
ATOM 2689 C C . ALA B 1 27 ? -15.336 15.609 18.812 1 92.5 27 ALA B C 1
ATOM 2691 O O . ALA B 1 27 ? -16.328 14.875 18.938 1 92.5 27 ALA B O 1
ATOM 2692 N N . GLU B 1 28 ? -14.219 15.422 19.531 1 89.31 28 GLU B N 1
ATOM 2693 C CA . GLU B 1 28 ? -14.055 14.328 20.484 1 89.31 28 GLU B CA 1
ATOM 2694 C C . GLU B 1 28 ? -14.922 14.539 21.719 1 89.31 28 GLU B C 1
ATOM 2696 O O . GLU B 1 28 ? -15.547 13.602 22.219 1 89.31 28 GLU B O 1
ATOM 2701 N N . PHE B 1 29 ? -15.047 15.773 22.188 1 90 29 PHE B N 1
ATOM 2702 C CA . PHE B 1 29 ? -15.758 16.047 23.422 1 90 29 PHE B CA 1
ATOM 2703 C C . PHE B 1 29 ? -17.219 16.359 23.156 1 90 29 PHE B C 1
ATOM 2705 O O . PHE B 1 29 ? -18.062 16.25 24.047 1 90 29 PHE B O 1
ATOM 2712 N N . GLY B 1 30 ? -17.516 16.797 21.953 1 91 30 GLY B N 1
ATOM 2713 C CA . GLY B 1 30 ? -18.875 17.094 21.562 1 91 30 GLY B CA 1
ATOM 2714 C C . GLY B 1 30 ? -19.406 18.375 22.203 1 91 30 GLY B C 1
ATOM 2715 O O . GLY B 1 30 ? -20.609 18.656 22.125 1 91 30 GLY B O 1
ATOM 2716 N N . HIS B 1 31 ? -18.547 19.016 23 1 91.06 31 HIS B N 1
ATOM 2717 C CA . HIS B 1 31 ? -18.891 20.25 23.703 1 91.06 31 HIS B CA 1
ATOM 2718 C C . HIS B 1 31 ? -17.75 21.266 23.625 1 91.06 31 HIS B C 1
ATOM 2720 O O . HIS B 1 31 ? -16.594 20.922 23.891 1 91.06 31 HIS B O 1
ATOM 2726 N N . LEU B 1 32 ? -18.188 22.547 23.281 1 92.5 32 LEU B N 1
ATOM 2727 C CA . LEU B 1 32 ? -17.172 23.578 23.141 1 92.5 32 LEU B CA 1
ATOM 2728 C C . LEU B 1 32 ? -16.516 23.891 24.469 1 92.5 32 LEU B C 1
ATOM 2730 O O . LEU B 1 32 ? -15.289 24.062 24.547 1 92.5 32 LEU B O 1
ATOM 2734 N N . THR B 1 33 ? -17.312 23.922 25.516 1 91 33 THR B N 1
ATOM 2735 C CA . THR B 1 33 ? -16.797 24.281 26.828 1 91 33 THR B CA 1
ATOM 2736 C C . THR B 1 33 ? -15.812 23.234 27.344 1 91 33 THR B C 1
ATOM 2738 O O . THR B 1 33 ? -14.742 23.562 27.844 1 91 33 THR B O 1
ATOM 2741 N N . ARG B 1 34 ? -16.188 22.016 27.281 1 91.69 34 ARG B N 1
ATOM 2742 C CA . ARG B 1 34 ? -15.328 20.922 27.734 1 91.69 34 ARG B CA 1
ATOM 2743 C C . ARG B 1 34 ? -14.047 20.859 26.906 1 91.69 34 ARG B C 1
ATOM 2745 O O . ARG B 1 34 ? -12.969 20.609 27.453 1 91.69 34 ARG B O 1
ATOM 2752 N N . ALA B 1 35 ? -14.234 21.016 25.641 1 92.88 35 ALA B N 1
ATOM 2753 C CA . ALA B 1 35 ? -13.062 21.016 24.75 1 92.88 35 ALA B CA 1
ATOM 2754 C C . ALA B 1 35 ? -12.102 22.156 25.125 1 92.88 35 ALA B C 1
ATOM 2756 O O . ALA B 1 35 ? -10.891 21.953 25.172 1 92.88 35 ALA B O 1
ATOM 2757 N N . ALA B 1 36 ? -12.594 23.297 25.375 1 93.12 36 ALA B N 1
ATOM 2758 C CA . ALA B 1 36 ? -11.781 24.453 25.75 1 93.12 36 ALA B CA 1
ATOM 2759 C C . ALA B 1 36 ? -11 24.172 27.047 1 93.12 36 ALA B C 1
ATOM 2761 O O . ALA B 1 36 ? -9.82 24.516 27.141 1 93.12 36 ALA B O 1
ATOM 2762 N N . GLU B 1 37 ? -11.664 23.578 27.969 1 90.88 37 GLU B N 1
ATOM 2763 C CA . GLU B 1 37 ? -11.023 23.219 29.234 1 90.88 37 GLU B CA 1
ATOM 2764 C C . GLU B 1 37 ? -9.844 22.281 29 1 90.88 37 GLU B C 1
ATOM 2766 O O . GLU B 1 37 ? -8.773 22.469 29.578 1 90.88 37 GLU B O 1
ATOM 2771 N N . ARG B 1 38 ? -10.086 21.375 28.172 1 87.88 38 ARG B N 1
ATOM 2772 C CA . ARG B 1 38 ? -9.047 20.391 27.875 1 87.88 38 ARG B CA 1
ATOM 2773 C C . ARG B 1 38 ? -7.859 21.047 27.172 1 87.88 38 ARG B C 1
ATOM 2775 O O . ARG B 1 38 ? -6.711 20.656 27.391 1 87.88 38 ARG B O 1
ATOM 2782 N N . LEU B 1 39 ? -8.164 22.016 26.359 1 89.69 39 LEU B N 1
ATOM 2783 C CA . LEU B 1 39 ? -7.145 22.688 25.562 1 89.69 39 LEU B CA 1
ATOM 2784 C C . LEU B 1 39 ? -6.492 23.812 26.359 1 89.69 39 LEU B C 1
ATOM 2786 O O . LEU B 1 39 ? -5.492 24.391 25.906 1 89.69 39 LEU B O 1
ATOM 2790 N N . GLY B 1 40 ? -7.031 24.141 27.516 1 90.56 40 GLY B N 1
ATOM 2791 C CA . GLY B 1 40 ? -6.48 25.188 28.344 1 90.56 40 GLY B CA 1
ATOM 2792 C C . GLY B 1 40 ? -6.754 26.578 27.812 1 90.56 40 GLY B C 1
ATOM 2793 O O . GLY B 1 40 ? -5.918 27.469 27.938 1 90.56 40 GLY B O 1
ATOM 2794 N N . ILE B 1 41 ? -7.797 26.719 27.062 1 91.38 41 ILE B N 1
ATOM 2795 C CA . ILE B 1 41 ? -8.172 28.031 26.547 1 91.38 41 ILE B CA 1
ATOM 2796 C C . ILE B 1 41 ? -9.617 28.344 26.938 1 91.38 41 ILE B C 1
ATOM 2798 O O . ILE B 1 41 ? -10.305 27.5 27.516 1 91.38 41 ILE B O 1
ATOM 2802 N N . ARG B 1 42 ? -10.023 29.625 26.719 1 91.06 42 ARG B N 1
ATOM 2803 C CA . ARG B 1 42 ? -11.398 30.031 26.984 1 91.06 42 ARG B CA 1
ATOM 2804 C C . ARG B 1 42 ? -12.32 29.609 25.859 1 91.06 42 ARG B C 1
ATOM 2806 O O . ARG B 1 42 ? -11.875 29.406 24.719 1 91.06 42 ARG B O 1
ATOM 2813 N N . GLN B 1 43 ? -13.531 29.375 26.188 1 90.69 43 GLN B N 1
ATOM 2814 C CA . GLN B 1 43 ? -14.523 28.859 25.234 1 90.69 43 GLN B CA 1
ATOM 2815 C C . GLN B 1 43 ? -14.75 29.859 24.094 1 90.69 43 GLN B C 1
ATOM 2817 O O . GLN B 1 43 ? -14.82 29.453 22.938 1 90.69 43 GLN B O 1
ATOM 2822 N N . PRO B 1 44 ? -14.867 31.188 24.312 1 90.75 44 PRO B N 1
ATOM 2823 C CA . PRO B 1 44 ? -15.164 32.094 23.188 1 90.75 44 PRO B CA 1
ATOM 2824 C C . PRO B 1 44 ? -14.086 32.062 22.109 1 90.75 44 PRO B C 1
ATOM 2826 O O . PRO B 1 44 ? -14.398 31.953 20.922 1 90.75 44 PRO B O 1
ATOM 2829 N N . PRO B 1 45 ? -12.867 32.125 22.516 1 92.56 45 PRO B N 1
ATOM 2830 C CA . PRO B 1 45 ? -11.836 32.031 21.484 1 92.56 45 PRO B CA 1
ATOM 2831 C C . PRO B 1 45 ? -11.891 30.719 20.719 1 92.56 45 PRO B C 1
ATOM 2833 O O . PRO B 1 45 ? -11.648 30.688 19.5 1 92.56 45 PRO B O 1
ATOM 2836 N N . LEU B 1 46 ? -12.148 29.625 21.391 1 93.38 46 LEU B N 1
ATOM 2837 C CA . LEU B 1 46 ? -12.266 28.328 20.719 1 93.38 46 LEU B CA 1
ATOM 2838 C C . LEU B 1 46 ? -13.398 28.359 19.688 1 93.38 46 LEU B C 1
ATOM 2840 O O . LEU B 1 46 ? -13.234 27.906 18.562 1 93.38 46 LEU B O 1
ATOM 2844 N N . SER B 1 47 ? -14.508 28.922 20.094 1 93.25 47 SER B N 1
ATOM 2845 C CA . SER B 1 47 ? -15.656 29.047 19.188 1 93.25 47 SER B CA 1
ATOM 2846 C C . SER B 1 47 ? -15.305 29.859 17.953 1 93.25 47 SER B C 1
ATOM 2848 O O . SER B 1 47 ? -15.672 29.484 16.844 1 93.25 47 SER B O 1
ATOM 2850 N N . GLN B 1 48 ? -14.617 30.891 18.156 1 93.88 48 GLN B N 1
ATOM 2851 C CA . GLN B 1 48 ? -14.195 31.766 17.062 1 93.88 48 GLN B CA 1
ATOM 2852 C C . GLN B 1 48 ? -13.258 31.031 16.109 1 93.88 48 GLN B C 1
ATOM 2854 O O . GLN B 1 48 ? -13.336 31.203 14.898 1 93.88 48 GLN B O 1
ATOM 2859 N N . GLN B 1 49 ? -12.375 30.266 16.688 1 93.62 49 GLN B N 1
ATOM 2860 C CA . GLN B 1 49 ? -11.414 29.516 15.875 1 93.62 49 GLN B CA 1
ATOM 2861 C C . GLN B 1 49 ? -12.109 28.453 15.039 1 93.62 49 GLN B C 1
ATOM 2863 O O . GLN B 1 49 ? -11.719 28.188 13.898 1 93.62 49 GLN B O 1
ATOM 2868 N N . ILE B 1 50 ? -13.109 27.828 15.555 1 94.06 50 ILE B N 1
ATOM 2869 C CA . ILE B 1 50 ? -13.875 26.828 14.812 1 94.06 50 ILE B CA 1
ATOM 2870 C C . ILE B 1 50 ? -14.602 27.516 13.648 1 94.06 50 ILE B C 1
ATOM 2872 O O . ILE B 1 50 ? -14.609 26.984 12.531 1 94.06 50 ILE B O 1
ATOM 2876 N N . ARG B 1 51 ? -15.148 28.609 13.922 1 93.38 51 ARG B N 1
ATOM 2877 C CA . ARG B 1 51 ? -15.812 29.375 12.867 1 93.38 51 ARG B CA 1
ATOM 2878 C C . ARG B 1 51 ? -14.828 29.781 11.773 1 93.38 51 ARG B C 1
ATOM 2880 O O . ARG B 1 51 ? -15.156 29.734 10.586 1 93.38 51 ARG B O 1
ATOM 2887 N N . LEU B 1 52 ? -13.727 30.219 12.234 1 92.88 52 LEU B N 1
ATOM 2888 C CA . LEU B 1 52 ? -12.672 30.578 11.289 1 92.88 52 LEU B CA 1
ATOM 2889 C C . LEU B 1 52 ? -12.32 29.391 10.391 1 92.88 52 LEU B C 1
ATOM 2891 O O . LEU B 1 52 ? -12.188 29.547 9.172 1 92.88 52 LEU B O 1
ATOM 2895 N N . LEU B 1 53 ? -12.172 28.234 10.977 1 93.19 53 LEU B N 1
ATOM 2896 C CA . LEU B 1 53 ? -11.859 27.016 10.227 1 93.19 53 LEU B CA 1
ATOM 2897 C C . LEU B 1 53 ? -12.953 26.719 9.203 1 93.19 53 LEU B C 1
ATOM 2899 O O . LEU B 1 53 ? -12.656 26.438 8.047 1 93.19 53 LEU B O 1
ATOM 2903 N N . GLU B 1 54 ? -14.18 26.812 9.625 1 93.5 54 GLU B N 1
ATOM 2904 C CA . GLU B 1 54 ? -15.312 26.562 8.734 1 93.5 54 GLU B CA 1
ATOM 2905 C C . GLU B 1 54 ? -15.328 27.562 7.574 1 93.5 54 GLU B C 1
ATOM 2907 O O . GLU B 1 54 ? -15.586 27.172 6.43 1 93.5 54 GLU B O 1
ATOM 2912 N N . ARG B 1 55 ? -15.023 28.75 7.855 1 90.81 55 ARG B N 1
ATOM 2913 C CA . ARG B 1 55 ? -14.969 29.781 6.828 1 90.81 55 ARG B CA 1
ATOM 2914 C C . ARG B 1 55 ? -13.859 29.5 5.82 1 90.81 55 ARG B C 1
ATOM 2916 O O . ARG B 1 55 ? -14.062 29.625 4.613 1 90.81 55 ARG B O 1
ATOM 2923 N N . GLN B 1 56 ? -12.758 29.188 6.332 1 89.38 56 GLN B N 1
ATOM 2924 C CA . GLN B 1 56 ? -11.625 28.906 5.453 1 89.38 56 GLN B CA 1
ATOM 2925 C C . GLN B 1 56 ? -11.922 27.703 4.547 1 89.38 56 GLN B C 1
ATOM 2927 O O . GLN B 1 56 ? -11.516 27.688 3.383 1 89.38 56 GLN B O 1
ATOM 2932 N N . LEU B 1 57 ? -12.617 26.766 5.145 1 88.56 57 LEU B N 1
ATOM 2933 C CA . LEU B 1 57 ? -12.945 25.562 4.398 1 88.56 57 LEU B CA 1
ATOM 2934 C C . LEU B 1 57 ? -14.141 25.797 3.479 1 88.56 57 LEU B C 1
ATOM 2936 O O . LEU B 1 57 ? -14.328 25.062 2.502 1 88.56 57 LEU B O 1
ATOM 2940 N N . GLY B 1 58 ? -14.875 26.719 3.781 1 87.31 58 GLY B N 1
ATOM 2941 C CA . GLY B 1 58 ? -16.094 27 3.033 1 87.31 58 GLY B CA 1
ATOM 2942 C C . GLY B 1 58 ? -17.203 26 3.311 1 87.31 58 GLY B C 1
ATOM 2943 O O . GLY B 1 58 ? -18.078 25.781 2.469 1 87.31 58 GLY B O 1
ATOM 2944 N N . VAL B 1 59 ? -17.109 25.266 4.41 1 89.31 59 VAL B N 1
ATOM 2945 C CA . VAL B 1 59 ? -18.125 24.266 4.77 1 89.31 59 VAL B CA 1
ATOM 2946 C C . VAL B 1 59 ? -18.422 24.359 6.266 1 89.31 59 VAL B C 1
ATOM 2948 O O . VAL B 1 59 ? -17.594 24.859 7.039 1 89.31 59 VAL B O 1
ATOM 2951 N N . THR B 1 60 ? -19.609 23.953 6.617 1 91.88 60 THR B N 1
ATOM 2952 C CA . THR B 1 60 ? -19.969 23.828 8.023 1 91.88 60 THR B CA 1
ATOM 2953 C C . THR B 1 60 ? -19.562 22.469 8.578 1 91.88 60 THR B C 1
ATOM 2955 O O . THR B 1 60 ? -19.906 21.438 7.996 1 91.88 60 THR B O 1
ATOM 2958 N N . LEU B 1 61 ? -18.828 22.547 9.656 1 93 61 LEU B N 1
ATOM 2959 C CA . LEU B 1 61 ? -18.281 21.297 10.188 1 93 61 LEU B CA 1
ATOM 2960 C C . LEU B 1 61 ? -19.125 20.797 11.359 1 93 61 LEU B C 1
ATOM 2962 O O . LEU B 1 61 ? -19.156 19.594 11.641 1 93 61 LEU B O 1
ATOM 2966 N N . PHE B 1 62 ? -19.75 21.719 12.078 1 93.94 62 PHE B N 1
ATOM 2967 C CA . PHE B 1 62 ? -20.531 21.359 13.258 1 93.94 62 PHE B CA 1
ATOM 2968 C C . PHE B 1 62 ? -21.969 21.891 13.141 1 93.94 62 PHE B C 1
ATOM 2970 O O . PHE B 1 62 ? -22.203 22.953 12.562 1 93.94 62 PHE B O 1
ATOM 2977 N N . GLN B 1 63 ? -22.859 21 13.609 1 91.81 63 GLN B N 1
ATOM 2978 C CA . GLN B 1 63 ? -24.234 21.453 13.844 1 91.81 63 GLN B CA 1
ATOM 2979 C C . GLN B 1 63 ? -24.5 21.641 15.336 1 91.81 63 GLN B C 1
ATOM 2981 O O . GLN B 1 63 ? -24.125 20.812 16.156 1 91.81 63 GLN B O 1
ATOM 2986 N N . ARG B 1 64 ? -25.016 22.812 15.594 1 85.88 64 ARG B N 1
ATOM 2987 C CA . ARG B 1 64 ? -25.359 23.078 16.984 1 85.88 64 ARG B CA 1
ATOM 2988 C C . ARG B 1 64 ? -26.594 22.297 17.422 1 85.88 64 ARG B C 1
ATOM 2990 O O . ARG B 1 64 ? -27.562 22.219 16.672 1 85.88 64 ARG B O 1
ATOM 2997 N N . GLN B 1 65 ? -26.438 21.531 18.422 1 84.25 65 GLN B N 1
ATOM 2998 C CA . GLN B 1 65 ? -27.531 20.812 19.047 1 84.25 65 GLN B CA 1
ATOM 2999 C C . GLN B 1 65 ? -27.859 21.375 20.422 1 84.25 65 GLN B C 1
ATOM 3001 O O . GLN B 1 65 ? -27.062 22.109 21 1 84.25 65 GLN B O 1
ATOM 3006 N N . PRO B 1 66 ? -29.125 21.109 20.875 1 77.94 66 PRO B N 1
ATOM 3007 C CA . PRO B 1 66 ? -29.469 21.594 22.219 1 77.94 66 PRO B CA 1
ATOM 3008 C C . PRO B 1 66 ? -28.422 21.188 23.266 1 77.94 66 PRO B C 1
ATOM 3010 O O . PRO B 1 66 ? -28.141 21.953 24.188 1 77.94 66 PRO B O 1
ATOM 3013 N N . ARG B 1 67 ? -27.984 19.922 23.078 1 78.25 67 ARG B N 1
ATOM 3014 C CA . ARG B 1 67 ? -26.984 19.438 24.031 1 78.25 67 ARG B CA 1
ATOM 3015 C C . ARG B 1 67 ? -25.625 19.266 23.359 1 78.25 67 ARG B C 1
ATOM 3017 O O . ARG B 1 67 ? -25.203 18.156 23.078 1 78.25 67 ARG B O 1
ATOM 3024 N N . GLY B 1 68 ? -25.094 20.375 22.875 1 85.81 68 GLY B N 1
ATOM 3025 C CA . GLY B 1 68 ? -23.703 20.297 22.453 1 85.81 68 GLY B CA 1
ATOM 3026 C C . GLY B 1 68 ? -23.516 20.453 20.953 1 85.81 68 GLY B C 1
ATOM 3027 O O . GLY B 1 68 ? -24.281 21.156 20.297 1 85.81 68 GLY B O 1
ATOM 3028 N N . MET B 1 69 ? -22.391 20 20.422 1 89.75 69 MET B N 1
ATOM 3029 C CA . MET B 1 69 ? -22 20.109 19.016 1 89.75 69 MET B CA 1
ATOM 3030 C C . MET B 1 69 ? -21.922 18.734 18.359 1 89.75 69 MET B C 1
ATOM 3032 O O . MET B 1 69 ? -21.359 17.797 18.953 1 89.75 69 MET B O 1
ATOM 3036 N N . ALA B 1 70 ? -22.656 18.594 17.234 1 91.44 70 ALA B N 1
ATOM 3037 C CA . ALA B 1 70 ? -22.562 17.359 16.453 1 91.44 70 ALA B CA 1
ATOM 3038 C C . ALA B 1 70 ? -21.875 17.609 15.117 1 91.44 70 ALA B C 1
ATOM 3040 O O . ALA B 1 70 ? -22.062 18.656 14.5 1 91.44 70 ALA B O 1
ATOM 3041 N N . LEU B 1 71 ? -21.094 16.609 14.719 1 90.56 71 LEU B N 1
ATOM 3042 C CA . LEU B 1 71 ? -20.406 16.719 13.43 1 90.56 71 LEU B CA 1
ATOM 3043 C C . LEU B 1 71 ? -21.406 16.641 12.281 1 90.56 71 LEU B C 1
ATOM 3045 O O . LEU B 1 71 ? -22.344 15.859 12.32 1 90.56 71 LEU B O 1
ATOM 3049 N N . THR B 1 72 ? -21.266 17.562 11.273 1 88.5 72 THR B N 1
ATOM 3050 C CA . THR B 1 72 ? -21.906 17.375 9.984 1 88.5 72 THR B CA 1
ATOM 3051 C C . THR B 1 72 ? -21.219 16.266 9.188 1 88.5 72 THR B C 1
ATOM 3053 O O . THR B 1 72 ? -20.234 15.695 9.641 1 88.5 72 THR B O 1
ATOM 3056 N N . GLU B 1 73 ? -21.781 15.977 8.039 1 79.31 73 GLU B N 1
ATOM 3057 C CA . GLU B 1 73 ? -21.109 15.039 7.141 1 79.31 73 GLU B CA 1
ATOM 3058 C C . GLU B 1 73 ? -19.719 15.523 6.762 1 79.31 73 GLU B C 1
ATOM 3060 O O . GLU B 1 73 ? -18.75 14.758 6.805 1 79.31 73 GLU B O 1
ATOM 3065 N N . SER B 1 74 ? -19.656 16.781 6.406 1 84.56 74 SER B N 1
ATOM 3066 C CA . SER B 1 74 ? -18.375 17.391 6.113 1 84.56 74 SER B CA 1
ATOM 3067 C C . SER B 1 74 ? -17.453 17.359 7.332 1 84.56 74 SER B C 1
ATOM 3069 O O . SER B 1 74 ? -16.25 17.156 7.199 1 84.56 74 SER B O 1
ATOM 3071 N N . GLY B 1 75 ? -18.078 17.562 8.445 1 89.25 75 GLY B N 1
ATOM 3072 C CA . GLY B 1 75 ? -17.312 17.516 9.68 1 89.25 75 GLY B CA 1
ATOM 3073 C C . GLY B 1 75 ? -16.688 16.156 9.953 1 89.25 75 GLY B C 1
ATOM 3074 O O . GLY B 1 75 ? -15.523 16.078 10.336 1 89.25 75 GLY B O 1
ATOM 3075 N N . ALA B 1 76 ? -17.438 15.195 9.75 1 83.75 76 ALA B N 1
ATOM 3076 C CA . ALA B 1 76 ? -16.953 13.836 9.961 1 83.75 76 ALA B CA 1
ATOM 3077 C C . ALA B 1 76 ? -15.812 13.508 9.008 1 83.75 76 ALA B C 1
ATOM 3079 O O . ALA B 1 76 ? -14.797 12.93 9.422 1 83.75 76 ALA B O 1
ATOM 3080 N N . ALA B 1 77 ? -15.992 13.844 7.809 1 80.12 77 ALA B N 1
ATOM 3081 C CA . ALA B 1 77 ? -14.945 13.633 6.812 1 80.12 77 ALA B CA 1
ATOM 3082 C C . ALA B 1 77 ? -13.672 14.391 7.191 1 80.12 77 ALA B C 1
ATOM 3084 O O . ALA B 1 77 ? -12.57 13.852 7.102 1 80.12 77 ALA B O 1
ATOM 3085 N N . PHE B 1 78 ? -13.844 15.562 7.598 1 88.12 78 PHE B N 1
ATOM 3086 C CA . PHE B 1 78 ? -12.695 16.391 7.934 1 88.12 78 PHE B CA 1
ATOM 3087 C C . PHE B 1 78 ? -12 15.883 9.188 1 88.12 78 PHE B C 1
ATOM 3089 O O . PHE B 1 78 ? -10.781 16.016 9.328 1 88.12 78 PHE B O 1
ATOM 3096 N N . LEU B 1 79 ? -12.742 15.336 10.102 1 88.75 79 LEU B N 1
ATOM 3097 C CA . LEU B 1 79 ? -12.156 14.789 11.328 1 88.75 79 LEU B CA 1
ATOM 3098 C C . LEU B 1 79 ? -11.141 13.695 11 1 88.75 79 LEU B C 1
ATOM 3100 O O . LEU B 1 79 ? -10.039 13.68 11.547 1 88.75 79 LEU B O 1
ATOM 3104 N N . ALA B 1 80 ? -11.531 12.852 10.164 1 81.12 80 ALA B N 1
ATOM 3105 C CA . ALA B 1 80 ? -10.617 11.789 9.75 1 81.12 80 ALA B CA 1
ATOM 3106 C C . ALA B 1 80 ? -9.352 12.367 9.125 1 81.12 80 ALA B C 1
ATOM 3108 O O . ALA B 1 80 ? -8.242 11.93 9.438 1 81.12 80 ALA B O 1
ATOM 3109 N N . GLU B 1 81 ? -9.516 13.281 8.258 1 83.38 81 GLU B N 1
ATOM 3110 C CA . GLU B 1 81 ? -8.383 13.938 7.617 1 83.38 81 GLU B CA 1
ATOM 3111 C C . GLU B 1 81 ? -7.496 14.633 8.648 1 83.38 81 GLU B C 1
ATOM 3113 O O . GLU B 1 81 ? -6.27 14.5 8.602 1 83.38 81 GLU B O 1
ATOM 3118 N N . ALA B 1 82 ? -8.125 15.344 9.492 1 89.62 82 ALA B N 1
ATOM 3119 C CA . ALA B 1 82 ? -7.402 16.109 10.5 1 89.62 82 ALA B CA 1
ATOM 3120 C C . ALA B 1 82 ? -6.559 15.203 11.383 1 89.62 82 ALA B C 1
ATOM 3122 O O . ALA B 1 82 ? -5.391 15.492 11.648 1 89.62 82 ALA B O 1
ATOM 3123 N N . ARG B 1 83 ? -7.102 14.125 11.781 1 84.06 83 ARG B N 1
ATOM 3124 C CA . ARG B 1 83 ? -6.375 13.164 12.609 1 84.06 83 ARG B CA 1
ATOM 3125 C C . ARG B 1 83 ? -5.164 12.609 11.867 1 84.06 83 ARG B C 1
ATOM 3127 O O . ARG B 1 83 ? -4.078 12.492 12.438 1 84.06 83 ARG B O 1
ATOM 3134 N N . GLY B 1 84 ? -5.418 12.258 10.648 1 79.5 84 GLY B N 1
ATOM 3135 C CA . GLY B 1 84 ? -4.324 11.75 9.836 1 79.5 84 GLY B CA 1
ATOM 3136 C C . GLY B 1 84 ? -3.186 12.742 9.688 1 79.5 84 GLY B C 1
ATOM 3137 O O . GLY B 1 84 ? -2.014 12.375 9.781 1 79.5 84 GLY B O 1
ATOM 3138 N N . ILE B 1 85 ? -3.479 13.906 9.445 1 83.88 85 ILE B N 1
ATOM 3139 C CA . ILE B 1 85 ? -2.484 14.953 9.266 1 83.88 85 ILE B CA 1
ATOM 3140 C C . ILE B 1 85 ? -1.715 15.172 10.562 1 83.88 85 ILE B C 1
ATOM 3142 O O . ILE B 1 85 ? -0.488 15.289 10.555 1 83.88 85 ILE B O 1
ATOM 3146 N N . LEU B 1 86 ? -2.395 15.219 11.68 1 86.12 86 LEU B N 1
ATOM 3147 C CA . LEU B 1 86 ? -1.755 15.438 12.969 1 86.12 86 LEU B CA 1
ATOM 3148 C C . LEU B 1 86 ? -0.84 14.273 13.328 1 86.12 86 LEU B C 1
ATOM 3150 O O . LEU B 1 86 ? 0.254 14.477 13.859 1 86.12 86 LEU B O 1
ATOM 3154 N N . GLN B 1 87 ? -1.295 13.102 13.047 1 80.06 87 GLN B N 1
ATOM 3155 C CA . GLN B 1 87 ? -0.457 11.93 13.273 1 80.06 87 GLN B CA 1
ATOM 3156 C C . GLN B 1 87 ? 0.815 11.992 12.438 1 80.06 87 GLN B C 1
ATOM 3158 O O . GLN B 1 87 ? 1.907 11.703 12.93 1 80.06 87 GLN B O 1
ATOM 3163 N N . ARG B 1 88 ? 0.633 12.305 11.25 1 78.75 88 ARG B N 1
ATOM 3164 C CA . ARG B 1 88 ? 1.785 12.422 10.359 1 78.75 88 ARG B CA 1
ATOM 3165 C C . ARG B 1 88 ? 2.76 13.484 10.859 1 78.75 88 ARG B C 1
ATOM 3167 O O . ARG B 1 88 ? 3.977 13.32 10.734 1 78.75 88 ARG B O 1
ATOM 3174 N N . MET B 1 89 ? 2.277 14.523 11.336 1 82.19 89 MET B N 1
ATOM 3175 C CA . MET B 1 89 ? 3.111 15.578 11.906 1 82.19 89 MET B CA 1
ATOM 3176 C C . MET B 1 89 ? 3.924 15.055 13.086 1 82.19 89 MET B C 1
ATOM 3178 O O . MET B 1 89 ? 5.129 15.297 13.172 1 82.19 89 MET B O 1
ATOM 3182 N N . ASP B 1 90 ? 3.273 14.336 13.984 1 80.12 90 ASP B N 1
ATOM 3183 C CA . ASP B 1 90 ? 3.961 13.758 15.141 1 80.12 90 ASP B CA 1
ATOM 3184 C C . ASP B 1 90 ? 5.07 12.812 14.703 1 80.12 90 ASP B C 1
ATOM 3186 O O . ASP B 1 90 ? 6.176 12.844 15.242 1 80.12 90 ASP B O 1
ATOM 3190 N N . GLU B 1 91 ? 4.773 12.039 13.758 1 75.5 91 GLU B N 1
ATOM 3191 C CA . GLU B 1 91 ? 5.75 11.086 13.242 1 75.5 91 GLU B CA 1
ATOM 3192 C C . GLU B 1 91 ? 6.938 11.812 12.609 1 75.5 91 GLU B C 1
ATOM 3194 O O . GLU B 1 91 ? 8.078 11.375 12.742 1 75.5 91 GLU B O 1
ATOM 3199 N N . ALA B 1 92 ? 6.664 12.898 11.891 1 77.56 92 ALA B N 1
ATOM 3200 C CA . ALA B 1 92 ? 7.711 13.695 11.258 1 77.56 92 ALA B CA 1
ATOM 3201 C C . ALA B 1 92 ? 8.664 14.281 12.297 1 77.56 92 ALA B C 1
ATOM 3203 O O . ALA B 1 92 ? 9.883 14.234 12.125 1 77.56 92 ALA B O 1
ATOM 3204 N N . VAL B 1 93 ? 8.109 14.789 13.367 1 78.31 93 VAL B N 1
ATOM 3205 C CA . VAL B 1 93 ? 8.906 15.391 14.438 1 78.31 93 VAL B CA 1
ATOM 3206 C C . VAL B 1 93 ? 9.781 14.32 15.086 1 78.31 93 VAL B C 1
ATOM 3208 O O . VAL B 1 93 ? 10.992 14.516 15.258 1 78.31 93 VAL B O 1
ATOM 3211 N N . ALA B 1 94 ? 9.188 13.18 15.398 1 74.56 94 ALA B N 1
ATOM 3212 C CA . ALA B 1 94 ? 9.914 12.086 16.016 1 74.56 94 ALA B CA 1
ATOM 3213 C C . ALA B 1 94 ? 11.039 11.586 15.117 1 74.56 94 ALA B C 1
ATOM 3215 O O . ALA B 1 94 ? 12.148 11.312 15.586 1 74.56 94 ALA B O 1
ATOM 3216 N N . HIS B 1 95 ? 10.773 11.5 13.938 1 72.38 95 HIS B N 1
ATOM 3217 C CA . HIS B 1 95 ? 11.742 11.016 12.969 1 72.38 95 HIS B CA 1
ATOM 3218 C C . HIS B 1 95 ? 12.945 11.953 12.875 1 72.38 95 HIS B C 1
ATOM 3220 O O . HIS B 1 95 ? 14.094 11.508 12.945 1 72.38 95 HIS B O 1
ATOM 3226 N N . VAL B 1 96 ? 12.734 13.18 12.75 1 73.12 96 VAL B N 1
ATOM 3227 C CA . VAL B 1 96 ? 13.789 14.18 12.578 1 73.12 96 VAL B CA 1
ATOM 3228 C C . VAL B 1 96 ? 14.648 14.25 13.836 1 73.12 96 VAL B C 1
ATOM 3230 O O . VAL B 1 96 ? 15.875 14.367 13.758 1 73.12 96 VAL B O 1
ATOM 3233 N N . ARG B 1 97 ? 14.008 14.125 14.977 1 72.44 97 ARG B N 1
ATOM 3234 C CA . ARG B 1 97 ? 14.734 14.117 16.234 1 72.44 97 ARG B CA 1
ATOM 3235 C C . ARG B 1 97 ? 15.602 12.867 16.359 1 72.44 97 ARG B C 1
ATOM 3237 O O . ARG B 1 97 ? 16.719 12.93 16.906 1 72.44 97 ARG B O 1
ATOM 3244 N N . GLY B 1 98 ? 15.094 11.734 15.914 1 66.81 98 GLY B N 1
ATOM 3245 C CA . GLY B 1 98 ? 15.836 10.484 15.914 1 66.81 98 GLY B CA 1
ATOM 3246 C C . GLY B 1 98 ? 17.094 10.531 15.062 1 66.81 98 GLY B C 1
ATOM 3247 O O . GLY B 1 98 ? 18.125 9.977 15.438 1 66.81 98 GLY B O 1
ATOM 3248 N N . ILE B 1 99 ? 16.969 11.133 13.914 1 64.94 99 ILE B N 1
ATOM 3249 C CA . ILE B 1 99 ? 18.125 11.297 13.039 1 64.94 99 ILE B CA 1
ATOM 3250 C C . ILE B 1 99 ? 19.219 12.062 13.781 1 64.94 99 ILE B C 1
ATOM 3252 O O . ILE B 1 99 ? 20.391 11.672 13.742 1 64.94 99 ILE B O 1
ATOM 3256 N N . ALA B 1 100 ? 18.859 13 14.414 1 62.5 100 ALA B N 1
ATOM 3257 C CA . ALA B 1 100 ? 19.812 13.828 15.141 1 62.5 100 ALA B CA 1
ATOM 3258 C C . ALA B 1 100 ? 20.469 13.031 16.266 1 62.5 100 ALA B C 1
ATOM 3260 O O . ALA B 1 100 ? 21.625 13.281 16.609 1 62.5 100 ALA B O 1
ATOM 3261 N N . ALA B 1 101 ? 19.828 11.953 16.781 1 63.28 101 ALA B N 1
ATOM 3262 C CA . ALA B 1 101 ? 20.312 11.188 17.922 1 63.28 101 ALA B CA 1
ATOM 3263 C C . ALA B 1 101 ? 21.219 10.039 17.453 1 63.28 101 ALA B C 1
ATOM 3265 O O . ALA B 1 101 ? 21.922 9.422 18.266 1 63.28 101 ALA B O 1
ATOM 3266 N N . GLY B 1 102 ? 21.609 9.734 16.234 1 56.78 102 GLY B N 1
ATOM 3267 C CA . GLY B 1 102 ? 22.516 8.734 15.688 1 56.78 102 GLY B CA 1
ATOM 3268 C C . GLY B 1 102 ? 22.047 7.312 15.93 1 56.78 102 GLY B C 1
ATOM 3269 O O . GLY B 1 102 ? 22.609 6.598 16.766 1 56.78 102 GLY B O 1
ATOM 3270 N N . GLU B 1 103 ? 20.938 6.766 15.703 1 52.34 103 GLU B N 1
ATOM 3271 C CA . GLU B 1 103 ? 20.5 5.391 15.953 1 52.34 103 GLU B CA 1
ATOM 3272 C C . GLU B 1 103 ? 21.422 4.395 15.242 1 52.34 103 GLU B C 1
ATOM 3274 O O . GLU B 1 103 ? 21.594 4.469 14.023 1 52.34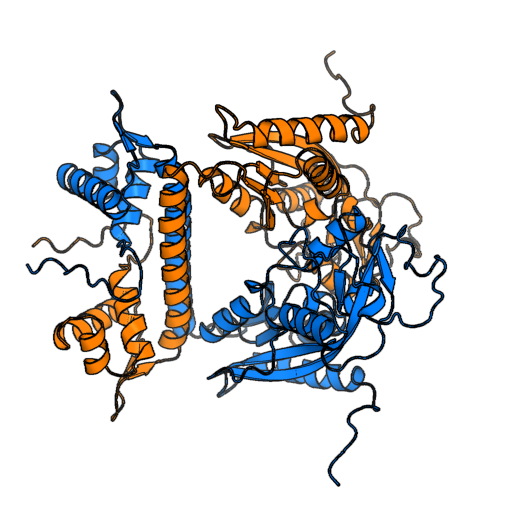 103 GLU B O 1
ATOM 3279 N N . ARG B 1 104 ? 22.469 3.811 15.922 1 55.47 104 ARG B N 1
ATOM 3280 C CA . ARG B 1 104 ? 23.422 2.795 15.484 1 55.47 104 ARG B CA 1
ATOM 3281 C C . ARG B 1 104 ? 22.766 1.429 15.375 1 55.47 104 ARG B C 1
ATOM 3283 O O . ARG B 1 104 ? 21.859 1.106 16.156 1 55.47 104 ARG B O 1
ATOM 3290 N N . GLY B 1 105 ? 22.891 0.583 14.156 1 73.62 105 GLY B N 1
ATOM 3291 C CA . GLY B 1 105 ? 22.625 -0.83 13.945 1 73.62 105 GLY B CA 1
ATOM 3292 C C . GLY B 1 105 ? 21.281 -1.088 13.297 1 73.62 105 GLY B C 1
ATOM 3293 O O . GLY B 1 105 ? 20.625 -2.1 13.578 1 73.62 105 GLY B O 1
ATOM 3294 N N . ARG B 1 106 ? 20.812 -0.11 12.562 1 83.69 106 ARG B N 1
ATOM 3295 C CA . ARG B 1 106 ? 19.531 -0.239 11.875 1 83.69 106 ARG B CA 1
ATOM 3296 C C . ARG B 1 106 ? 19.656 0.163 10.406 1 83.69 106 ARG B C 1
ATOM 3298 O O . ARG B 1 106 ? 20.344 1.127 10.078 1 83.69 106 ARG B O 1
ATOM 3305 N N . ILE B 1 107 ? 19.031 -0.662 9.5 1 91.19 107 ILE B N 1
ATOM 3306 C CA . ILE B 1 107 ? 18.953 -0.275 8.094 1 91.19 107 ILE B CA 1
ATOM 3307 C C . ILE B 1 107 ? 17.516 -0.374 7.605 1 91.19 107 ILE B C 1
ATOM 3309 O O . ILE B 1 107 ? 16.828 -1.35 7.898 1 91.19 107 ILE B O 1
ATOM 3313 N N . ALA B 1 108 ? 17.062 0.683 6.941 1 93.94 108 ALA B N 1
ATOM 3314 C CA . ALA B 1 108 ? 15.719 0.744 6.387 1 93.94 108 ALA B CA 1
ATOM 3315 C C . ALA B 1 108 ? 15.75 0.625 4.863 1 93.94 108 ALA B C 1
ATOM 3317 O O . ALA B 1 108 ? 16.359 1.45 4.184 1 93.94 108 ALA B O 1
ATOM 3318 N N . ILE B 1 109 ? 15.062 -0.467 4.352 1 96.5 109 ILE B N 1
ATOM 3319 C CA . ILE B 1 109 ? 15.062 -0.745 2.92 1 96.5 109 ILE B CA 1
ATOM 3320 C C . ILE B 1 109 ? 13.633 -0.66 2.381 1 96.5 109 ILE B C 1
ATOM 3322 O O . ILE B 1 109 ? 12.711 -1.25 2.947 1 96.5 109 ILE B O 1
ATOM 3326 N N . GLY B 1 110 ? 13.469 0.123 1.309 1 96.62 110 GLY B N 1
ATOM 3327 C CA . GLY B 1 110 ? 12.195 0.208 0.621 1 96.62 110 GLY B CA 1
ATOM 3328 C C . GLY B 1 110 ? 12.164 -0.57 -0.681 1 96.62 110 GLY B C 1
ATOM 3329 O O . GLY B 1 110 ? 13.203 -0.775 -1.312 1 96.62 110 GLY B O 1
ATOM 3330 N N . PHE B 1 111 ? 10.953 -1.006 -1.058 1 94.56 111 PHE B N 1
ATOM 3331 C CA . PHE B 1 111 ? 10.773 -1.607 -2.375 1 94.56 111 PHE B CA 1
ATOM 3332 C C . PHE B 1 111 ? 9.344 -1.412 -2.867 1 94.56 111 PHE B C 1
ATOM 3334 O O . PHE B 1 111 ? 8.414 -1.273 -2.064 1 94.56 111 PHE B O 1
ATOM 3341 N N . THR B 1 112 ? 9.203 -1.377 -4.172 1 91.38 112 THR B N 1
ATOM 3342 C CA . THR B 1 112 ? 7.871 -1.381 -4.77 1 91.38 112 THR B CA 1
ATOM 3343 C C . THR B 1 112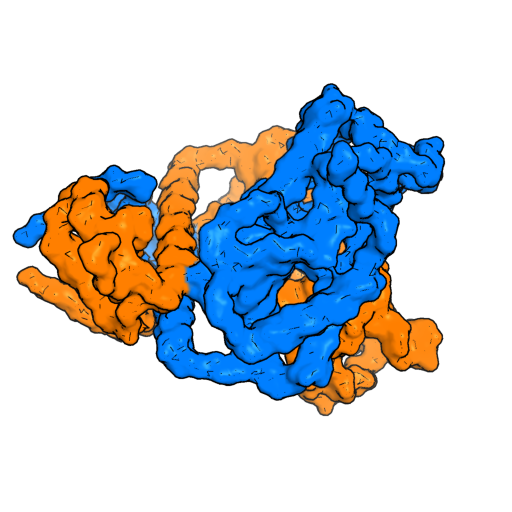 ? 7.246 -2.771 -4.695 1 91.38 112 THR B C 1
ATOM 3345 O O . THR B 1 112 ? 7.957 -3.77 -4.559 1 91.38 112 THR B O 1
ATOM 3348 N N . GLY B 1 113 ? 5.906 -2.801 -4.793 1 88.31 113 GLY B N 1
ATOM 3349 C CA . GLY B 1 113 ? 5.219 -4.082 -4.766 1 88.31 113 GLY B CA 1
ATOM 3350 C C . GLY B 1 113 ? 5.707 -5.043 -5.832 1 88.31 113 GLY B C 1
ATOM 3351 O O . GLY B 1 113 ? 5.926 -6.227 -5.555 1 88.31 113 GLY B O 1
ATOM 3352 N N . SER B 1 114 ? 5.926 -4.598 -6.988 1 88.5 114 SER B N 1
ATOM 3353 C CA . SER B 1 114 ? 6.375 -5.449 -8.086 1 88.5 114 SER B CA 1
ATOM 3354 C C . SER B 1 114 ? 7.805 -5.926 -7.863 1 88.5 114 SER B C 1
ATOM 3356 O O . SER B 1 114 ? 8.148 -7.059 -8.211 1 88.5 114 SER B O 1
ATOM 3358 N N . ALA B 1 115 ? 8.656 -5.059 -7.285 1 90.88 115 ALA B N 1
ATOM 3359 C CA . ALA B 1 115 ? 10.047 -5.438 -7.047 1 90.88 115 ALA B CA 1
ATOM 3360 C C . ALA B 1 115 ? 10.141 -6.562 -6.02 1 90.88 115 ALA B C 1
ATOM 3362 O O . ALA B 1 115 ? 11.023 -7.414 -6.105 1 90.88 115 ALA B O 1
ATOM 3363 N N . ALA B 1 116 ? 9.219 -6.527 -5.098 1 90.44 116 ALA B N 1
ATOM 3364 C CA . ALA B 1 116 ? 9.203 -7.535 -4.043 1 90.44 116 ALA B CA 1
ATOM 3365 C C . ALA B 1 116 ? 9.031 -8.938 -4.625 1 90.44 116 ALA B C 1
ATOM 3367 O O . ALA B 1 116 ? 9.438 -9.93 -4.012 1 90.44 116 ALA B O 1
ATOM 3368 N N . PHE B 1 117 ? 8.5 -9.023 -5.793 1 89.31 117 PHE B N 1
ATOM 3369 C CA . PHE B 1 117 ? 8.195 -10.344 -6.34 1 89.31 117 PHE B CA 1
ATOM 3370 C C . PHE B 1 117 ? 9.273 -10.789 -7.32 1 89.31 117 PHE B C 1
ATOM 3372 O O . PHE B 1 117 ? 9.25 -11.922 -7.805 1 89.31 117 PHE B O 1
ATOM 3379 N N . HIS B 1 118 ? 10.141 -9.891 -7.625 1 91.81 118 HIS B N 1
ATOM 3380 C CA . HIS B 1 118 ? 11.352 -10.383 -8.281 1 91.81 118 HIS B CA 1
ATOM 3381 C C . HIS B 1 118 ? 12.25 -11.125 -7.293 1 91.81 118 HIS B C 1
ATOM 3383 O O . HIS B 1 118 ? 12.586 -10.594 -6.23 1 91.81 118 HIS B O 1
ATOM 3389 N N . PRO B 1 119 ? 12.68 -12.344 -7.641 1 90.62 119 PRO B N 1
ATOM 3390 C CA . PRO B 1 119 ? 13.43 -13.156 -6.676 1 90.62 119 PRO B CA 1
ATOM 3391 C C . PRO B 1 119 ? 14.719 -12.477 -6.215 1 90.62 119 PRO B C 1
ATOM 3393 O O . PRO B 1 119 ? 15.203 -12.758 -5.113 1 90.62 119 PRO B O 1
ATOM 3396 N N . PHE B 1 120 ? 15.211 -11.586 -7.012 1 92.94 120 PHE B N 1
ATOM 3397 C CA . PHE B 1 120 ? 16.453 -10.883 -6.695 1 92.94 120 PHE B CA 1
ATOM 3398 C C . PHE B 1 120 ? 16.328 -10.141 -5.375 1 92.94 120 PHE B C 1
ATOM 3400 O O . PHE B 1 120 ? 17.219 -10.227 -4.523 1 92.94 120 PHE B O 1
ATOM 3407 N N . VAL B 1 121 ? 15.242 -9.492 -5.09 1 94.31 121 VAL B N 1
ATOM 3408 C CA . VAL B 1 121 ? 15.094 -8.586 -3.961 1 94.31 121 VAL B CA 1
ATOM 3409 C C . VAL B 1 121 ? 15.023 -9.383 -2.66 1 94.31 121 VAL B C 1
ATOM 3411 O O . VAL B 1 121 ? 15.844 -9.188 -1.762 1 94.31 121 VAL B O 1
ATOM 3414 N N . PRO B 1 122 ? 14.117 -10.35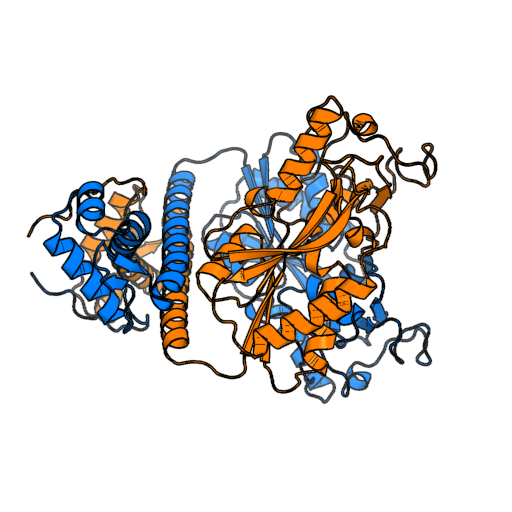2 -2.545 1 93 122 PRO B N 1
ATOM 3415 C CA . PRO B 1 122 ? 14.094 -11.109 -1.289 1 93 122 PRO B CA 1
ATOM 3416 C C . PRO B 1 122 ? 15.359 -11.93 -1.075 1 93 122 PRO B C 1
ATOM 3418 O O . PRO B 1 122 ? 15.758 -12.172 0.068 1 93 122 PRO B O 1
ATOM 3421 N N . SER B 1 123 ? 16.031 -12.336 -2.104 1 93 123 SER B N 1
ATOM 3422 C CA . SER B 1 123 ? 17.281 -13.07 -1.965 1 93 123 SER B CA 1
ATOM 3423 C C . SER B 1 123 ? 18.375 -12.188 -1.358 1 93 123 SER B C 1
ATOM 3425 O O . SER B 1 123 ? 19.156 -12.648 -0.519 1 93 123 SER B O 1
ATOM 3427 N N . VAL B 1 124 ? 18.438 -10.977 -1.825 1 94.75 124 VAL B N 1
ATOM 3428 C CA . VAL B 1 124 ? 19.391 -10.023 -1.284 1 94.75 124 VAL B CA 1
ATOM 3429 C C . VAL B 1 124 ? 19.094 -9.758 0.188 1 94.75 124 VAL B C 1
ATOM 3431 O O . VAL B 1 124 ? 20 -9.68 1.015 1 94.75 124 VAL B O 1
ATOM 3434 N N . LEU B 1 125 ? 17.828 -9.617 0.495 1 94.12 125 LEU B N 1
ATOM 3435 C CA . LEU B 1 125 ? 17.422 -9.391 1.878 1 94.12 125 LEU B CA 1
ATOM 3436 C C . LEU B 1 125 ? 17.812 -10.57 2.762 1 94.12 125 LEU B C 1
ATOM 3438 O O . LEU B 1 125 ? 18.297 -10.383 3.883 1 94.12 125 LEU B O 1
ATOM 3442 N N . ARG B 1 126 ? 17.625 -11.75 2.266 1 92.88 126 ARG B N 1
ATOM 3443 C CA . ARG B 1 126 ? 18.016 -12.953 2.994 1 92.88 126 ARG B CA 1
ATOM 3444 C C . ARG B 1 126 ? 19.516 -12.984 3.244 1 92.88 126 ARG B C 1
ATOM 3446 O O . ARG B 1 126 ? 19.953 -13.227 4.367 1 92.88 126 ARG B O 1
ATOM 3453 N N . SER B 1 127 ? 20.281 -12.781 2.16 1 94.06 127 SER B N 1
ATOM 3454 C CA . SER B 1 127 ? 21.734 -12.781 2.262 1 94.06 127 SER B CA 1
ATOM 3455 C C . SER B 1 127 ? 22.219 -11.758 3.281 1 94.06 127 SER B C 1
ATOM 3457 O O . SER B 1 127 ? 23.094 -12.055 4.094 1 94.06 127 SER B O 1
ATOM 3459 N N . PHE B 1 128 ? 21.656 -10.602 3.281 1 93.69 128 PHE B N 1
ATOM 3460 C CA . PHE B 1 128 ? 22.047 -9.539 4.195 1 93.69 128 PHE B CA 1
ATOM 3461 C C . PHE B 1 128 ? 21.75 -9.93 5.641 1 93.69 128 PHE B C 1
ATOM 3463 O O . PHE B 1 128 ? 22.578 -9.711 6.531 1 93.69 128 PHE B O 1
ATOM 3470 N N . ARG B 1 129 ? 20.578 -10.469 5.836 1 89.94 129 ARG B N 1
ATOM 3471 C CA . ARG B 1 129 ? 20.203 -10.891 7.18 1 89.94 129 ARG B CA 1
ATOM 3472 C C . ARG B 1 129 ? 21.156 -11.945 7.715 1 89.94 129 ARG B C 1
ATOM 3474 O O . ARG B 1 129 ? 21.484 -11.953 8.906 1 89.94 129 ARG B O 1
ATOM 3481 N N . GLN B 1 130 ? 21.562 -12.797 6.898 1 89.19 130 GLN B N 1
ATOM 3482 C CA . GLN B 1 130 ? 22.484 -13.859 7.285 1 89.19 130 GLN B CA 1
ATOM 3483 C C . GLN B 1 130 ? 23.875 -13.305 7.566 1 89.19 130 GLN B C 1
ATOM 3485 O O . GLN B 1 130 ? 24.531 -13.727 8.523 1 89.19 130 GLN B O 1
ATOM 3490 N N . SER B 1 131 ? 24.297 -12.383 6.758 1 90.44 131 SER B N 1
ATOM 3491 C CA . SER B 1 131 ? 25.656 -11.859 6.863 1 90.44 131 SER B CA 1
ATOM 3492 C C . SER B 1 131 ? 25.75 -10.797 7.949 1 90.44 131 SER B C 1
ATOM 3494 O O . SER B 1 131 ? 26.859 -10.461 8.406 1 90.44 131 SER B O 1
ATOM 3496 N N . SER B 1 132 ? 24.641 -10.219 8.328 1 90.06 132 SER B N 1
ATOM 3497 C CA . SER B 1 132 ? 24.609 -9.156 9.328 1 90.06 132 SER B CA 1
ATOM 3498 C C . SER B 1 132 ? 23.516 -9.398 10.359 1 90.06 132 SER B C 1
ATOM 3500 O O . SER B 1 132 ? 22.609 -8.57 10.516 1 90.06 132 SER B O 1
ATOM 3502 N N . PRO B 1 133 ? 23.641 -10.453 11.188 1 83.38 133 PRO B N 1
ATOM 3503 C CA . PRO B 1 133 ? 22.578 -10.852 12.102 1 83.38 133 PRO B CA 1
ATOM 3504 C C . PRO B 1 133 ? 22.344 -9.828 13.211 1 83.38 133 PRO B C 1
ATOM 3506 O O . PRO B 1 133 ? 21.266 -9.812 13.812 1 83.38 133 PRO B O 1
ATOM 3509 N N . GLY B 1 134 ? 23.234 -8.945 13.453 1 80.19 134 GLY B N 1
ATOM 3510 C CA . GLY B 1 134 ? 23.078 -7.953 14.508 1 80.19 134 GLY B CA 1
ATOM 3511 C C . GLY B 1 134 ? 22.406 -6.68 14.039 1 80.19 134 GLY B C 1
ATOM 3512 O O . GLY B 1 134 ? 22.094 -5.797 14.844 1 80.19 134 GLY B O 1
ATOM 3513 N N . VAL B 1 135 ? 22.156 -6.555 12.75 1 85.19 135 VAL B N 1
ATOM 3514 C CA . VAL B 1 135 ? 21.562 -5.348 12.188 1 85.19 135 VAL B CA 1
ATOM 3515 C C . VAL B 1 135 ? 20.047 -5.52 12.094 1 85.19 135 VAL B C 1
ATOM 3517 O O . VAL B 1 135 ? 19.562 -6.551 11.625 1 85.19 135 VAL B O 1
ATOM 3520 N N . THR B 1 136 ? 19.344 -4.539 12.625 1 85.56 136 THR B N 1
ATOM 3521 C CA . THR B 1 136 ? 17.891 -4.543 12.477 1 85.56 136 THR B CA 1
ATOM 3522 C C . THR B 1 136 ? 17.484 -4.074 11.078 1 85.56 136 THR B C 1
ATOM 3524 O O . THR B 1 136 ? 17.828 -2.967 10.664 1 85.56 136 THR B O 1
ATOM 3527 N N . LEU B 1 137 ? 16.766 -4.93 10.383 1 90.75 137 LEU B N 1
ATOM 3528 C CA . LEU B 1 137 ? 16.281 -4.629 9.031 1 90.75 137 LEU B CA 1
ATOM 3529 C C . LEU B 1 137 ? 14.82 -4.207 9.055 1 90.75 137 LEU B C 1
ATOM 3531 O O . LEU B 1 137 ? 13.953 -4.969 9.484 1 90.75 137 LEU B O 1
ATOM 3535 N N . VAL B 1 138 ? 14.594 -2.979 8.617 1 91.31 138 VAL B N 1
ATOM 3536 C CA . VAL B 1 138 ? 13.234 -2.455 8.5 1 91.31 138 VAL B CA 1
ATOM 3537 C C . VAL B 1 138 ? 12.852 -2.346 7.023 1 91.31 138 VAL B C 1
ATOM 3539 O O . VAL B 1 138 ? 13.609 -1.816 6.215 1 91.31 138 VAL B O 1
ATOM 3542 N N . LEU B 1 139 ? 11.633 -2.891 6.734 1 94.06 139 LEU B N 1
ATOM 3543 C CA . LEU B 1 139 ? 11.188 -2.92 5.344 1 94.06 139 LEU B CA 1
ATOM 3544 C C . LEU B 1 139 ? 9.969 -2.025 5.145 1 94.06 139 LEU B C 1
ATOM 3546 O O . LEU B 1 139 ? 9.086 -1.972 6 1 94.06 139 LEU B O 1
ATOM 3550 N N . GLU B 1 140 ? 9.961 -1.365 3.975 1 92.81 140 GLU B N 1
ATOM 3551 C CA . GLU B 1 140 ? 8.82 -0.55 3.576 1 92.81 140 GLU B CA 1
ATOM 3552 C C . GLU B 1 140 ? 8.414 -0.837 2.133 1 92.81 140 GLU B C 1
ATOM 3554 O O . GLU B 1 140 ? 9.266 -1.014 1.265 1 92.81 140 GLU B O 1
ATOM 3559 N N . GLU B 1 141 ? 7.082 -0.983 1.947 1 91.5 141 GLU B N 1
ATOM 3560 C CA . GLU B 1 141 ? 6.535 -1.153 0.605 1 91.5 141 GLU B CA 1
ATOM 3561 C C . GLU B 1 141 ? 5.68 0.044 0.203 1 91.5 141 GLU B C 1
ATOM 3563 O O . GLU B 1 141 ? 4.73 0.401 0.907 1 91.5 141 GLU B O 1
ATOM 3568 N N . SER B 1 142 ? 6.062 0.647 -0.91 1 88.81 142 SER B N 1
ATOM 3569 C CA . SER B 1 142 ? 5.328 1.808 -1.403 1 88.81 142 SER B CA 1
ATOM 3570 C C . SER B 1 142 ? 5.609 2.053 -2.883 1 88.81 142 SER B C 1
ATOM 3572 O O . SER B 1 142 ? 6.258 1.232 -3.541 1 88.81 142 SER B O 1
ATOM 3574 N N . SER B 1 143 ? 5.043 3.115 -3.4 1 86.75 143 SER B N 1
ATOM 3575 C CA . SER B 1 143 ? 5.328 3.498 -4.781 1 86.75 143 SER B CA 1
ATOM 3576 C C . SER B 1 143 ? 6.738 4.059 -4.918 1 86.75 143 SER B C 1
ATOM 3578 O O . SER B 1 143 ? 7.332 4.512 -3.936 1 86.75 143 SER B O 1
ATOM 3580 N N . SER B 1 144 ? 7.188 4.086 -6.148 1 88.62 144 SER B N 1
ATOM 3581 C CA . SER B 1 144 ? 8.516 4.641 -6.402 1 88.62 144 SER B CA 1
ATOM 3582 C C . SER B 1 144 ? 8.609 6.086 -5.918 1 88.62 144 SER B C 1
ATOM 3584 O O . SER B 1 144 ? 9.594 6.473 -5.293 1 88.62 144 SER B O 1
ATOM 3586 N N . SER B 1 145 ? 7.598 6.84 -6.203 1 84.12 145 SER B N 1
ATOM 3587 C CA . SER B 1 145 ? 7.594 8.25 -5.816 1 84.12 145 SER B CA 1
ATOM 3588 C C . SER B 1 145 ? 7.648 8.406 -4.301 1 84.12 145 SER B C 1
ATOM 3590 O O . SER B 1 145 ? 8.398 9.242 -3.785 1 84.12 145 SER B O 1
ATOM 3592 N N . GLU B 1 146 ? 6.895 7.609 -3.643 1 84.56 146 GLU B N 1
ATOM 3593 C CA . GLU B 1 146 ? 6.879 7.668 -2.184 1 84.56 146 GLU B CA 1
ATOM 3594 C C . GLU B 1 146 ? 8.203 7.191 -1.598 1 84.56 146 GLU B C 1
ATOM 3596 O O . GLU B 1 146 ? 8.656 7.707 -0.575 1 84.56 146 GLU B O 1
ATOM 3601 N N . LEU B 1 147 ? 8.742 6.234 -2.182 1 91.12 147 LEU B N 1
ATOM 3602 C CA . LEU B 1 147 ? 10.016 5.711 -1.714 1 91.12 147 LEU B CA 1
ATOM 3603 C C . LEU B 1 147 ? 11.133 6.734 -1.912 1 91.12 147 LEU B C 1
ATOM 3605 O O . LEU B 1 147 ? 12.016 6.875 -1.061 1 91.12 147 LEU B O 1
ATOM 3609 N N . ILE B 1 148 ? 11.086 7.402 -2.984 1 87.81 148 ILE B N 1
ATOM 3610 C CA . ILE B 1 148 ? 12.055 8.461 -3.25 1 87.81 148 ILE B CA 1
ATOM 3611 C C . ILE B 1 148 ? 11.922 9.555 -2.195 1 87.81 148 ILE B C 1
ATOM 3613 O O . ILE B 1 148 ? 12.922 10.031 -1.655 1 87.81 148 ILE B O 1
ATOM 3617 N N . GLN B 1 149 ? 10.719 9.906 -1.926 1 82.19 149 GLN B N 1
ATOM 3618 C CA . GLN B 1 149 ? 10.477 10.898 -0.885 1 82.19 149 GLN B CA 1
ATOM 3619 C C . GLN B 1 149 ? 11.008 10.43 0.464 1 82.19 149 GLN B C 1
ATOM 3621 O O . GLN B 1 149 ? 11.578 11.211 1.225 1 82.19 149 GLN B O 1
ATOM 3626 N N . ALA B 1 150 ? 10.836 9.18 0.724 1 87.75 150 ALA B N 1
ATOM 3627 C CA . ALA B 1 150 ? 11.305 8.609 1.983 1 87.75 150 ALA B CA 1
ATOM 3628 C C . ALA B 1 150 ? 12.828 8.625 2.059 1 87.75 150 ALA B C 1
ATOM 3630 O O . ALA B 1 150 ? 13.406 8.812 3.135 1 87.75 150 ALA B O 1
ATOM 3631 N N . LEU B 1 151 ? 13.453 8.398 0.992 1 90.12 151 LEU B N 1
ATOM 3632 C CA . LEU B 1 151 ? 14.914 8.492 0.925 1 90.12 151 LEU B CA 1
ATOM 3633 C C . LEU B 1 151 ? 15.383 9.914 1.188 1 90.12 151 LEU B C 1
ATOM 3635 O O . LEU B 1 151 ? 16.312 10.141 1.969 1 90.12 151 LEU B O 1
ATOM 3639 N N . GLU B 1 152 ? 14.688 10.797 0.563 1 82.06 152 GLU B N 1
ATOM 3640 C CA . GLU B 1 152 ? 15.031 12.203 0.728 1 82.06 152 GLU B CA 1
ATOM 3641 C C . GLU B 1 152 ? 14.859 12.648 2.178 1 82.06 152 GLU B C 1
ATOM 3643 O O . GLU B 1 152 ? 15.648 13.445 2.686 1 82.06 152 GLU B O 1
ATOM 3648 N N . ALA B 1 153 ? 13.906 12.055 2.773 1 76.56 153 ALA B N 1
ATOM 3649 C CA . ALA B 1 153 ? 13.594 12.398 4.16 1 76.56 153 ALA B CA 1
ATOM 3650 C C . ALA B 1 153 ? 14.43 11.57 5.129 1 76.56 153 ALA B C 1
ATOM 3652 O O . ALA B 1 153 ? 14.242 11.656 6.348 1 76.56 153 ALA B O 1
ATOM 3653 N N . GLU B 1 154 ? 15.227 10.727 4.688 1 82.75 154 GLU B N 1
ATOM 3654 C CA . GLU B 1 154 ? 16.156 9.898 5.449 1 82.75 154 GLU B CA 1
ATOM 3655 C C . GLU B 1 154 ? 15.414 8.875 6.309 1 82.75 154 GLU B C 1
ATOM 3657 O O . GLU B 1 154 ? 15.914 8.461 7.355 1 82.75 154 GLU B O 1
ATOM 3662 N N . ARG B 1 155 ? 14.242 8.586 5.824 1 86 155 ARG B N 1
ATOM 3663 C CA . ARG B 1 155 ? 13.492 7.52 6.477 1 86 155 ARG B CA 1
ATOM 3664 C C . ARG B 1 155 ? 13.93 6.148 5.973 1 86 155 ARG B C 1
ATOM 3666 O O . ARG B 1 155 ? 13.719 5.137 6.645 1 86 155 ARG B O 1
ATOM 3673 N N . LEU B 1 156 ? 14.438 6.199 4.789 1 92.88 156 LEU B N 1
ATOM 3674 C CA . LEU B 1 156 ? 14.992 4.996 4.176 1 92.88 156 LEU B CA 1
ATOM 3675 C C . LEU B 1 156 ? 16.469 5.176 3.857 1 92.88 156 LEU B C 1
ATOM 3677 O O . LEU B 1 156 ? 16.922 6.293 3.594 1 92.88 156 LEU B O 1
ATOM 3681 N N . ASP B 1 157 ? 17.156 4.062 3.951 1 93.31 157 ASP B N 1
ATOM 3682 C CA . ASP B 1 157 ? 18.562 4.066 3.594 1 93.31 157 ASP B CA 1
ATOM 3683 C C . ASP B 1 157 ? 18.766 3.691 2.127 1 93.31 157 ASP B C 1
ATOM 3685 O O . ASP B 1 157 ? 19.672 4.188 1.471 1 93.31 157 ASP B O 1
ATOM 3689 N N . ALA B 1 158 ? 17.984 2.803 1.62 1 96.12 158 ALA B N 1
ATOM 3690 C CA . ALA B 1 158 ? 17.984 2.381 0.222 1 96.12 158 ALA B CA 1
ATOM 3691 C C . ALA B 1 158 ? 16.609 1.892 -0.208 1 96.12 158 ALA B C 1
ATOM 3693 O O . ALA B 1 158 ? 15.781 1.528 0.631 1 96.12 158 ALA B O 1
ATOM 3694 N N . ALA B 1 159 ? 16.391 1.964 -1.541 1 96.44 159 ALA B N 1
ATOM 3695 C CA . ALA B 1 159 ? 15.094 1.507 -2.033 1 96.44 159 ALA B CA 1
ATOM 3696 C C . ALA B 1 159 ? 15.219 0.903 -3.43 1 96.44 159 ALA B C 1
ATOM 3698 O O . ALA B 1 159 ? 15.938 1.435 -4.281 1 96.44 159 ALA B O 1
ATOM 3699 N N . PHE B 1 160 ? 14.562 -0.256 -3.615 1 94.69 160 PHE B N 1
ATOM 3700 C CA . PHE B 1 160 ? 14.359 -0.806 -4.949 1 94.69 160 PHE B CA 1
ATOM 3701 C C . PHE B 1 160 ? 13.18 -0.14 -5.641 1 94.69 160 PHE B C 1
ATOM 3703 O O . PHE B 1 160 ? 12.031 -0.358 -5.258 1 94.69 160 PHE B O 1
ATOM 3710 N N . ILE B 1 161 ? 13.453 0.614 -6.711 1 92 161 ILE B N 1
ATOM 3711 C CA . ILE B 1 161 ? 12.398 1.4 -7.348 1 92 161 ILE B CA 1
ATOM 3712 C C . ILE B 1 161 ? 12.352 1.082 -8.844 1 92 161 ILE B C 1
ATOM 3714 O O . ILE B 1 161 ? 13.266 0.451 -9.375 1 92 161 ILE B O 1
ATOM 3718 N N . ARG B 1 162 ? 11.102 1.368 -9.391 1 86.06 162 ARG B N 1
ATOM 3719 C CA . ARG B 1 162 ? 10.922 1.278 -10.836 1 86.06 162 ARG B CA 1
ATOM 3720 C C . ARG B 1 162 ? 10.758 2.662 -11.453 1 86.06 162 ARG B C 1
ATOM 3722 O O . ARG B 1 162 ? 9.641 3.176 -11.555 1 86.06 162 ARG B O 1
ATOM 3729 N N . ALA B 1 163 ? 11.82 3.443 -11.367 1 69.94 163 ALA B N 1
ATOM 3730 C CA . ALA B 1 163 ? 11.711 4.812 -11.859 1 69.94 163 ALA B CA 1
ATOM 3731 C C . ALA B 1 163 ? 12.539 5.012 -13.125 1 69.94 163 ALA B C 1
ATOM 3733 O O . ALA B 1 163 ? 13.547 4.332 -13.328 1 69.94 163 ALA B O 1
ATOM 3734 N N . PRO B 1 164 ? 11.836 5.719 -14.016 1 58.38 164 PRO B N 1
ATOM 3735 C CA . PRO B 1 164 ? 12.703 6.047 -15.156 1 58.38 164 PRO B CA 1
ATOM 3736 C C . PRO B 1 164 ? 13.984 6.758 -14.727 1 58.38 164 PRO B C 1
ATOM 3738 O O . PRO B 1 164 ? 14.078 7.246 -13.602 1 58.38 164 PRO B O 1
ATOM 3741 N N . SER B 1 165 ? 14.93 6.742 -15.547 1 56.38 165 SER B N 1
ATOM 3742 C CA . SER B 1 165 ? 16.281 7.281 -15.484 1 56.38 165 SER B CA 1
ATOM 3743 C C . SER B 1 165 ? 16.297 8.648 -14.805 1 56.38 165 SER B C 1
ATOM 3745 O O . SER B 1 165 ? 16.078 9.672 -15.453 1 56.38 165 SER B O 1
ATOM 3747 N N . LEU B 1 166 ? 15.609 8.734 -13.648 1 56.81 166 LEU B N 1
ATOM 3748 C CA . LEU B 1 166 ? 15.484 10.117 -13.211 1 56.81 166 LEU B CA 1
ATOM 3749 C C . LEU B 1 166 ? 16.734 10.57 -12.469 1 56.81 166 LEU B C 1
ATOM 3751 O O . LEU B 1 166 ? 17.344 9.789 -11.727 1 56.81 166 LEU B O 1
ATOM 3755 N N . SER B 1 167 ? 17.438 11.461 -13.078 1 64.69 167 SER B N 1
ATOM 3756 C CA . SER B 1 167 ? 18.344 12.273 -12.281 1 64.69 167 SER B CA 1
ATOM 3757 C C . SER B 1 167 ? 17.656 12.812 -11.031 1 64.69 167 SER B C 1
ATOM 3759 O O . SER B 1 167 ? 16.734 13.617 -11.125 1 64.69 167 SER B O 1
ATOM 3761 N N . LEU B 1 168 ? 17.766 12.078 -9.961 1 70.94 168 LEU B N 1
ATOM 3762 C CA .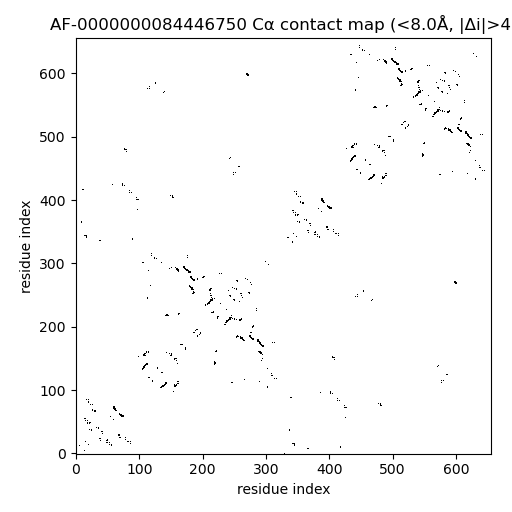 LEU B 1 168 ? 17.203 12.5 -8.688 1 70.94 168 LEU B CA 1
ATOM 3763 C C . LEU B 1 168 ? 18.25 13.227 -7.84 1 70.94 168 LEU B C 1
ATOM 3765 O O . LEU B 1 168 ? 19.203 12.609 -7.367 1 70.94 168 LEU B O 1
ATOM 3769 N N . PRO B 1 169 ? 18.094 14.523 -7.82 1 75.88 169 PRO B N 1
ATOM 3770 C CA . PRO B 1 169 ? 19.109 15.227 -7.035 1 75.88 169 PRO B CA 1
ATOM 3771 C C . PRO B 1 169 ? 19.312 14.617 -5.652 1 75.88 169 PRO B C 1
ATOM 3773 O O . PRO B 1 169 ? 18.344 14.281 -4.965 1 75.88 169 PRO B O 1
ATOM 3776 N N . GLY B 1 170 ? 20.562 14.414 -5.309 1 86.25 170 GLY B N 1
ATOM 3777 C CA . GLY B 1 170 ? 20.922 13.93 -3.986 1 86.25 170 GLY B CA 1
ATOM 3778 C C . GLY B 1 170 ? 20.781 12.422 -3.85 1 86.25 170 GLY B C 1
ATOM 3779 O O . GLY B 1 170 ? 21.078 11.859 -2.791 1 86.25 170 GLY B O 1
ATOM 3780 N N . LEU B 1 171 ? 20.344 11.828 -4.867 1 90.06 171 LEU B N 1
ATOM 3781 C CA . LEU B 1 171 ? 20.203 10.383 -4.844 1 90.06 171 LEU B CA 1
ATOM 3782 C C . LEU B 1 171 ? 20.969 9.734 -5.992 1 90.06 171 LEU B C 1
ATOM 3784 O O . LEU B 1 171 ? 21.125 10.336 -7.059 1 90.06 171 LEU B O 1
ATOM 3788 N N . VAL B 1 172 ? 21.516 8.609 -5.707 1 90.25 172 VAL B N 1
ATOM 3789 C CA . VAL B 1 172 ? 22.031 7.711 -6.727 1 90.25 172 VAL B CA 1
ATOM 3790 C C . VAL B 1 172 ? 21 6.648 -7.07 1 90.25 172 VAL B C 1
ATOM 3792 O O . VAL B 1 172 ? 20.312 6.137 -6.184 1 90.25 172 VAL B O 1
ATOM 3795 N N . ALA B 1 173 ? 20.828 6.402 -8.297 1 90.19 173 ALA B N 1
ATOM 3796 C CA . ALA B 1 173 ? 19.984 5.301 -8.766 1 90.19 173 ALA B CA 1
ATOM 3797 C C . ALA B 1 173 ? 20.75 4.387 -9.711 1 90.19 173 ALA B C 1
ATOM 3799 O O . ALA B 1 173 ? 21.047 4.77 -10.852 1 90.19 173 ALA B O 1
ATOM 3800 N N . GLU B 1 174 ? 21.047 3.197 -9.25 1 88.69 174 GLU B N 1
ATOM 3801 C CA . GLU B 1 174 ? 21.797 2.236 -10.055 1 88.69 174 GLU B CA 1
ATOM 3802 C C . GLU B 1 174 ? 20.906 1.104 -10.547 1 88.69 174 GLU B C 1
ATOM 3804 O O . GLU B 1 174 ? 20.141 0.529 -9.758 1 88.69 174 GLU B O 1
ATOM 3809 N N . ALA B 1 175 ? 21.031 0.874 -11.82 1 88.38 175 ALA B N 1
ATOM 3810 C CA . ALA B 1 175 ? 20.281 -0.271 -12.344 1 88.38 175 ALA B CA 1
ATOM 3811 C C . ALA B 1 175 ? 20.859 -1.583 -11.812 1 88.38 175 ALA B C 1
ATOM 3813 O O . ALA B 1 175 ? 22.047 -1.848 -11.953 1 88.38 175 ALA B O 1
ATOM 3814 N N . VAL B 1 176 ? 20.016 -2.34 -11.188 1 90 176 VAL B N 1
ATOM 3815 C CA . VAL B 1 176 ? 20.516 -3.596 -10.633 1 90 176 VAL B CA 1
ATOM 3816 C C . VAL B 1 176 ? 20.031 -4.766 -11.484 1 90 176 VAL B C 1
ATOM 3818 O O . VAL B 1 176 ? 20.641 -5.832 -11.5 1 90 176 VAL B O 1
ATOM 3821 N N . LEU B 1 177 ? 18.875 -4.504 -12.133 1 88.06 177 LEU B N 1
ATOM 3822 C CA . LEU B 1 177 ? 18.328 -5.535 -13.008 1 88.06 177 LEU B CA 1
ATOM 3823 C C . LEU B 1 177 ? 17.359 -4.926 -14.031 1 88.06 177 LEU B C 1
ATOM 3825 O O . LEU B 1 177 ? 16.891 -3.803 -13.852 1 88.06 177 LEU B O 1
ATOM 3829 N N . GLU B 1 178 ? 17.219 -5.645 -15.109 1 89.31 178 GLU B N 1
ATOM 3830 C CA . GLU B 1 178 ? 16.219 -5.293 -16.125 1 89.31 178 GLU B CA 1
ATOM 3831 C C . GLU B 1 178 ? 15.422 -6.516 -16.562 1 89.31 178 GLU B C 1
ATOM 3833 O O . GLU B 1 178 ? 15.977 -7.602 -16.734 1 89.31 178 GLU B O 1
ATOM 3838 N N . GLU B 1 179 ? 14.148 -6.355 -16.562 1 89.88 179 GLU B N 1
ATOM 3839 C CA . GLU B 1 179 ? 13.305 -7.441 -17.047 1 89.88 179 GLU B CA 1
ATOM 3840 C C . GLU B 1 179 ? 12.328 -6.949 -18.109 1 89.88 179 GLU B C 1
ATOM 3842 O O . GLU B 1 179 ? 12.102 -5.746 -18.25 1 89.88 179 GLU B O 1
ATOM 3847 N N . ARG B 1 180 ? 11.922 -7.906 -18.922 1 92.81 180 ARG B N 1
ATOM 3848 C CA . ARG B 1 180 ? 10.906 -7.621 -19.938 1 92.81 180 ARG B CA 1
ATOM 3849 C C . ARG B 1 180 ? 9.516 -7.578 -19.312 1 92.81 180 ARG B C 1
ATOM 3851 O O . ARG B 1 180 ? 9.352 -7.797 -18.125 1 92.81 180 ARG B O 1
ATOM 3858 N N . MET B 1 181 ? 8.609 -7.098 -20.203 1 94.62 181 MET B N 1
ATOM 3859 C CA . MET B 1 181 ? 7.215 -7.086 -19.797 1 94.62 181 MET B CA 1
ATOM 3860 C C . MET B 1 181 ? 6.414 -8.148 -20.547 1 94.62 181 MET B C 1
ATOM 3862 O O . MET B 1 181 ? 6.82 -8.586 -21.625 1 94.62 181 MET B O 1
ATOM 3866 N N . LEU B 1 182 ? 5.301 -8.609 -19.906 1 94.69 182 LEU B N 1
ATOM 3867 C CA . LEU B 1 182 ? 4.406 -9.617 -20.469 1 94.69 182 LEU B CA 1
ATOM 3868 C C . LEU B 1 182 ? 2.957 -9.148 -20.422 1 94.69 182 LEU B C 1
ATOM 3870 O O . LEU B 1 182 ? 2.623 -8.234 -19.656 1 94.69 182 LEU B O 1
ATOM 3874 N N . ALA B 1 183 ? 2.215 -9.781 -21.328 1 96.56 183 ALA B N 1
ATOM 3875 C CA . ALA B 1 183 ? 0.771 -9.578 -21.25 1 96.56 183 ALA B CA 1
ATOM 3876 C C . ALA B 1 183 ? 0.151 -10.523 -20.219 1 96.56 183 ALA B C 1
ATOM 3878 O O . ALA B 1 183 ? 0.491 -11.703 -20.156 1 96.56 183 ALA B O 1
ATOM 3879 N N . ALA B 1 184 ? -0.587 -9.977 -19.328 1 96.44 184 ALA B N 1
ATOM 3880 C CA . ALA B 1 184 ? -1.431 -10.75 -18.422 1 96.44 184 ALA B CA 1
ATOM 3881 C C . ALA B 1 184 ? -2.879 -10.773 -18.906 1 96.44 184 ALA B C 1
ATOM 3883 O O . ALA B 1 184 ? -3.514 -9.727 -19.031 1 96.44 184 ALA B O 1
ATOM 3884 N N . LEU B 1 185 ? -3.379 -11.984 -19.219 1 96.62 185 LEU B N 1
ATOM 3885 C CA . LEU B 1 185 ? -4.703 -12.18 -19.797 1 96.62 185 LEU B CA 1
ATOM 3886 C C . LEU B 1 185 ? -5.543 -13.109 -18.922 1 96.62 185 LEU B C 1
ATOM 3888 O O . LEU B 1 185 ? -5 -13.977 -18.234 1 96.62 185 LEU B O 1
ATOM 3892 N N . PRO B 1 186 ? -6.926 -12.883 -19 1 95.62 186 PRO B N 1
ATOM 3893 C CA . PRO B 1 186 ? -7.727 -13.969 -18.438 1 95.62 186 PRO B CA 1
ATOM 3894 C C . PRO B 1 186 ? -7.438 -15.32 -19.078 1 95.62 186 PRO B C 1
ATOM 3896 O O . PRO B 1 186 ? -7.188 -15.383 -20.297 1 95.62 186 PRO B O 1
ATOM 3899 N N . THR B 1 187 ? -7.512 -16.359 -18.234 1 92.94 187 THR B N 1
ATOM 3900 C CA . THR B 1 187 ? -7.172 -17.688 -18.734 1 92.94 187 THR B CA 1
ATOM 3901 C C . THR B 1 187 ? -8.055 -18.062 -19.922 1 92.94 187 THR B C 1
ATOM 3903 O O . THR B 1 187 ? -7.605 -18.75 -20.844 1 92.94 187 THR B O 1
ATOM 3906 N N . ALA B 1 188 ? -9.242 -17.531 -19.984 1 91 188 ALA B N 1
ATOM 3907 C CA . ALA B 1 188 ? -10.195 -17.891 -21.031 1 91 188 ALA B CA 1
ATOM 3908 C C . ALA B 1 188 ? -10.055 -16.953 -22.234 1 91 188 ALA B C 1
ATOM 3910 O O . ALA B 1 188 ? -10.758 -17.109 -23.234 1 91 188 ALA B O 1
ATOM 3911 N N . HIS B 1 189 ? -9.188 -16.031 -22.125 1 93.19 189 HIS B N 1
ATOM 3912 C CA . HIS B 1 189 ? -9.023 -15.07 -23.203 1 93.19 189 HIS B CA 1
ATOM 3913 C C . HIS B 1 189 ? -8.562 -15.75 -24.484 1 93.19 189 HIS B C 1
ATOM 3915 O O . HIS B 1 189 ? -7.715 -16.641 -24.453 1 93.19 189 HIS B O 1
ATOM 3921 N N . PRO B 1 190 ? -9 -15.359 -25.641 1 91.06 190 PRO B N 1
ATOM 3922 C CA . PRO B 1 190 ? -8.633 -15.984 -26.906 1 91.06 190 PRO B CA 1
ATOM 3923 C C . PRO B 1 190 ? -7.133 -15.938 -27.172 1 91.06 190 PRO B C 1
ATOM 3925 O O . PRO B 1 190 ? -6.598 -16.797 -27.875 1 91.06 190 PRO B O 1
ATOM 3928 N N . LEU B 1 191 ? -6.488 -14.953 -26.688 1 91.06 191 LEU B N 1
ATOM 3929 C CA . LEU B 1 191 ? -5.062 -14.781 -26.953 1 91.06 191 LEU B CA 1
ATOM 3930 C C . LEU B 1 191 ? -4.227 -15.484 -25.891 1 91.06 191 LEU B C 1
ATOM 3932 O O . LEU B 1 191 ? -2.996 -15.43 -25.922 1 91.06 191 LEU B O 1
ATOM 3936 N N . ALA B 1 192 ? -4.898 -16.094 -24.891 1 90.5 192 ALA B N 1
ATOM 3937 C CA . ALA B 1 192 ? -4.16 -16.859 -23.891 1 90.5 192 ALA B CA 1
ATOM 3938 C C . ALA B 1 192 ? -3.461 -18.062 -24.516 1 90.5 192 ALA B C 1
ATOM 3940 O O . ALA B 1 192 ? -3.836 -18.5 -25.609 1 90.5 192 ALA B O 1
ATOM 3941 N N . PRO B 1 193 ? -2.236 -18.516 -23.953 1 79.06 193 PRO B N 1
ATOM 3942 C CA . PRO B 1 193 ? -1.47 -19.578 -24.609 1 79.06 193 PRO B CA 1
ATOM 3943 C C . PRO B 1 193 ? -2.326 -20.797 -24.953 1 79.06 193 PRO B C 1
ATOM 3945 O O . PRO B 1 193 ? -2.07 -21.469 -25.953 1 79.06 193 PRO B O 1
ATOM 3948 N N . HIS B 1 194 ? -3.066 -21.406 -24.047 1 63.75 194 HIS B N 1
ATOM 3949 C CA . HIS B 1 194 ? -3.814 -22.594 -24.469 1 63.75 194 HIS B CA 1
ATOM 3950 C C . HIS B 1 194 ? -4.77 -22.266 -25.609 1 63.75 194 HIS B C 1
ATOM 3952 O O . HIS B 1 194 ? -5.367 -23.172 -26.203 1 63.75 194 HIS B O 1
ATOM 3958 N N . GLY B 1 195 ? -4.961 -20.969 -25.875 1 49.66 195 GLY B N 1
ATOM 3959 C CA . GLY B 1 195 ? -5.816 -20.641 -27 1 49.66 195 GLY B CA 1
ATOM 3960 C C . GLY B 1 195 ? -5.117 -20.781 -28.344 1 49.66 195 GLY B C 1
ATOM 3961 O O . GLY B 1 195 ? -4.078 -21.438 -28.438 1 49.66 195 GLY B O 1
ATOM 3962 N N . ARG B 1 196 ? -5.773 -20.188 -29.469 1 44.94 196 ARG B N 1
ATOM 3963 C CA . ARG B 1 196 ? -5.371 -20.312 -30.875 1 44.94 196 ARG B CA 1
ATOM 3964 C C . ARG B 1 196 ? -3.957 -19.766 -31.078 1 44.94 196 ARG B C 1
ATOM 3966 O O . ARG B 1 196 ? -3.365 -19.953 -32.156 1 44.94 196 ARG B O 1
ATOM 3973 N N . GLY B 1 197 ? -3.539 -18.734 -30.344 1 48.12 197 GLY B N 1
ATOM 3974 C CA . GLY B 1 197 ? -2.471 -17.906 -30.875 1 48.12 197 GLY B CA 1
ATOM 3975 C C . GLY B 1 197 ? -1.088 -18.469 -30.594 1 48.12 197 GLY B C 1
ATOM 3976 O O . GLY B 1 197 ? -0.09 -17.922 -31.078 1 48.12 197 GLY B O 1
ATOM 3977 N N . GLY B 1 198 ? -0.844 -19.797 -30.125 1 57.34 198 GLY B N 1
ATOM 3978 C CA . GLY B 1 198 ? 0.451 -20.453 -30.031 1 57.34 198 GLY B CA 1
ATOM 3979 C C . GLY B 1 198 ? 1.356 -19.828 -28.984 1 57.34 198 GLY B C 1
ATOM 3980 O O . GLY B 1 198 ? 0.917 -19 -28.203 1 57.34 198 GLY B O 1
ATOM 3981 N N . ARG B 1 199 ? 2.654 -20.375 -28.688 1 69.5 199 ARG B N 1
ATOM 3982 C CA . ARG B 1 199 ? 3.697 -20.062 -27.719 1 69.5 199 ARG B CA 1
ATOM 3983 C C . ARG B 1 199 ? 4.59 -18.938 -28.234 1 69.5 199 ARG B C 1
ATOM 3985 O O . ARG B 1 199 ? 5.527 -18.516 -27.547 1 69.5 199 ARG B O 1
ATOM 3992 N N . GLN B 1 200 ? 4.195 -18.359 -29.422 1 83.94 200 GLN B N 1
ATOM 3993 C CA . GLN B 1 200 ? 5.016 -17.297 -29.984 1 83.94 200 GLN B CA 1
ATOM 3994 C C . GLN B 1 200 ? 4.703 -15.961 -29.312 1 83.94 200 GLN B C 1
ATOM 3996 O O . GLN B 1 200 ? 3.566 -15.711 -28.906 1 83.94 200 GLN B O 1
ATOM 4001 N N . PRO B 1 201 ? 5.672 -15.102 -29.234 1 92.5 201 PRO B N 1
ATOM 4002 C CA . PRO B 1 201 ? 5.43 -13.781 -28.641 1 92.5 201 PRO B CA 1
ATOM 4003 C C . PRO B 1 201 ? 4.352 -12.992 -29.391 1 92.5 201 PRO B C 1
ATOM 4005 O O . PRO B 1 201 ? 4.277 -13.047 -30.609 1 92.5 201 PRO B O 1
ATOM 4008 N N . LEU B 1 202 ? 3.496 -12.398 -28.688 1 93.38 202 LEU B N 1
ATOM 4009 C CA . LEU B 1 202 ? 2.385 -11.609 -29.203 1 93.38 202 LEU B CA 1
ATOM 4010 C C . LEU B 1 202 ? 2.84 -10.195 -29.562 1 93.38 202 LEU B C 1
ATOM 4012 O O . LEU B 1 202 ? 3.52 -9.547 -28.766 1 93.38 202 LEU B O 1
ATOM 4016 N N . PRO B 1 203 ? 2.625 -9.82 -30.859 1 95.62 203 PRO B N 1
ATOM 4017 C CA . PRO B 1 203 ? 2.814 -8.391 -31.078 1 95.62 203 PRO B CA 1
ATOM 4018 C C . PRO B 1 203 ? 1.896 -7.531 -30.219 1 95.62 203 PRO B C 1
ATOM 4020 O O . PRO B 1 203 ? 0.724 -7.871 -30.031 1 95.62 203 PRO B O 1
ATOM 4023 N N . LEU B 1 204 ? 2.459 -6.434 -29.672 1 96.81 204 LEU B N 1
ATOM 4024 C CA . LEU B 1 204 ? 1.676 -5.574 -28.781 1 96.81 204 LEU B CA 1
ATOM 4025 C C . LEU B 1 204 ? 0.417 -5.074 -29.484 1 96.81 204 LEU B C 1
ATOM 4027 O O . LEU B 1 204 ? -0.627 -4.906 -28.859 1 96.81 204 LEU B O 1
ATOM 4031 N N . ALA B 1 205 ? 0.501 -4.922 -30.781 1 96.81 205 ALA B N 1
ATOM 4032 C CA . ALA B 1 205 ? -0.599 -4.41 -31.594 1 96.81 205 ALA B CA 1
ATOM 4033 C C . ALA B 1 205 ? -1.794 -5.359 -31.562 1 96.81 205 ALA B C 1
ATOM 4035 O O . ALA B 1 205 ? -2.928 -4.949 -31.828 1 96.81 205 ALA B O 1
ATOM 4036 N N . ALA B 1 206 ? -1.582 -6.602 -31.266 1 95.56 206 ALA B N 1
ATOM 4037 C CA . ALA B 1 206 ? -2.658 -7.586 -31.172 1 95.56 206 ALA B CA 1
ATOM 4038 C C . ALA B 1 206 ? -3.604 -7.25 -30.016 1 95.56 206 ALA B C 1
ATOM 4040 O O . ALA B 1 206 ? -4.727 -7.758 -29.969 1 95.56 206 ALA B O 1
ATOM 4041 N N . LEU B 1 207 ? -3.145 -6.328 -29.125 1 97 207 LEU B N 1
ATOM 4042 C CA . LEU B 1 207 ? -3.928 -6 -27.938 1 97 207 LEU B CA 1
ATOM 4043 C C . LEU B 1 207 ? -4.68 -4.688 -28.141 1 97 207 LEU B C 1
ATOM 4045 O O . LEU B 1 207 ? -5.293 -4.176 -27.188 1 97 207 LEU B O 1
ATOM 4049 N N . ARG B 1 208 ? -4.688 -4.156 -29.344 1 96.81 208 ARG B N 1
ATOM 4050 C CA . ARG B 1 208 ? -5.148 -2.797 -29.609 1 96.81 208 ARG B CA 1
ATOM 4051 C C . ARG B 1 208 ? -6.637 -2.658 -29.297 1 96.81 208 ARG B C 1
ATOM 4053 O O . ARG B 1 208 ? -7.121 -1.557 -29.031 1 96.81 208 ARG B O 1
ATOM 4060 N N . HIS B 1 209 ? -7.406 -3.756 -29.297 1 95.75 209 HIS B N 1
ATOM 4061 C CA . HIS B 1 209 ? -8.852 -3.662 -29.109 1 95.75 209 HIS B CA 1
ATOM 4062 C C . HIS B 1 209 ? -9.258 -4.125 -27.719 1 95.75 209 HIS B C 1
ATOM 4064 O O . HIS B 1 209 ? -10.445 -4.176 -27.391 1 95.75 209 HIS B O 1
ATOM 4070 N N . GLU B 1 210 ? -8.312 -4.445 -26.906 1 96.69 210 GLU B N 1
ATOM 4071 C CA . GLU B 1 210 ? -8.578 -4.953 -25.562 1 96.69 210 GLU B CA 1
ATOM 4072 C C . GLU B 1 210 ? -8.719 -3.812 -24.562 1 96.69 210 GLU B C 1
ATOM 4074 O O . GLU B 1 210 ? -8.234 -2.705 -24.797 1 96.69 210 GLU B O 1
ATOM 4079 N N . THR B 1 211 ? -9.43 -4.094 -23.469 1 95.81 211 THR B N 1
ATOM 4080 C CA . THR B 1 211 ? -9.484 -3.186 -22.328 1 95.81 211 THR B CA 1
ATOM 4081 C C . THR B 1 211 ? -8.289 -3.4 -21.406 1 95.81 211 THR B C 1
ATOM 4083 O O . THR B 1 211 ? -8.086 -4.5 -20.891 1 95.81 211 THR B O 1
ATOM 4086 N N . PHE B 1 212 ? -7.543 -2.307 -21.219 1 96.75 212 PHE B N 1
ATOM 4087 C CA . PHE B 1 212 ? -6.359 -2.393 -20.375 1 96.75 212 PHE B CA 1
ATOM 4088 C C . PHE B 1 212 ? -6.699 -2.059 -18.922 1 96.75 212 PHE B C 1
ATOM 4090 O O . PHE B 1 212 ? -7.434 -1.104 -18.656 1 96.75 212 PHE B O 1
ATOM 4097 N N . ILE B 1 213 ? -6.227 -2.906 -18.031 1 95 213 ILE B N 1
ATOM 4098 C CA . ILE B 1 213 ? -6.203 -2.594 -16.609 1 95 213 ILE B CA 1
ATOM 4099 C C . ILE B 1 213 ? -4.801 -2.158 -16.203 1 95 213 ILE B C 1
ATOM 4101 O O . ILE B 1 213 ? -3.865 -2.963 -16.219 1 95 213 ILE B O 1
ATOM 4105 N N . LEU B 1 214 ? -4.664 -0.86 -15.891 1 92.44 214 LEU B N 1
ATOM 4106 C CA . LEU B 1 214 ? -3.373 -0.346 -15.445 1 92.44 214 LEU B CA 1
ATOM 4107 C C . LEU B 1 214 ? -3.467 0.192 -14.023 1 92.44 214 LEU B C 1
ATOM 4109 O O . LEU B 1 214 ? -4.562 0.485 -13.539 1 92.44 214 LEU B O 1
ATOM 4113 N N . TYR B 1 215 ? -2.377 0.08 -13.344 1 86.62 215 TYR B N 1
ATOM 4114 C CA . TYR B 1 215 ? -2.355 0.654 -12.008 1 86.62 215 TYR B CA 1
ATOM 4115 C C . TYR B 1 215 ? -2.215 2.17 -12.062 1 86.62 215 TYR B C 1
ATOM 4117 O O . TYR B 1 215 ? -1.879 2.73 -13.109 1 86.62 215 TYR B O 1
ATOM 4125 N N . ARG B 1 216 ? -2.504 2.803 -10.914 1 78.38 216 ARG B N 1
ATOM 4126 C CA . ARG B 1 216 ? -2.512 4.262 -10.875 1 78.38 216 ARG B CA 1
ATOM 4127 C C . ARG B 1 216 ? -1.127 4.824 -11.18 1 78.38 216 ARG B C 1
ATOM 4129 O O . ARG B 1 216 ? -0.124 4.336 -10.656 1 78.38 216 ARG B O 1
ATOM 4136 N N . ARG B 1 217 ? -1.108 5.832 -11.977 1 69.25 217 ARG B N 1
ATOM 4137 C CA . ARG B 1 217 ? 0.129 6.406 -12.5 1 69.25 217 ARG B CA 1
ATOM 4138 C C . ARG B 1 217 ? 1.012 6.922 -11.367 1 69.25 217 ARG B C 1
ATOM 4140 O O . ARG B 1 217 ? 2.232 6.758 -11.398 1 69.25 217 ARG B O 1
ATOM 4147 N N . HIS B 1 218 ? 0.436 7.508 -10.383 1 61.72 218 HIS B N 1
ATOM 4148 C CA . HIS B 1 218 ? 1.212 8.109 -9.305 1 61.72 218 HIS B CA 1
ATOM 4149 C C . HIS B 1 218 ? 1.988 7.051 -8.523 1 61.72 218 HIS B C 1
ATOM 4151 O O . HIS B 1 218 ? 3.002 7.355 -7.895 1 61.72 218 HIS B O 1
ATOM 4157 N N . SER B 1 219 ? 1.55 5.824 -8.602 1 58.44 219 SER B N 1
ATOM 4158 C CA . SER B 1 219 ? 2.191 4.738 -7.875 1 58.44 219 SER B CA 1
ATOM 4159 C C . SER B 1 219 ? 3.375 4.172 -8.648 1 58.44 219 SER B C 1
ATOM 4161 O O . SER B 1 219 ? 4.27 3.555 -8.07 1 58.44 219 SER B O 1
ATOM 4163 N N . GLY B 1 220 ? 3.377 4.395 -9.93 1 62.44 220 GLY B N 1
ATOM 4164 C CA . GLY B 1 220 ? 4.406 3.807 -10.773 1 62.44 220 GLY B CA 1
ATOM 4165 C C . GLY B 1 220 ? 4.527 4.484 -12.125 1 62.44 220 GLY B C 1
ATOM 4166 O O . GLY B 1 220 ? 4.375 3.84 -13.164 1 62.44 220 GLY B O 1
ATOM 4167 N N . ALA B 1 221 ? 4.898 5.707 -12.039 1 65.62 221 ALA B N 1
ATOM 4168 C CA . ALA B 1 221 ? 4.895 6.543 -13.242 1 65.62 221 ALA B CA 1
ATOM 4169 C C . ALA B 1 221 ? 5.801 5.957 -14.32 1 65.62 221 ALA B C 1
ATOM 4171 O O . ALA B 1 221 ? 5.457 5.977 -15.508 1 65.62 221 ALA B O 1
ATOM 4172 N N . GLY B 1 222 ? 6.805 5.266 -13.867 1 76.88 222 GLY B N 1
ATOM 4173 C CA . GLY B 1 222 ? 7.762 4.785 -14.852 1 76.88 222 GLY B CA 1
ATOM 4174 C C . GLY B 1 222 ? 7.211 3.68 -15.727 1 76.88 222 GLY B C 1
ATOM 4175 O O . GLY B 1 222 ? 7.16 3.82 -16.953 1 76.88 222 GLY B O 1
ATOM 4176 N N . LEU B 1 223 ? 6.625 2.691 -15.164 1 86.56 223 LEU B N 1
ATOM 4177 C CA . LEU B 1 223 ? 6.129 1.566 -15.945 1 86.56 223 LEU B CA 1
ATOM 4178 C C . LEU B 1 223 ? 4.844 1.94 -16.688 1 86.56 223 LEU B C 1
ATOM 4180 O O . LEU B 1 223 ? 4.637 1.529 -17.828 1 86.56 223 LEU B O 1
ATOM 4184 N N . TYR B 1 224 ? 4.039 2.678 -16.031 1 87.88 224 TYR B N 1
ATOM 4185 C CA . TYR B 1 224 ? 2.803 3.154 -16.641 1 87.88 224 TYR B CA 1
ATOM 4186 C C . TYR B 1 224 ? 3.09 3.895 -17.938 1 87.88 224 TYR B C 1
ATOM 4188 O O . TYR B 1 224 ? 2.518 3.574 -18.984 1 87.88 224 TYR B O 1
ATOM 4196 N N . ASP B 1 225 ? 4.004 4.844 -17.891 1 87 225 ASP B N 1
ATOM 4197 C CA . ASP B 1 225 ? 4.359 5.637 -19.078 1 87 225 ASP B CA 1
ATOM 4198 C C . ASP B 1 225 ? 5.027 4.77 -20.141 1 87 225 ASP B C 1
ATOM 4200 O O . ASP B 1 225 ? 4.84 4.996 -21.328 1 87 225 ASP B O 1
ATOM 4204 N N . GLY B 1 226 ? 5.793 3.846 -19.703 1 89.44 226 GLY B N 1
ATOM 4205 C CA . GLY B 1 226 ? 6.414 2.912 -20.625 1 89.44 226 GLY B CA 1
ATOM 4206 C C . GLY B 1 226 ? 5.406 2.102 -21.422 1 89.44 226 GLY B C 1
ATOM 4207 O O . GLY B 1 226 ? 5.578 1.897 -22.625 1 89.44 226 GLY B O 1
ATOM 4208 N N . ILE B 1 227 ? 4.395 1.714 -20.781 1 93.44 227 ILE B N 1
ATOM 4209 C CA . ILE B 1 227 ? 3.352 0.929 -21.422 1 93.44 227 ILE B CA 1
ATOM 4210 C C . ILE B 1 227 ? 2.615 1.796 -22.453 1 93.44 227 ILE B C 1
ATOM 4212 O O . ILE B 1 227 ? 2.391 1.374 -23.578 1 93.44 227 ILE B O 1
ATOM 4216 N N . LEU B 1 228 ? 2.309 3.004 -22.047 1 93.44 228 LEU B N 1
ATOM 4217 C CA . LEU B 1 228 ? 1.612 3.914 -22.953 1 93.44 228 LEU B CA 1
ATOM 4218 C C . LEU B 1 228 ? 2.473 4.238 -24.172 1 93.44 228 LEU B C 1
ATOM 4220 O O . LEU B 1 228 ? 1.978 4.258 -25.297 1 93.44 228 LEU B O 1
ATOM 4224 N N . SER B 1 229 ? 3.699 4.453 -23.906 1 93.06 229 SER B N 1
ATOM 4225 C CA . SER B 1 229 ? 4.625 4.754 -25 1 93.06 229 SER B CA 1
ATOM 4226 C C . SER B 1 229 ? 4.754 3.576 -25.953 1 93.06 229 SER B C 1
ATOM 4228 O O . SER B 1 229 ? 4.785 3.762 -27.172 1 93.06 229 SER B O 1
ATOM 4230 N N . ALA B 1 230 ? 4.797 2.453 -25.406 1 95.56 230 ALA B N 1
ATOM 4231 C CA . ALA B 1 230 ? 4.891 1.251 -26.234 1 95.56 230 ALA B CA 1
ATOM 4232 C C . ALA B 1 230 ? 3.641 1.074 -27.094 1 95.56 230 ALA B C 1
ATOM 4234 O O . ALA B 1 230 ? 3.734 0.721 -28.266 1 95.56 230 ALA B O 1
ATOM 4235 N N . CYS B 1 231 ? 2.516 1.284 -26.484 1 97 231 CYS B N 1
ATOM 4236 C CA . CYS B 1 231 ? 1.265 1.177 -27.234 1 97 231 CYS B CA 1
ATOM 4237 C C . CYS B 1 231 ? 1.227 2.174 -28.375 1 97 231 CYS B C 1
ATOM 4239 O O . CYS B 1 231 ? 0.849 1.822 -29.5 1 97 231 CYS B O 1
ATOM 4241 N N . ARG B 1 232 ? 1.645 3.354 -28.109 1 95.81 232 ARG B N 1
ATOM 4242 C CA . ARG B 1 232 ? 1.702 4.371 -29.156 1 95.81 232 ARG B CA 1
ATOM 4243 C C . ARG B 1 232 ? 2.652 3.955 -30.281 1 95.81 232 ARG B C 1
ATOM 4245 O O . ARG B 1 232 ? 2.332 4.105 -31.453 1 95.81 232 ARG B O 1
ATOM 4252 N N . ALA B 1 233 ? 3.756 3.498 -29.906 1 96 233 ALA B N 1
ATOM 4253 C CA . ALA B 1 233 ? 4.742 3.033 -30.875 1 96 233 ALA B CA 1
ATOM 4254 C C . ALA B 1 233 ? 4.188 1.887 -31.719 1 96 233 ALA B C 1
ATOM 4256 O O . ALA B 1 233 ? 4.555 1.727 -32.875 1 96 233 ALA B O 1
ATOM 4257 N N . ALA B 1 234 ? 3.322 1.123 -31.141 1 96.56 234 ALA B N 1
ATOM 4258 C CA . ALA B 1 234 ? 2.699 -0.004 -31.828 1 96.56 234 ALA B CA 1
ATOM 4259 C C . ALA B 1 234 ? 1.517 0.457 -32.688 1 96.56 234 ALA B C 1
ATOM 4261 O O . ALA B 1 234 ? 0.87 -0.354 -33.344 1 96.56 234 ALA B O 1
ATOM 4262 N N . GLY B 1 235 ? 1.188 1.721 -32.562 1 96.19 235 GLY B N 1
ATOM 4263 C CA . GLY B 1 235 ? 0.225 2.297 -33.5 1 96.19 235 GLY B CA 1
ATOM 4264 C C . GLY B 1 235 ? -1.15 2.486 -32.875 1 96.19 235 GLY B C 1
ATOM 4265 O O . GLY B 1 235 ? -2.141 2.629 -33.594 1 96.19 235 GLY B O 1
ATOM 4266 N N . PHE B 1 236 ? -1.263 2.402 -31.5 1 96.44 236 PHE B N 1
ATOM 4267 C CA . PHE B 1 236 ? -2.584 2.592 -30.922 1 96.44 236 PHE B CA 1
ATOM 4268 C C . PHE B 1 236 ? -2.477 3.223 -29.531 1 96.44 236 PHE B C 1
ATOM 4270 O O . PHE B 1 236 ? -1.39 3.273 -28.953 1 96.44 236 PHE B O 1
ATOM 4277 N N . SER B 1 237 ? -3.582 3.812 -29.078 1 95.94 237 SER B N 1
ATOM 4278 C CA . SER B 1 237 ? -3.768 4.215 -27.688 1 95.94 237 SER B CA 1
ATOM 4279 C C . SER B 1 237 ? -4.668 3.236 -26.938 1 95.94 237 SER B C 1
ATOM 4281 O O . SER B 1 237 ? -5.789 2.961 -27.375 1 95.94 237 SER B O 1
ATOM 4283 N N . PRO B 1 238 ? -4.152 2.693 -25.875 1 94.94 238 PRO B N 1
ATOM 4284 C CA . PRO B 1 238 ? -4.953 1.67 -25.203 1 94.94 238 PRO B CA 1
ATOM 4285 C C . PRO B 1 238 ? -6.211 2.238 -24.562 1 94.94 238 PRO B C 1
ATOM 4287 O O . PRO B 1 238 ? -6.195 3.361 -24.047 1 94.94 238 PRO B O 1
ATOM 4290 N N . PHE B 1 239 ? -7.266 1.479 -24.672 1 93.75 239 PHE B N 1
ATOM 4291 C CA . PHE B 1 239 ? -8.453 1.788 -23.875 1 93.75 239 PHE B CA 1
ATOM 4292 C C . PHE B 1 239 ? -8.25 1.376 -22.422 1 93.75 239 PHE B C 1
ATOM 4294 O O . PHE B 1 239 ? -8.164 0.185 -22.109 1 93.75 239 PHE B O 1
ATOM 4301 N N . ILE B 1 240 ? -8.227 2.385 -21.562 1 91.06 240 ILE B N 1
ATOM 4302 C CA . ILE B 1 240 ? -8.008 2.107 -20.156 1 91.06 240 ILE B CA 1
ATOM 4303 C C . ILE B 1 240 ? -9.352 1.977 -19.438 1 91.06 240 ILE B C 1
ATOM 4305 O O . ILE B 1 240 ? -10.109 2.947 -19.344 1 91.06 240 ILE B O 1
ATOM 4309 N N . GLY B 1 241 ? -9.648 0.763 -19.031 1 89.19 241 GLY B N 1
ATOM 4310 C CA . GLY B 1 241 ? -10.852 0.525 -18.25 1 89.19 241 GLY B CA 1
ATOM 4311 C C . GLY B 1 241 ? -10.68 0.849 -16.781 1 89.19 241 GLY B C 1
ATOM 4312 O O . GLY B 1 241 ? -10.258 1.951 -16.422 1 89.19 241 GLY B O 1
ATOM 4313 N N . GLN B 1 242 ? -10.867 -0.138 -15.984 1 84.19 242 GLN B N 1
ATOM 4314 C CA . GLN B 1 242 ? -10.719 0.009 -14.539 1 84.19 242 GLN B CA 1
ATOM 4315 C C . GLN B 1 242 ? -9.242 0.142 -14.156 1 84.19 242 GLN B C 1
ATOM 4317 O O . GLN B 1 242 ? -8.414 -0.667 -14.57 1 84.19 242 GLN B O 1
ATOM 4322 N N . GLU B 1 243 ? -8.992 1.15 -13.367 1 88.44 243 GLU B N 1
ATOM 4323 C CA . GLU B 1 243 ? -7.648 1.286 -12.812 1 88.44 243 GLU B CA 1
ATOM 4324 C C . GLU B 1 243 ? -7.531 0.566 -11.469 1 88.44 243 GLU B C 1
ATOM 4326 O O . GLU B 1 243 ? -8.461 0.602 -10.656 1 88.44 243 GLU B O 1
ATOM 4331 N N . ALA B 1 244 ? -6.449 -0.118 -11.367 1 90.81 244 ALA B N 1
ATOM 4332 C CA . ALA B 1 244 ? -6.172 -0.797 -10.102 1 90.81 244 ALA B CA 1
ATOM 4333 C C . ALA B 1 244 ? -5.301 0.068 -9.195 1 90.81 244 ALA B C 1
ATOM 4335 O O . ALA B 1 244 ? -4.449 0.819 -9.672 1 90.81 244 ALA B O 1
ATOM 4336 N N . PRO B 1 245 ? -5.57 -0.112 -7.875 1 87.75 245 PRO B N 1
ATOM 4337 C CA . PRO B 1 245 ? -4.785 0.713 -6.953 1 87.75 245 PRO B CA 1
ATOM 4338 C C . PRO B 1 245 ? -3.303 0.348 -6.953 1 87.75 245 PRO B C 1
ATOM 4340 O O . PRO B 1 245 ? -2.447 1.221 -6.777 1 87.75 245 PRO B O 1
ATOM 4343 N N . ARG B 1 246 ? -2.988 -0.881 -7.078 1 86.62 246 ARG B N 1
ATOM 4344 C CA . ARG B 1 246 ? -1.618 -1.385 -7.07 1 86.62 246 ARG B CA 1
ATOM 4345 C C . ARG B 1 246 ? -1.395 -2.375 -8.211 1 86.62 246 ARG B C 1
ATOM 4347 O O . ARG B 1 246 ? -2.354 -2.887 -8.789 1 86.62 246 ARG B O 1
ATOM 4354 N N . MET B 1 247 ? -0.139 -2.566 -8.469 1 85 247 MET B N 1
ATOM 4355 C CA . MET B 1 247 ? 0.2 -3.443 -9.586 1 85 247 MET B CA 1
ATOM 4356 C C . MET B 1 247 ? -0.298 -4.863 -9.336 1 85 247 MET B C 1
ATOM 4358 O O . MET B 1 247 ? -0.862 -5.492 -10.234 1 85 247 MET B O 1
ATOM 4362 N N . LEU B 1 248 ? -0.166 -5.312 -8.164 1 86.81 248 LEU B N 1
ATOM 4363 C CA . LEU B 1 248 ? -0.552 -6.691 -7.883 1 86.81 248 LEU B CA 1
ATOM 4364 C C . LEU B 1 248 ? -2.062 -6.867 -7.988 1 86.81 248 LEU B C 1
ATOM 4366 O O . LEU B 1 248 ? -2.541 -7.891 -8.477 1 86.81 248 LEU B O 1
ATOM 4370 N N . SER B 1 249 ? -2.805 -5.898 -7.539 1 90 249 SER B N 1
ATOM 4371 C CA . SER B 1 249 ? -4.258 -5.992 -7.602 1 90 249 SER B CA 1
ATOM 4372 C C . SER B 1 249 ? -4.758 -5.938 -9.039 1 90 249 SER B C 1
ATOM 4374 O O . SER B 1 249 ? -5.895 -6.32 -9.328 1 90 249 SER B O 1
ATOM 4376 N N . THR B 1 250 ? -3.926 -5.438 -9.969 1 92.44 250 THR B N 1
ATOM 4377 C CA . THR B 1 250 ? -4.281 -5.488 -11.383 1 92.44 250 THR B CA 1
ATOM 4378 C C . THR B 1 250 ? -4.535 -6.93 -11.82 1 92.44 250 THR B C 1
ATOM 4380 O O . THR B 1 250 ? -5.453 -7.191 -12.602 1 92.44 250 THR B O 1
ATOM 4383 N N . LEU B 1 251 ? -3.75 -7.855 -11.273 1 94.12 251 LEU B N 1
ATOM 4384 C CA . LEU B 1 251 ? -3.861 -9.258 -11.672 1 94.12 251 LEU B CA 1
ATOM 4385 C C . LEU B 1 251 ? -5.188 -9.852 -11.211 1 94.12 251 LEU B C 1
ATOM 4387 O O . LEU B 1 251 ? -5.781 -10.672 -11.914 1 94.12 251 LEU B O 1
ATOM 4391 N N . SER B 1 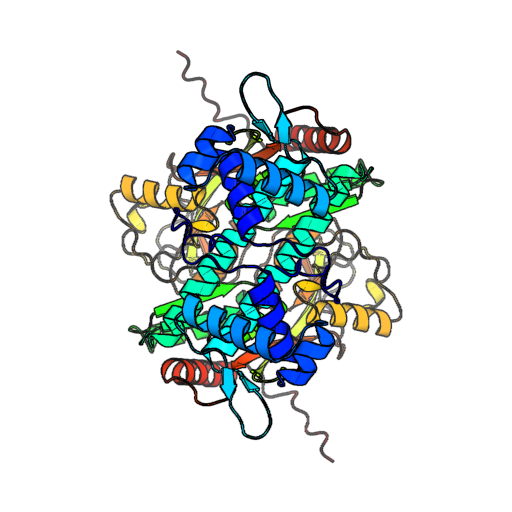252 ? -5.617 -9.461 -10.047 1 92.69 252 SER B N 1
ATOM 4392 C CA . SER B 1 252 ? -6.898 -9.961 -9.555 1 92.69 252 SER B CA 1
ATOM 4393 C C . SER B 1 252 ? -8.047 -9.5 -10.438 1 92.69 252 SER B C 1
ATOM 4395 O O . SER B 1 252 ? -9 -10.25 -10.672 1 92.69 252 SER B O 1
ATOM 4397 N N . LEU B 1 253 ? -7.969 -8.289 -10.93 1 94.38 253 LEU B N 1
ATOM 4398 C CA . LEU B 1 253 ? -8.992 -7.762 -11.82 1 94.38 253 LEU B CA 1
ATOM 4399 C C . LEU B 1 253 ? -8.93 -8.438 -13.188 1 94.38 253 LEU B C 1
ATOM 4401 O O . LEU B 1 253 ? -9.961 -8.703 -13.805 1 94.38 253 LEU B O 1
ATOM 4405 N N . VAL B 1 254 ? -7.727 -8.766 -13.641 1 96.38 254 VAL B N 1
ATOM 4406 C CA . VAL B 1 254 ? -7.559 -9.531 -14.867 1 96.38 254 VAL B CA 1
ATOM 4407 C C . VAL B 1 254 ? -8.203 -10.906 -14.711 1 96.38 254 VAL B C 1
ATOM 4409 O O . VAL B 1 254 ? -8.961 -11.344 -15.578 1 96.38 254 VAL B O 1
ATOM 4412 N N . ALA B 1 255 ? -7.93 -11.555 -13.609 1 94.81 255 ALA B N 1
ATOM 4413 C CA . ALA B 1 255 ? -8.461 -12.883 -13.344 1 94.81 255 ALA B CA 1
ATOM 4414 C C . ALA B 1 255 ? -9.992 -12.883 -13.375 1 94.81 255 ALA B C 1
ATOM 4416 O O . ALA B 1 255 ? -10.609 -13.867 -13.773 1 94.81 255 ALA B O 1
ATOM 4417 N N . ALA B 1 256 ? -10.57 -11.773 -13.008 1 92.56 256 ALA B N 1
ATOM 4418 C CA . ALA B 1 256 ? -12.023 -11.641 -12.938 1 92.56 256 ALA B CA 1
ATOM 4419 C C . ALA B 1 256 ? -12.609 -11.305 -14.305 1 92.56 256 ALA B C 1
ATOM 4421 O O . ALA B 1 256 ? -13.828 -11.195 -14.453 1 92.56 256 ALA B O 1
ATOM 4422 N N . GLY B 1 257 ? -11.758 -11.023 -15.258 1 93.38 257 GLY B N 1
ATOM 4423 C CA . GLY B 1 257 ? -12.219 -10.82 -16.625 1 93.38 257 GLY B CA 1
ATOM 4424 C C . GLY B 1 257 ? -12.531 -9.375 -16.938 1 93.38 257 GLY B C 1
ATOM 4425 O O . GLY B 1 257 ? -13.25 -9.086 -17.906 1 93.38 257 GLY B O 1
ATOM 4426 N N . LEU B 1 258 ? -11.969 -8.445 -16.156 1 93.81 258 LEU B N 1
ATOM 4427 C CA . LEU B 1 258 ? -12.289 -7.039 -16.359 1 93.81 258 LEU B CA 1
ATOM 4428 C C . LEU B 1 258 ? -11.43 -6.434 -17.469 1 93.81 258 LEU B C 1
ATOM 4430 O O . LEU B 1 258 ? -11.695 -5.324 -17.922 1 93.81 258 LEU B O 1
ATOM 4434 N N . GLY B 1 259 ? -10.43 -7.145 -17.891 1 96 259 GLY B N 1
ATOM 4435 C CA . GLY B 1 259 ? -9.523 -6.672 -18.922 1 96 259 GLY B CA 1
ATOM 4436 C C . GLY B 1 259 ? -8.211 -7.426 -18.953 1 96 259 GLY B C 1
ATOM 4437 O O . GLY B 1 259 ? -8.117 -8.547 -18.453 1 96 259 GLY B O 1
ATOM 4438 N N . ILE B 1 260 ? -7.258 -6.801 -19.656 1 97.31 260 ILE B N 1
ATOM 4439 C CA . ILE B 1 260 ? -5.906 -7.344 -19.734 1 97.31 260 ILE B CA 1
ATOM 4440 C C . ILE B 1 260 ? -4.91 -6.348 -19.141 1 97.31 260 ILE B C 1
ATOM 4442 O O . ILE B 1 260 ? -5.258 -5.195 -18.891 1 97.31 260 ILE B O 1
ATOM 4446 N N . SER B 1 261 ? -3.729 -6.844 -18.844 1 96.94 261 SER B N 1
ATOM 4447 C CA . SER B 1 261 ? -2.695 -5.941 -18.344 1 96.94 261 SER B CA 1
ATOM 4448 C C . SER B 1 261 ? -1.325 -6.305 -18.906 1 96.94 261 SER B C 1
ATOM 4450 O O . SER B 1 261 ? -1.194 -7.277 -19.656 1 96.94 261 SER B O 1
ATOM 4452 N N . VAL B 1 262 ? -0.375 -5.402 -18.781 1 96.06 262 VAL B N 1
ATOM 4453 C CA . VAL B 1 262 ? 1.039 -5.605 -19.078 1 96.06 262 VAL B CA 1
ATOM 4454 C C . VAL B 1 262 ? 1.864 -5.461 -17.797 1 96.06 262 VAL B C 1
ATOM 4456 O O . VAL B 1 262 ? 1.786 -4.441 -17.109 1 96.06 262 VAL B O 1
ATOM 4459 N N . VAL B 1 263 ? 2.568 -6.52 -17.438 1 95 263 VAL B N 1
ATOM 4460 C CA . VAL B 1 263 ? 3.262 -6.551 -16.156 1 95 263 VAL B CA 1
ATOM 4461 C C . VAL B 1 263 ? 4.688 -7.062 -16.359 1 95 263 VAL B C 1
ATOM 4463 O O . VAL B 1 263 ? 4.992 -7.691 -17.375 1 95 263 VAL B O 1
ATOM 4466 N N . PRO B 1 264 ? 5.594 -6.793 -15.391 1 94.06 264 PRO B N 1
ATOM 4467 C CA . PRO B 1 264 ? 6.949 -7.348 -15.461 1 94.06 264 PRO B CA 1
ATOM 4468 C C . PRO B 1 264 ? 6.957 -8.875 -15.453 1 94.06 264 PRO B C 1
ATOM 4470 O O . PRO B 1 264 ? 6.113 -9.5 -14.805 1 94.06 264 PRO B O 1
ATOM 4473 N N . VAL B 1 265 ? 7.949 -9.469 -16.062 1 93.19 265 VAL B N 1
ATOM 4474 C CA . VAL B 1 265 ? 8.078 -10.914 -16.203 1 93.19 265 VAL B CA 1
ATOM 4475 C C . VAL B 1 265 ? 8.109 -11.57 -14.828 1 93.19 265 VAL B C 1
ATOM 4477 O O . VAL B 1 265 ? 7.574 -12.664 -14.641 1 93.19 265 VAL B O 1
ATOM 4480 N N . SER B 1 266 ? 8.68 -10.93 -13.906 1 91.56 266 SER B N 1
ATOM 4481 C CA . SER B 1 266 ? 8.82 -11.492 -12.57 1 91.56 266 SER B CA 1
ATOM 4482 C C . SER B 1 266 ? 7.453 -11.766 -11.945 1 91.56 266 SER B C 1
ATOM 4484 O O . SER B 1 266 ? 7.328 -12.617 -11.062 1 91.56 266 SER B O 1
ATOM 4486 N N . MET B 1 267 ? 6.465 -11.109 -12.383 1 91.94 267 MET B N 1
ATOM 4487 C CA . MET B 1 267 ? 5.129 -11.289 -11.82 1 91.94 267 MET B CA 1
ATOM 4488 C C . MET B 1 267 ? 4.516 -12.609 -12.281 1 91.94 267 MET B C 1
ATOM 4490 O O . MET B 1 267 ? 3.529 -13.07 -11.703 1 91.94 267 MET B O 1
ATOM 4494 N N . ARG B 1 268 ? 5.098 -13.18 -13.273 1 91 268 ARG B N 1
ATOM 4495 C CA . ARG B 1 268 ? 4.633 -14.484 -13.734 1 91 268 ARG B CA 1
ATOM 4496 C C . ARG B 1 268 ? 4.762 -15.531 -12.641 1 91 268 ARG B C 1
ATOM 4498 O O . ARG B 1 268 ? 4.027 -16.516 -12.625 1 91 268 ARG B O 1
ATOM 4505 N N . ARG B 1 269 ? 5.688 -15.281 -11.781 1 90.19 269 ARG B N 1
ATOM 4506 C CA . ARG B 1 269 ? 5.871 -16.219 -10.672 1 90.19 269 ARG B CA 1
ATOM 4507 C C . ARG B 1 269 ? 4.613 -16.312 -9.82 1 90.19 269 ARG B C 1
ATOM 4509 O O . ARG B 1 269 ? 4.441 -17.266 -9.062 1 90.19 269 ARG B O 1
ATOM 4516 N N . LEU B 1 270 ? 3.904 -15.188 -9.953 1 90.06 270 LEU B N 1
ATOM 4517 C CA . LEU B 1 270 ? 2.564 -15.258 -9.383 1 90.06 270 LEU B CA 1
ATOM 4518 C C . LEU B 1 270 ? 1.628 -16.047 -10.289 1 90.06 270 LEU B C 1
ATOM 4520 O O . LEU B 1 270 ? 1.098 -15.516 -11.266 1 90.06 270 LEU B O 1
ATOM 4524 N N . ASN B 1 271 ? 1.561 -17.156 -10.336 1 89 271 ASN B N 1
ATOM 4525 C CA . ASN B 1 271 ? 0.683 -18 -11.125 1 89 271 ASN B CA 1
ATOM 4526 C C . ASN B 1 271 ? -0.762 -17.922 -10.641 1 89 271 ASN B C 1
ATOM 4528 O O . ASN B 1 271 ? -1.379 -18.953 -10.352 1 89 271 ASN B O 1
ATOM 4532 N N . LEU B 1 272 ? -1.224 -16.703 -10.648 1 90.94 272 LEU B N 1
ATOM 4533 C CA . LEU B 1 272 ? -2.562 -16.484 -10.117 1 90.94 272 LEU B CA 1
ATOM 4534 C C . LEU B 1 272 ? -3.605 -17.25 -10.922 1 90.94 272 LEU B C 1
ATOM 4536 O O . LEU B 1 272 ? -3.643 -17.141 -12.148 1 90.94 272 LEU B O 1
ATOM 4540 N N . GLU B 1 273 ? -4.391 -18.016 -10.203 1 91.38 273 GLU B N 1
ATOM 4541 C CA . GLU B 1 273 ? -5.492 -18.703 -10.883 1 91.38 273 GLU B CA 1
ATOM 4542 C C . GLU B 1 273 ? -6.375 -17.719 -11.641 1 91.38 273 GLU B C 1
ATOM 4544 O O . GLU B 1 273 ? -6.746 -16.672 -11.102 1 91.38 273 GLU B O 1
ATOM 4549 N N . GLY B 1 274 ? -6.621 -18.031 -12.93 1 93.12 274 GLY B N 1
ATOM 4550 C CA . GLY B 1 274 ? -7.461 -17.172 -13.742 1 93.12 274 GLY B CA 1
ATOM 4551 C C . GLY B 1 274 ? -6.668 -16.203 -14.609 1 93.12 274 GLY B C 1
ATOM 4552 O O . GLY B 1 274 ? -7.242 -15.461 -15.414 1 93.12 274 GLY B O 1
ATOM 4553 N N . VAL B 1 275 ? -5.367 -16.25 -14.43 1 94.94 275 VAL B N 1
ATOM 4554 C CA . VAL B 1 275 ? -4.52 -15.367 -15.227 1 94.94 275 VAL B CA 1
ATOM 4555 C C . VAL B 1 275 ? -3.559 -16.203 -16.062 1 94.94 275 VAL B C 1
ATOM 4557 O O . VAL B 1 275 ? -2.959 -17.156 -15.578 1 94.94 275 VAL B O 1
ATOM 4560 N N . ALA B 1 276 ? -3.479 -15.93 -17.312 1 94.88 276 ALA B N 1
ATOM 4561 C CA . ALA B 1 276 ? -2.482 -16.484 -18.234 1 94.88 276 ALA B CA 1
ATOM 4562 C C . ALA B 1 276 ? -1.513 -15.406 -18.703 1 94.88 276 ALA B C 1
ATOM 4564 O O . ALA B 1 276 ? -1.91 -14.258 -18.938 1 94.88 276 ALA B O 1
ATOM 4565 N N . TYR B 1 277 ? -0.289 -15.773 -18.844 1 94.44 277 TYR B N 1
ATOM 4566 C CA . TYR B 1 277 ? 0.732 -14.828 -19.266 1 94.44 277 TYR B CA 1
ATOM 4567 C C . TYR B 1 277 ? 1.193 -15.133 -20.688 1 94.44 277 TYR B C 1
ATOM 4569 O O . TYR B 1 277 ? 1.347 -16.297 -21.062 1 94.44 277 TYR B O 1
ATOM 4577 N N . ARG B 1 278 ? 1.395 -14.086 -21.453 1 94.69 278 ARG B N 1
ATOM 4578 C CA . ARG B 1 278 ? 1.91 -14.211 -22.812 1 94.69 278 ARG B CA 1
ATOM 4579 C C . ARG B 1 278 ? 3.113 -13.297 -23.031 1 94.69 278 ARG B C 1
ATOM 4581 O O . ARG B 1 278 ? 3.09 -12.125 -22.641 1 94.69 278 ARG B O 1
ATOM 4588 N N . ALA B 1 279 ? 4.129 -13.93 -23.641 1 94.38 279 ALA B N 1
ATOM 4589 C CA . ALA B 1 279 ? 5.273 -13.109 -24.031 1 94.38 279 ALA B CA 1
ATOM 4590 C C . ALA B 1 279 ? 4.887 -12.094 -25.094 1 94.38 279 ALA B C 1
ATOM 4592 O O . ALA B 1 279 ? 4.047 -12.383 -25.953 1 94.38 279 ALA B O 1
ATOM 4593 N N . LEU B 1 280 ? 5.465 -10.898 -24.938 1 95.75 280 LEU B N 1
ATOM 4594 C CA . LEU B 1 280 ? 5.297 -9.875 -25.969 1 95.75 280 LEU B CA 1
ATOM 4595 C C . LE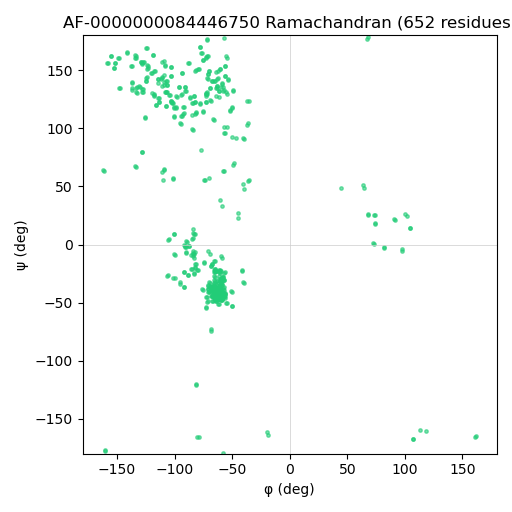U B 1 280 ? 6.551 -9.75 -26.828 1 95.75 280 LEU B C 1
ATOM 4597 O O . LEU B 1 280 ? 7.664 -9.984 -26.344 1 95.75 280 LEU B O 1
ATOM 4601 N N . GLU B 1 281 ? 6.309 -9.484 -28.078 1 95.38 281 GLU B N 1
ATOM 4602 C CA . GLU B 1 281 ? 7.465 -9.172 -28.906 1 95.38 281 GLU B CA 1
ATOM 4603 C C . GLU B 1 281 ? 8.305 -8.055 -28.297 1 95.38 281 GLU B C 1
ATOM 4605 O O . GLU B 1 281 ? 7.766 -7.094 -27.75 1 95.38 281 GLU B O 1
ATOM 4610 N N . PRO B 1 282 ? 9.609 -8.195 -28.422 1 92.88 282 PRO B N 1
ATOM 4611 C CA . PRO B 1 282 ? 10.492 -7.227 -27.781 1 92.88 282 PRO B CA 1
ATOM 4612 C C . PRO B 1 282 ? 10.289 -5.805 -28.297 1 92.88 282 PRO B C 1
ATOM 4614 O O . PRO B 1 282 ? 10.133 -5.598 -29.5 1 92.88 282 PRO B O 1
ATOM 4617 N N . MET B 1 283 ? 10.18 -4.883 -27.375 1 93.44 283 MET B N 1
ATOM 4618 C CA . MET B 1 283 ? 10.148 -3.441 -27.625 1 93.44 283 MET B CA 1
ATOM 4619 C C . MET B 1 283 ? 11.016 -2.699 -26.609 1 93.44 283 MET B C 1
ATOM 4621 O O . MET B 1 283 ? 10.992 -3.016 -25.422 1 93.44 283 MET B O 1
ATOM 4625 N N . PRO B 1 284 ? 11.734 -1.701 -27.094 1 88.88 284 PRO B N 1
ATOM 4626 C CA . PRO B 1 284 ? 12.609 -0.962 -26.172 1 88.88 284 PRO B CA 1
ATOM 4627 C C . PRO B 1 284 ? 11.844 -0.313 -25.016 1 88.88 284 PRO B C 1
ATOM 4629 O O . PRO B 1 284 ? 12.375 -0.187 -23.922 1 88.88 284 PRO B O 1
ATOM 4632 N N . GLU B 1 285 ? 10.578 0.059 -25.25 1 87.81 285 GLU B N 1
ATOM 4633 C CA . GLU B 1 285 ? 9.781 0.786 -24.266 1 87.81 285 GLU B CA 1
ATOM 4634 C C . GLU B 1 285 ? 9.172 -0.163 -23.234 1 87.81 285 GLU B C 1
ATOM 4636 O O . GLU B 1 285 ? 8.727 0.269 -22.172 1 87.81 285 GLU B O 1
ATOM 4641 N N . LEU B 1 286 ? 9.172 -1.445 -23.594 1 91.62 286 LEU B N 1
ATOM 4642 C CA . LEU B 1 286 ? 8.461 -2.404 -22.766 1 91.62 286 LEU B CA 1
ATOM 4643 C C . LEU B 1 286 ? 9.438 -3.178 -21.875 1 91.62 286 LEU B C 1
ATOM 4645 O O . LEU B 1 286 ? 9.531 -4.402 -21.969 1 91.62 286 LEU B O 1
ATOM 4649 N N . VAL B 1 287 ? 10.164 -2.436 -21.125 1 91.44 287 VAL B N 1
ATOM 4650 C CA . VAL B 1 287 ? 11.102 -2.992 -20.156 1 91.44 287 VAL B CA 1
ATOM 4651 C C . VAL B 1 287 ? 10.781 -2.461 -18.766 1 91.44 287 VAL B C 1
ATOM 4653 O O . VAL B 1 287 ? 10.141 -1.414 -18.625 1 91.44 287 VAL B O 1
ATOM 4656 N N . ALA B 1 288 ? 11.156 -3.244 -17.797 1 90.81 288 ALA B N 1
ATOM 4657 C CA . ALA B 1 288 ? 10.898 -2.896 -16.406 1 90.81 288 ALA B CA 1
ATOM 4658 C C . ALA B 1 288 ? 12.172 -2.971 -15.57 1 90.81 288 ALA B C 1
ATOM 4660 O O . ALA B 1 288 ? 12.375 -3.922 -14.812 1 90.81 288 ALA B O 1
ATOM 4661 N N . PRO B 1 289 ? 12.977 -1.953 -15.656 1 90.19 289 PRO B N 1
ATOM 4662 C CA . PRO B 1 289 ? 14.203 -1.961 -14.852 1 90.19 289 PRO B CA 1
ATOM 4663 C C . PRO B 1 289 ? 13.938 -1.771 -13.359 1 90.19 289 PRO B C 1
ATOM 4665 O O . PRO B 1 289 ? 12.992 -1.069 -12.984 1 90.19 289 PRO B O 1
ATOM 4668 N N . ILE B 1 290 ? 14.711 -2.467 -12.547 1 91.94 290 ILE B N 1
ATOM 4669 C CA . ILE B 1 290 ? 14.766 -2.199 -11.109 1 91.94 290 ILE B CA 1
ATOM 4670 C C . ILE B 1 290 ? 16.047 -1.436 -10.773 1 91.94 290 ILE B C 1
ATOM 4672 O O . ILE B 1 290 ? 17.141 -1.877 -11.117 1 91.94 290 ILE B O 1
ATOM 4676 N N . HIS B 1 291 ? 15.883 -0.296 -10.18 1 92.44 291 HIS B N 1
ATOM 4677 C CA . HIS B 1 291 ? 17.016 0.501 -9.719 1 92.44 291 HIS B CA 1
ATOM 4678 C C . HIS B 1 291 ? 17.125 0.453 -8.195 1 92.44 291 HIS B C 1
ATOM 4680 O O . HIS B 1 291 ? 16.125 0.378 -7.492 1 92.44 291 HIS B O 1
ATOM 4686 N N . LEU B 1 292 ? 18.328 0.384 -7.762 1 94.06 292 LEU B N 1
ATOM 4687 C CA . LEU B 1 292 ? 18.578 0.653 -6.355 1 94.06 292 LEU B CA 1
ATOM 4688 C C . LEU B 1 292 ? 18.906 2.125 -6.133 1 94.06 292 LEU B C 1
ATOM 4690 O O . LEU B 1 292 ? 19.891 2.637 -6.68 1 94.06 292 LEU B O 1
ATOM 4694 N N . ALA B 1 293 ? 18.062 2.752 -5.367 1 94.25 293 ALA B N 1
ATOM 4695 C CA . ALA B 1 293 ? 18.25 4.168 -5.074 1 94.25 293 ALA B CA 1
ATOM 4696 C C . ALA B 1 293 ? 18.734 4.371 -3.637 1 94.25 293 ALA B C 1
ATOM 4698 O O . ALA B 1 293 ? 18.266 3.695 -2.719 1 94.25 293 ALA B O 1
ATOM 4699 N N . TYR B 1 294 ? 19.641 5.195 -3.434 1 94.25 294 TYR B N 1
ATOM 4700 C CA . TYR B 1 294 ? 20.125 5.59 -2.115 1 94.25 294 TYR B CA 1
ATOM 4701 C C . TYR B 1 294 ? 20.75 6.977 -2.158 1 94.25 294 TYR B C 1
ATOM 4703 O O . TYR B 1 294 ? 21.016 7.516 -3.238 1 94.25 294 TYR B O 1
ATOM 4711 N N . ARG B 1 295 ? 20.891 7.57 -0.999 1 91.31 295 ARG B N 1
ATOM 4712 C CA . ARG B 1 295 ? 21.375 8.945 -0.93 1 91.31 295 ARG B CA 1
ATOM 4713 C C . ARG B 1 295 ? 22.859 9.023 -1.286 1 91.31 295 ARG B C 1
ATOM 4715 O O . ARG B 1 295 ? 23.625 8.125 -0.939 1 91.31 295 ARG B O 1
ATOM 4722 N N . THR B 1 296 ? 23.188 10.188 -1.927 1 88.75 296 THR B N 1
ATOM 4723 C CA . THR B 1 296 ? 24.594 10.461 -2.215 1 88.75 296 THR B CA 1
ATOM 4724 C C . THR B 1 296 ? 25.344 10.82 -0.938 1 88.75 296 THR B C 1
ATOM 4726 O O . THR B 1 296 ? 24.734 11.117 0.091 1 88.75 296 THR B O 1
ATOM 4729 N N . GLY B 1 297 ? 26.719 10.711 -0.977 1 84.94 297 GLY B N 1
ATOM 4730 C CA . GLY B 1 297 ? 27.531 11.07 0.173 1 84.94 297 GLY B CA 1
ATOM 4731 C C . GLY B 1 297 ? 28.109 9.859 0.893 1 84.94 297 GLY B C 1
ATOM 4732 O O . GLY B 1 297 ? 28.141 8.758 0.336 1 84.94 297 GLY B O 1
ATOM 4733 N N . PRO B 1 298 ? 28.641 10.148 2.104 1 82.69 298 PRO B N 1
ATOM 4734 C CA . PRO B 1 298 ? 29.188 9.031 2.869 1 82.69 298 PRO B CA 1
ATOM 4735 C C . PRO B 1 298 ? 28.141 7.996 3.252 1 82.69 298 PRO B C 1
ATOM 4737 O O . PRO B 1 298 ? 27.047 8.359 3.717 1 82.69 298 PRO B O 1
ATOM 4740 N N . LEU B 1 299 ? 28.5 6.82 3.066 1 86.75 299 LEU B N 1
ATOM 4741 C CA . LEU B 1 299 ? 27.578 5.723 3.314 1 86.75 299 LEU B CA 1
ATOM 4742 C C . LEU B 1 299 ? 27.828 5.094 4.68 1 86.75 299 LEU B C 1
ATOM 4744 O O . LEU B 1 299 ? 28.969 4.77 5.02 1 86.75 299 LEU B O 1
ATOM 4748 N N . PRO B 1 300 ? 26.766 5 5.441 1 84.25 300 PRO B N 1
ATOM 4749 C CA . PRO B 1 300 ? 26.922 4.219 6.672 1 84.25 300 PRO B CA 1
ATOM 4750 C C . PRO B 1 300 ? 27.406 2.793 6.406 1 84.25 300 PRO B C 1
ATOM 4752 O O . PRO B 1 300 ? 27.156 2.246 5.328 1 84.25 300 PRO B O 1
ATOM 4755 N N . GLU B 1 301 ? 28.078 2.195 7.367 1 83.56 301 GLU B N 1
ATOM 4756 C CA . GLU B 1 301 ? 28.641 0.861 7.234 1 83.56 301 GLU B CA 1
ATOM 4757 C C . GLU B 1 301 ? 27.578 -0.167 6.867 1 83.56 301 GLU B C 1
ATOM 4759 O O . GLU B 1 301 ? 27.812 -1.032 6.02 1 83.56 301 GLU B O 1
ATOM 4764 N N . THR B 1 302 ? 26.469 -0.077 7.535 1 88 302 THR B N 1
ATOM 4765 C CA . THR B 1 302 ? 25.375 -1.024 7.285 1 88 302 THR B CA 1
ATOM 4766 C C . THR B 1 302 ? 24.938 -0.958 5.824 1 88 302 THR B C 1
ATOM 4768 O O . THR B 1 302 ? 24.688 -1.99 5.203 1 88 302 THR B O 1
ATOM 4771 N N . LEU B 1 303 ? 24.844 0.205 5.293 1 92.88 303 LEU B N 1
ATOM 4772 C CA . LEU B 1 303 ? 24.453 0.367 3.895 1 92.88 303 LEU B CA 1
ATOM 4773 C C . LEU B 1 303 ? 25.531 -0.168 2.963 1 92.88 303 LEU B C 1
ATOM 4775 O O . LEU B 1 303 ? 25.219 -0.79 1.942 1 92.88 303 LEU B O 1
ATOM 4779 N N . CYS B 1 304 ? 26.766 0.03 3.273 1 91.31 304 CYS B N 1
ATOM 4780 C CA . CYS B 1 304 ? 27.875 -0.504 2.48 1 91.31 304 CYS B CA 1
ATOM 4781 C C . CYS B 1 304 ? 27.797 -2.025 2.402 1 91.31 304 CYS B C 1
ATOM 4783 O O . CYS B 1 304 ? 27.969 -2.604 1.329 1 91.31 304 CYS B O 1
ATOM 4785 N N . ARG B 1 305 ? 27.531 -2.578 3.5 1 89.62 305 ARG B N 1
ATOM 4786 C CA . ARG B 1 305 ? 27.406 -4.031 3.533 1 89.62 305 ARG B CA 1
ATOM 4787 C C . ARG B 1 305 ? 26.219 -4.492 2.68 1 89.62 305 ARG B C 1
ATOM 4789 O O . ARG B 1 305 ? 26.312 -5.508 1.988 1 89.62 305 ARG B O 1
ATOM 4796 N N . PHE B 1 306 ? 25.156 -3.74 2.775 1 94.38 306 PHE B N 1
ATOM 4797 C CA . PHE B 1 306 ? 23.984 -4.07 1.979 1 94.38 306 PHE B CA 1
ATOM 4798 C C . PHE B 1 306 ? 24.297 -3.975 0.49 1 94.38 306 PHE B C 1
ATOM 4800 O O . PHE B 1 306 ? 23.906 -4.855 -0.286 1 94.38 306 PHE B O 1
ATOM 4807 N N . LEU B 1 307 ? 24.953 -2.957 0.125 1 93.81 307 LEU B N 1
ATOM 4808 C CA . LEU B 1 307 ? 25.344 -2.76 -1.267 1 93.81 307 LEU B CA 1
ATOM 4809 C C . LEU B 1 307 ? 26.266 -3.879 -1.739 1 93.81 307 LEU B C 1
ATOM 4811 O O . LEU B 1 307 ? 26.188 -4.301 -2.896 1 93.81 307 LEU B O 1
ATOM 4815 N N . ALA B 1 308 ? 27.094 -4.344 -0.891 1 91.94 308 ALA B N 1
ATOM 4816 C CA . ALA B 1 308 ? 27.984 -5.457 -1.22 1 91.94 308 ALA B CA 1
ATOM 4817 C C . ALA B 1 308 ? 27.188 -6.719 -1.53 1 91.94 308 ALA B C 1
ATOM 4819 O O . ALA B 1 308 ? 27.531 -7.477 -2.439 1 91.94 308 ALA B O 1
ATOM 4820 N N . GLU B 1 309 ? 26.094 -6.953 -0.761 1 91.88 309 GLU B N 1
ATOM 4821 C CA . GLU B 1 309 ? 25.234 -8.102 -1.021 1 91.88 309 GLU B CA 1
ATOM 4822 C C . GLU B 1 309 ? 24.594 -8 -2.398 1 91.88 309 GLU B C 1
ATOM 4824 O O . GLU B 1 309 ? 24.422 -9.008 -3.088 1 91.88 309 GLU B O 1
ATOM 4829 N N . ILE B 1 310 ? 24.172 -6.785 -2.766 1 92.44 310 ILE B N 1
ATOM 4830 C CA . ILE B 1 310 ? 23.531 -6.562 -4.055 1 92.44 310 ILE B CA 1
ATOM 4831 C C . ILE B 1 310 ? 24.516 -6.863 -5.184 1 92.44 310 ILE B C 1
ATOM 4833 O O . ILE B 1 310 ? 24.156 -7.52 -6.168 1 92.44 310 ILE B O 1
ATOM 4837 N N . ARG B 1 311 ? 25.703 -6.406 -5.043 1 88.38 311 ARG B N 1
ATOM 4838 C CA . ARG B 1 311 ? 26.734 -6.602 -6.062 1 88.38 311 ARG B CA 1
ATOM 4839 C C . ARG B 1 311 ? 27.078 -8.078 -6.215 1 88.38 311 ARG B C 1
ATOM 4841 O O . ARG B 1 311 ? 27.297 -8.562 -7.328 1 88.38 311 ARG B O 1
ATOM 4848 N N . CYS B 1 312 ? 27.078 -8.766 -5.18 1 84.69 312 CYS B N 1
ATOM 4849 C CA . CYS B 1 312 ? 27.359 -10.195 -5.203 1 84.69 312 CYS B CA 1
ATOM 4850 C C . CYS B 1 312 ? 26.219 -10.969 -5.867 1 84.69 312 CYS B C 1
ATOM 4852 O O . CYS B 1 312 ? 26.469 -11.898 -6.633 1 84.69 312 CYS B O 1
ATOM 4854 N N . ALA B 1 313 ? 25 -10.516 -5.523 1 81.38 313 ALA B N 1
ATOM 4855 C CA . ALA B 1 313 ? 23.812 -11.195 -6.059 1 81.38 313 ALA B CA 1
ATOM 4856 C C . ALA B 1 313 ? 23.625 -10.883 -7.539 1 81.38 313 ALA B C 1
ATOM 4858 O O . ALA B 1 313 ? 23.125 -11.719 -8.297 1 81.38 313 ALA B O 1
ATOM 4859 N N . GLY B 1 314 ? 23.766 -9.578 -7.949 1 69.5 314 GLY B N 1
ATOM 4860 C CA . GLY B 1 314 ? 23.609 -9.141 -9.328 1 69.5 314 GLY B CA 1
ATOM 4861 C C . GLY B 1 314 ? 24.547 -9.836 -10.289 1 69.5 314 GLY B C 1
ATOM 4862 O O . GLY B 1 314 ? 24.234 -10.008 -11.469 1 69.5 314 GLY B O 1
ATOM 4863 N N . THR B 1 315 ? 25.766 -10.062 -9.891 1 57.03 315 THR B N 1
ATOM 4864 C CA . THR B 1 315 ? 26.703 -10.797 -10.727 1 57.03 315 THR B CA 1
ATOM 4865 C C . THR B 1 315 ? 26.141 -12.164 -11.102 1 57.03 315 THR B C 1
ATOM 4867 O O . THR B 1 315 ? 26.375 -12.656 -12.211 1 57.03 315 THR B O 1
ATOM 4870 N N . ASP B 1 316 ? 25.297 -12.648 -10.367 1 49.88 316 ASP B N 1
ATOM 4871 C CA . ASP B 1 316 ? 24.719 -13.961 -10.68 1 49.88 316 ASP B CA 1
ATOM 4872 C C . ASP B 1 316 ? 23.5 -13.828 -11.578 1 49.88 316 ASP B C 1
ATOM 4874 O O . ASP B 1 316 ? 23.156 -14.758 -12.312 1 49.88 316 ASP B O 1
ATOM 4878 N N . ALA B 1 317 ? 22.797 -12.727 -11.57 1 52.5 317 ALA B N 1
ATOM 4879 C CA . ALA B 1 317 ? 21.5 -12.586 -12.219 1 52.5 317 ALA B CA 1
ATOM 4880 C C . ALA B 1 317 ? 21.641 -11.992 -13.617 1 52.5 317 ALA B C 1
ATOM 4882 O O . ALA B 1 317 ? 20.688 -11.945 -14.383 1 52.5 317 ALA B O 1
ATOM 4883 N N . ILE B 1 318 ? 22.625 -11.031 -13.992 1 44.31 318 ILE B N 1
ATOM 4884 C CA . ILE B 1 318 ? 22.688 -10.398 -15.312 1 44.31 318 ILE B CA 1
ATOM 4885 C C . ILE B 1 318 ? 23.016 -11.445 -16.375 1 44.31 318 ILE B C 1
ATOM 4887 O O . ILE B 1 318 ? 24.062 -12.086 -16.297 1 44.31 318 ILE B O 1
ATOM 4891 N N . PRO B 1 319 ? 22.156 -11.82 -17.156 1 41.31 319 PRO B N 1
ATOM 4892 C CA . PRO B 1 319 ? 22.656 -12.617 -18.266 1 41.31 319 PRO B CA 1
ATOM 4893 C C . PRO B 1 319 ? 23.703 -11.867 -19.094 1 41.31 319 PRO B C 1
ATOM 4895 O O . PRO B 1 319 ? 23.703 -10.633 -19.125 1 41.31 319 PRO B O 1
ATOM 4898 N N . PRO B 1 320 ? 25 -12.398 -19.531 1 35.75 320 PRO B N 1
ATOM 4899 C CA . PRO B 1 320 ? 26.078 -11.859 -20.375 1 35.75 320 PRO B CA 1
ATOM 4900 C C . PRO B 1 320 ? 25.547 -11.117 -21.594 1 35.75 320 PRO B C 1
ATOM 4902 O O . PRO B 1 320 ? 26.297 -10.43 -22.281 1 35.75 320 PRO B O 1
ATOM 4905 N N . GLY B 1 321 ? 24.469 -11.383 -22.25 1 34.72 321 GLY B N 1
ATOM 4906 C CA . GLY B 1 321 ? 24.297 -11.016 -23.641 1 34.72 321 GLY B CA 1
ATOM 4907 C C . GLY B 1 321 ? 24.203 -9.523 -23.859 1 34.72 321 GLY B C 1
ATOM 4908 O O . GLY B 1 321 ? 24.797 -8.984 -24.812 1 34.72 321 GLY B O 1
ATOM 4909 N N . GLY B 1 322 ? 23.094 -8.734 -23.516 1 33.75 322 GLY B N 1
ATOM 4910 C CA . GLY B 1 322 ? 22.656 -7.633 -24.359 1 33.75 322 GLY B CA 1
ATOM 4911 C C . GLY B 1 322 ? 23.422 -6.348 -24.094 1 33.75 322 GLY B C 1
ATOM 4912 O O . GLY B 1 322 ? 22.938 -5.258 -24.422 1 33.75 322 GLY B O 1
ATOM 4913 N N . ILE B 1 323 ? 24.5 -6.301 -23.328 1 33.97 323 ILE B N 1
ATOM 4914 C CA . ILE B 1 323 ? 25.156 -5.008 -23.406 1 33.97 323 ILE B CA 1
ATOM 4915 C C . ILE B 1 323 ? 25.891 -4.891 -24.75 1 33.97 323 ILE B C 1
ATOM 4917 O O . ILE B 1 323 ? 26.922 -5.52 -24.953 1 33.97 323 ILE B O 1
ATOM 4921 N N . GLY B 1 324 ? 25.203 -5.082 -25.969 1 29.27 324 GLY B N 1
ATOM 4922 C CA . GLY B 1 324 ? 25.938 -4.797 -27.188 1 29.27 324 GLY B CA 1
ATOM 4923 C C . GLY B 1 324 ? 26.625 -3.445 -27.172 1 29.27 324 GLY B C 1
ATOM 4924 O O . GLY B 1 324 ? 26.031 -2.449 -26.734 1 29.27 324 GLY B O 1
ATOM 4925 N N . LYS B 1 325 ? 27.953 -3.398 -27.25 1 30.69 325 LYS B N 1
ATOM 4926 C CA . LYS B 1 325 ? 28.875 -2.309 -27.531 1 30.69 325 LYS B CA 1
ATOM 4927 C C . LYS B 1 325 ? 28.578 -1.668 -28.891 1 30.69 325 LYS B C 1
ATOM 4929 O O . LYS B 1 325 ? 28.844 -2.262 -29.938 1 30.69 325 LYS B O 1
ATOM 4934 N N . GLN B 1 326 ? 27.438 -1.032 -29.219 1 22.45 326 GLN B N 1
ATOM 4935 C CA . GLN B 1 326 ? 27.5 -0.301 -30.469 1 22.45 326 GLN B CA 1
ATOM 4936 C C . GLN B 1 326 ? 28.594 0.762 -30.438 1 22.45 326 GLN B C 1
ATOM 4938 O O . GLN B 1 326 ? 28.312 1.941 -30.219 1 22.45 326 GLN B O 1
ATOM 4943 N N . ALA B 1 327 ? 29.703 0.68 -29.828 1 22.61 327 ALA B N 1
ATOM 4944 C CA . ALA B 1 327 ? 30.703 1.74 -29.953 1 22.61 327 ALA B CA 1
ATOM 4945 C C . ALA B 1 327 ? 31.297 1.762 -31.359 1 22.61 327 ALA B C 1
ATOM 4947 O O . ALA B 1 327 ? 31.984 2.719 -31.734 1 22.61 327 ALA B O 1
ATOM 4948 N N . GLU B 1 328 ? 31.078 0.845 -32.312 1 21.45 328 GLU B N 1
ATOM 4949 C CA . GLU B 1 328 ? 31.859 1.329 -33.438 1 21.45 328 GLU B CA 1
ATOM 4950 C C . GLU B 1 328 ? 31.125 2.477 -34.156 1 21.45 328 GLU B C 1
ATOM 4952 O O . GLU B 1 328 ? 29.906 2.457 -34.281 1 21.45 328 GLU B O 1
#

Sequence (656 aa):
MEQPQDISSGYGTVIETRLLRYFVAVAEFGHLTRAAERLGIRQPPLSQQIRLLERQLGVTLFQRQPRGMALTESGAAFLAEARGILQRMDEAVAHVRGIAAGERGRIAIGFTGSAAFHPFVPSVLRSFRQSSPGVTLVLEESSSSELIQALEAERLDAAFIRAPSLSLPGLVAEAVLEERMLAALPTAHPLAPHGRGGRQPLPLAALRHETFILYRRHSGAGLYDGILSACRAAGFSPFIGQEAPRMLSTLSLVAAGLGISVVPVSMRRLNLEGVAYRALEPMPELVAPIHLAYRTGPLPETLCRFLAEIRCAGTDAIPPGGIGKQAEMEQPQDISSGYGTVIETRLLRYFVAVAEFGHLTRAAERLGIRQPPLSQQIRLLERQLGVTLFQRQPRGMALTESGAAFLAEARGILQRMDEAVAHVRGIAAGERGRIAIGFTGSAAFHPFVPSVLRSFRQSSPGVTLVLEESSSSELIQALEAERLDAAFIRAPSLSLPGLVAEAVLEERMLAALPTAHPLAPHGRGGRQPLPLAALRHETFILYRRHSGAGLYDGILSACRAAGFSPFIGQEAPRMLSTLSLVAAGLGISVVPVSMRRLNLEGVAYRALEPMPELVAPIHLAYRTGPLPETLCRFLAEIRCAGTDAIPPGGIGKQAE

Solvent-accessible surface area (backbone atoms only — not comparable to full-atom values): 35036 Å² total; per-residue (Å²): 133,79,68,81,67,83,60,75,44,96,60,68,83,86,66,47,40,65,52,43,51,52,49,49,39,28,65,74,61,26,22,63,59,62,23,16,58,67,56,72,48,61,41,69,62,49,53,51,46,50,50,49,48,24,59,71,59,71,45,67,36,66,39,86,46,99,89,33,46,41,70,31,73,48,21,37,17,44,46,37,43,42,52,51,50,52,50,51,49,47,52,44,53,53,50,40,47,44,62,74,66,59,80,82,58,65,47,29,40,31,29,21,73,72,48,44,50,26,69,66,48,32,43,37,52,44,52,39,47,68,76,36,72,80,47,46,77,42,56,43,66,43,30,34,59,56,46,51,42,31,40,54,24,63,68,28,58,33,29,41,26,46,61,56,93,59,89,43,86,68,42,42,70,42,78,66,46,75,38,49,41,23,39,38,28,19,53,84,36,65,74,17,50,96,35,86,62,46,94,57,56,38,56,71,54,78,51,53,84,45,40,33,33,46,43,43,48,80,45,33,52,32,53,48,50,23,49,52,50,38,35,45,73,53,72,38,75,73,42,72,56,61,58,20,59,37,70,70,51,30,50,35,37,15,34,51,62,68,26,28,34,75,42,49,51,48,58,56,43,33,48,40,67,42,48,26,69,37,54,41,49,90,48,89,45,44,50,46,48,36,25,44,30,31,64,62,74,89,70,54,68,69,55,50,53,48,51,51,39,45,56,61,52,36,68,71,66,59,77,86,68,80,79,70,77,80,72,124,131,81,68,81,66,82,59,73,44,98,58,67,84,86,68,47,41,63,52,42,51,51,49,49,38,29,66,74,60,26,22,62,60,62,23,16,58,69,56,72,48,58,43,66,65,49,54,51,47,52,51,49,50,24,58,70,58,71,46,67,37,65,40,84,45,99,88,36,46,40,69,31,74,47,20,37,17,43,47,38,44,41,51,52,50,52,51,50,48,48,51,45,52,52,48,40,47,45,61,74,67,61,80,82,58,65,48,28,41,31,28,22,73,71,49,46,51,25,69,66,49,32,42,38,52,44,52,39,46,69,77,36,71,81,48,45,78,43,56,43,67,44,29,34,60,56,47,51,41,32,39,53,23,63,68,28,57,34,29,42,26,47,62,58,93,60,88,42,87,67,42,42,71,43,78,65,47,74,39,49,40,23,36,37,27,19,52,84,36,66,75,16,50,94,36,85,62,48,94,59,56,38,54,71,54,78,51,54,83,44,40,32,33,46,44,44,48,80,45,32,50,33,55,48,52,24,50,52,50,36,35,45,75,55,72,37,75,73,42,71,56,63,58,21,57,38,69,71,51,29,52,34,37,15,33,50,62,68,26,29,34,76,42,50,51,48,54,58,43,43,47,31,67,42,47,25,70,37,54,41,50,91,50,90,48,43,50,46,48,36,24,44,31,32,65,60,75,90,69,54,68,70,55,50,54,47,51,51,39,44,56,61,51,35,68,71,65,58,76,86,68,80,78,69,78,79,74,122

Radius of gyration: 26.37 Å; Cα contacts (8 Å, |Δi|>4): 1222; chains: 2; bounding box: 63×79×63 Å

Organism: NCBI:txid207340